Protein AF-E4WSC2-F1 (afdb_monomer)

Sequence (388 aa):
MDIGCKRKSPRALTQISGAISDAKAEYKCKRKDLAAALKAEIKSDQQEQLISENPRLSKTLRRQWATQKNNQSRLAEMYDSAEELAPKVAKLIEMIREAQHPIVYTGAGISTSANIPDYRGTGGVYSAMAAGQDIKQCNLVTATPTLGHMALSGLIKNKIFKFLLSQNCDGLHLRSGIPPEQLSEIHGNMFMENCDEGHFFYRAFDVTEKTNVKRHKTGRACSIEDCEEDLYDAIVHFGEMNRFDIPYRWETAETHSSKTDLIICIGTSLKVLKAYKVLWPKKCKLVIINLQWTPKDKHADLLIRGQSDQILCEVAKAFDVAIPSYSECEDPLIALATALNESDPKPSTPFLNMVENNPKFTVENSNFKTNFKEHYTPGWYGKGMKKN

Secondary structure (DSSP, 8-state):
------PPPHHHHHHHHHHHHHHHHHHHHHHHHHHHHTTS---HHHHHHHHHH-GGGHHHHHHHHHHHHHHHHTTS-----HHHHHHHHHHHHHHHHH-SSEEEEE-GGGGGGGT---SSSTT-HHHHHHTTPPPPP--TTT----HHHHHHHHHHHTTSS-EEEE---S-HHHHTT--GGGEEETT--TTEEE-TTS-EEE-SS-TTTT-BTTB-EEEEE--STT--PEEEE----TTPPPSSSS-TTHHHHHHHHHH-SEEEEES---TTGGG-GGGS-SS-EEEEE-SS--TTGGG-SEEE-S-HHHHHHHHHHHTT---PPP-GGG-HHHHHPPPPPTTSPPPSSPPPTTGGG-TTS-HHHH---S---S----TTTT------

Solvent-accessible surface area (backbone atoms only — not comparable to full-atom values): 21754 Å² total; per-residue (Å²): 136,86,81,80,80,82,76,77,55,72,70,60,54,52,52,52,51,49,53,52,51,51,52,50,49,52,51,52,49,54,50,50,54,48,55,50,54,72,70,48,96,68,55,72,69,58,51,51,50,54,32,70,78,34,66,93,45,31,71,59,52,55,51,49,53,52,50,49,53,53,52,54,59,39,47,42,74,44,70,50,51,76,84,54,40,53,60,49,51,52,48,49,48,50,53,56,71,72,34,89,34,24,31,38,38,42,21,44,49,53,40,37,86,43,57,35,67,25,56,62,47,86,73,2,41,53,42,17,56,73,70,73,42,79,65,79,76,34,51,63,80,78,47,60,56,28,70,33,36,21,25,49,22,31,35,38,76,69,58,66,30,66,36,38,42,29,58,43,36,72,45,38,58,45,43,36,54,37,55,67,94,39,48,22,31,58,28,17,29,42,34,26,34,28,34,88,91,70,53,76,41,40,36,49,35,64,49,27,72,80,24,40,92,89,40,44,59,58,74,37,64,45,88,52,87,100,39,88,41,58,22,22,42,45,64,48,44,56,94,55,74,64,94,48,101,60,46,55,54,40,68,58,46,42,54,53,26,71,64,29,43,26,42,38,37,34,24,47,57,47,79,65,66,70,71,50,61,70,66,57,52,92,75,46,47,30,36,36,37,29,39,43,60,39,86,54,58,93,69,35,79,40,78,41,29,49,61,59,41,63,53,36,48,54,47,26,57,76,67,75,41,69,61,58,79,90,50,75,93,66,23,44,48,68,78,61,30,54,69,81,60,92,86,44,75,76,73,93,57,61,59,47,78,67,48,71,78,35,86,81,40,49,70,90,77,50,77,62,71,89,79,65,63,97,65,47,72,59,34,61,68,89,49,50,76,75,89,126

Structure (mmCIF, N/CA/C/O backbone):
data_AF-E4WSC2-F1
#
_entry.id   AF-E4WSC2-F1
#
loop_
_atom_site.group_PDB
_atom_site.id
_atom_site.type_symbol
_atom_site.label_atom_id
_atom_site.label_alt_id
_atom_site.label_comp_id
_atom_site.label_asym_id
_atom_site.label_entity_id
_atom_site.label_seq_id
_atom_site.pdbx_PDB_ins_code
_atom_site.Cartn_x
_atom_site.Cartn_y
_atom_site.Cartn_z
_atom_site.occupancy
_atom_site.B_iso_or_equiv
_atom_site.auth_seq_id
_atom_site.auth_comp_id
_atom_site.auth_asym_id
_atom_site.auth_atom_id
_atom_site.pdbx_PDB_model_num
ATOM 1 N N . MET A 1 1 ? 7.399 75.067 35.740 1.00 35.91 1 MET A N 1
ATOM 2 C CA . MET A 1 1 ? 7.989 74.467 36.953 1.00 35.91 1 MET A CA 1
ATOM 3 C C . MET A 1 1 ? 8.267 73.011 36.642 1.00 35.91 1 MET A C 1
ATOM 5 O O . MET A 1 1 ? 7.334 72.235 36.483 1.00 35.91 1 MET A O 1
ATOM 9 N N . ASP A 1 2 ? 9.545 72.713 36.429 1.00 35.22 2 ASP A N 1
ATOM 10 C CA . ASP A 1 2 ? 10.087 71.407 36.063 1.00 35.22 2 ASP A CA 1
ATOM 11 C C . ASP A 1 2 ? 9.823 70.341 37.129 1.00 35.22 2 ASP A C 1
ATOM 13 O O . ASP A 1 2 ? 10.202 70.497 38.290 1.00 35.22 2 ASP A O 1
ATOM 17 N N . ILE A 1 3 ? 9.247 69.211 36.717 1.00 37.22 3 ILE A N 1
ATOM 18 C CA . ILE A 1 3 ? 9.241 67.983 37.514 1.00 37.22 3 ILE A CA 1
ATOM 19 C C . ILE A 1 3 ? 10.490 67.195 37.105 1.00 37.22 3 ILE A C 1
ATOM 21 O O . ILE A 1 3 ? 10.535 66.543 36.063 1.00 37.22 3 ILE A O 1
ATOM 25 N N . GLY A 1 4 ? 11.539 67.315 37.919 1.00 34.09 4 GLY A N 1
ATOM 26 C CA . GLY A 1 4 ? 12.848 66.714 37.682 1.00 34.09 4 GLY A CA 1
ATOM 27 C C . GLY A 1 4 ? 12.807 65.188 37.555 1.00 34.09 4 GLY A C 1
ATOM 28 O O . GLY A 1 4 ? 12.572 64.462 38.521 1.00 34.09 4 GLY A O 1
ATOM 29 N N . CYS A 1 5 ? 13.133 64.692 36.363 1.00 39.19 5 CYS A N 1
ATOM 30 C CA . CYS A 1 5 ? 13.412 63.285 36.107 1.00 39.19 5 CYS A CA 1
ATOM 31 C C . CYS A 1 5 ? 14.779 62.912 36.716 1.00 39.19 5 CYS A C 1
ATOM 33 O O . CYS A 1 5 ? 15.825 63.121 36.098 1.00 39.19 5 CYS A O 1
ATOM 35 N N . LYS A 1 6 ? 14.796 62.348 37.933 1.00 45.09 6 LYS A N 1
ATOM 36 C CA . LYS A 1 6 ? 16.015 61.775 38.536 1.00 45.09 6 LYS A CA 1
ATOM 37 C C . LYS A 1 6 ? 16.513 60.600 37.679 1.00 45.09 6 LYS A C 1
ATOM 39 O O . LYS A 1 6 ? 15.986 59.492 37.763 1.00 45.09 6 LYS A O 1
ATOM 44 N N . ARG A 1 7 ? 17.538 60.827 36.847 1.00 48.19 7 ARG A N 1
ATOM 45 C CA . ARG A 1 7 ? 18.262 59.760 36.132 1.00 48.19 7 ARG A CA 1
ATOM 46 C C . ARG A 1 7 ? 18.933 58.842 37.165 1.00 48.19 7 ARG A C 1
ATOM 48 O O . ARG A 1 7 ? 19.711 59.310 37.993 1.00 48.19 7 ARG A O 1
ATOM 55 N N . LYS A 1 8 ? 18.608 57.543 37.137 1.00 48.31 8 LYS A N 1
ATOM 56 C CA . LYS A 1 8 ? 19.251 56.517 37.982 1.00 48.31 8 LYS A CA 1
ATOM 57 C C . LYS A 1 8 ? 20.766 56.522 37.727 1.00 48.31 8 LYS A C 1
ATOM 59 O O . LYS A 1 8 ? 21.187 56.675 36.582 1.00 48.31 8 LYS A O 1
ATOM 64 N N . SER A 1 9 ? 21.577 56.372 38.778 1.00 46.91 9 SER A N 1
ATOM 65 C CA . SER A 1 9 ? 23.040 56.426 38.657 1.00 46.91 9 SER A CA 1
ATOM 66 C C . SER A 1 9 ? 23.571 55.316 37.727 1.00 46.91 9 SER A C 1
ATOM 68 O O . SER A 1 9 ? 23.009 54.215 37.716 1.00 46.91 9 SER A O 1
ATOM 70 N N . PRO A 1 10 ? 24.664 55.550 36.971 1.00 53.19 10 PRO A N 1
ATOM 71 C CA . PRO A 1 10 ? 25.229 54.562 36.045 1.00 53.19 10 PRO A CA 1
ATOM 72 C C . PRO A 1 10 ? 25.527 53.212 36.713 1.00 53.19 10 PRO A C 1
ATOM 74 O O . PRO A 1 10 ? 25.276 52.164 36.133 1.00 53.19 10 PRO A O 1
ATOM 77 N N . ARG A 1 11 ? 25.956 53.231 37.981 1.00 51.97 11 ARG A N 1
ATOM 78 C CA . ARG A 1 11 ? 26.263 52.035 38.782 1.00 51.97 11 ARG A CA 1
ATOM 79 C C . ARG A 1 11 ? 25.027 51.160 39.049 1.00 51.97 11 ARG A C 1
ATOM 81 O O . ARG A 1 11 ? 25.133 49.937 39.023 1.00 51.97 11 ARG A O 1
ATOM 88 N N . ALA A 1 12 ? 23.858 51.776 39.248 1.00 46.06 12 ALA A N 1
ATOM 89 C CA . ALA A 1 12 ? 22.593 51.066 39.444 1.00 46.06 12 ALA A CA 1
ATOM 90 C C . ALA A 1 12 ? 22.071 50.440 38.137 1.00 46.06 12 ALA A C 1
ATOM 92 O O . ALA A 1 12 ? 21.487 49.360 38.158 1.00 46.06 12 ALA A O 1
ATOM 93 N N . LEU A 1 13 ? 22.315 51.082 36.988 1.00 43.88 13 LEU A N 1
ATOM 94 C CA . LEU A 1 13 ? 21.972 50.532 35.671 1.00 43.88 13 LEU A CA 1
ATOM 95 C C . LEU A 1 13 ? 22.845 49.317 35.313 1.00 43.88 13 LEU A C 1
ATOM 97 O O . LEU A 1 13 ? 22.323 48.328 34.800 1.00 43.88 13 LEU A O 1
ATOM 101 N N . THR A 1 14 ? 24.139 49.340 35.651 1.00 54.09 14 THR A N 1
ATOM 102 C CA . THR A 1 14 ? 25.049 48.201 35.437 1.00 54.09 14 THR A CA 1
ATOM 103 C C . THR A 1 14 ? 24.694 46.997 36.315 1.00 54.09 14 THR A C 1
ATOM 105 O O . THR A 1 14 ? 24.713 45.868 35.832 1.00 54.09 14 THR A O 1
ATOM 108 N N . GLN A 1 15 ? 24.294 47.217 37.574 1.00 53.09 15 GLN A N 1
ATOM 109 C CA . GLN A 1 15 ? 23.844 46.140 38.469 1.00 53.09 15 GLN A CA 1
ATOM 110 C C . GLN A 1 15 ? 22.531 45.488 38.004 1.00 53.09 15 GLN A C 1
ATOM 112 O O . GLN A 1 15 ? 22.406 44.267 38.044 1.00 53.09 15 GLN A O 1
ATOM 117 N N . ILE A 1 16 ? 21.572 46.278 37.505 1.00 47.72 16 ILE A N 1
ATOM 118 C CA . ILE A 1 16 ? 20.314 45.755 36.944 1.00 47.72 16 ILE A CA 1
ATOM 119 C C . ILE A 1 16 ? 20.578 44.969 35.648 1.00 47.72 16 ILE A C 1
ATOM 121 O O . ILE A 1 16 ? 19.989 43.911 35.441 1.00 47.72 16 ILE A O 1
ATOM 125 N N . SER A 1 17 ? 21.485 45.454 34.793 1.00 48.09 17 SER A N 1
ATOM 126 C CA . SER A 1 17 ? 21.912 44.756 33.572 1.00 48.09 17 SER A CA 1
ATOM 127 C C . SER A 1 17 ? 22.550 43.393 33.874 1.00 48.09 17 SER A C 1
ATOM 129 O O . SER A 1 17 ? 22.163 42.389 33.271 1.00 48.09 17 SER A O 1
ATOM 131 N N . GLY A 1 18 ? 23.457 43.339 34.860 1.00 55.31 18 GLY A N 1
ATOM 132 C CA . GLY A 1 18 ? 24.076 42.096 35.332 1.00 55.31 18 GLY A CA 1
ATOM 133 C C . GLY A 1 18 ? 23.042 41.096 35.851 1.00 55.31 18 GLY A C 1
ATOM 134 O O . GLY A 1 18 ? 22.963 39.982 35.344 1.00 55.31 18 GLY A O 1
ATOM 135 N N . ALA A 1 19 ? 22.144 41.535 36.738 1.00 50.88 19 ALA A N 1
ATOM 136 C CA . ALA A 1 19 ? 21.082 40.684 37.280 1.00 50.88 19 ALA A CA 1
ATOM 137 C C . ALA A 1 19 ? 20.128 40.131 36.199 1.00 50.88 19 ALA A C 1
ATOM 139 O O . ALA A 1 19 ? 19.674 38.991 36.291 1.00 50.88 19 ALA A O 1
ATOM 140 N N . ILE A 1 20 ? 19.833 40.904 35.144 1.00 43.97 20 ILE A N 1
ATOM 141 C CA . ILE A 1 20 ? 19.027 40.435 34.003 1.00 43.97 20 ILE A CA 1
ATOM 142 C C . ILE A 1 20 ? 19.798 39.409 33.162 1.00 43.97 20 ILE A C 1
ATOM 144 O O . ILE A 1 20 ? 19.199 38.451 32.668 1.00 43.97 20 ILE A O 1
ATOM 148 N N . SER A 1 21 ? 21.102 39.608 32.968 1.00 53.59 21 SER A N 1
ATOM 149 C CA . SER A 1 21 ? 21.962 38.664 32.246 1.00 53.59 21 SER A CA 1
ATOM 150 C C . SER A 1 21 ? 22.066 37.329 32.985 1.00 53.59 21 SER A C 1
ATOM 152 O O . SER A 1 21 ? 21.855 36.277 32.379 1.00 53.59 21 SER A O 1
ATOM 154 N N . ASP A 1 22 ? 22.282 37.373 34.298 1.00 55.16 22 ASP A N 1
ATOM 155 C CA . ASP A 1 22 ? 22.386 36.186 35.149 1.00 55.16 22 ASP A CA 1
ATOM 156 C C . ASP A 1 22 ? 21.051 35.433 35.210 1.00 55.16 22 ASP A C 1
ATOM 158 O O . ASP A 1 22 ? 21.011 34.225 34.981 1.00 55.16 22 ASP A O 1
ATOM 162 N N . ALA A 1 23 ? 19.929 36.148 35.351 1.00 49.62 23 ALA A N 1
ATOM 163 C CA . ALA A 1 23 ? 18.594 35.551 35.284 1.00 49.62 23 ALA A CA 1
ATOM 164 C C . ALA A 1 23 ? 18.296 34.911 33.911 1.00 49.62 23 ALA A C 1
ATOM 166 O O . ALA A 1 23 ? 17.636 33.872 33.833 1.00 49.62 23 ALA A O 1
ATOM 167 N N . LYS A 1 24 ? 18.788 35.494 32.806 1.00 49.19 24 LYS A N 1
ATOM 168 C CA . LYS A 1 24 ? 18.673 34.903 31.459 1.00 49.19 24 LYS A CA 1
ATOM 169 C C . LYS A 1 24 ? 19.533 33.648 31.308 1.00 49.19 24 LYS A C 1
ATOM 171 O O . LYS A 1 24 ? 19.090 32.694 30.664 1.00 49.19 24 LYS A O 1
ATOM 176 N N . ALA A 1 25 ? 20.739 33.636 31.871 1.00 59.66 25 ALA A N 1
ATOM 177 C CA . ALA A 1 25 ? 21.630 32.481 31.853 1.00 59.66 25 ALA A CA 1
ATOM 178 C C . ALA A 1 25 ? 21.066 31.327 32.697 1.00 59.66 25 ALA A C 1
ATOM 180 O O . ALA A 1 25 ? 20.980 30.199 32.208 1.00 59.66 25 ALA A O 1
ATOM 181 N N . GLU A 1 26 ? 20.576 31.624 33.901 1.00 57.72 26 GLU A N 1
ATOM 182 C CA . GLU A 1 26 ? 19.901 30.672 34.785 1.00 57.72 26 GLU A CA 1
ATOM 183 C C . GLU A 1 26 ? 18.641 30.096 34.121 1.00 57.72 26 GLU A C 1
ATOM 185 O O . GLU A 1 26 ? 18.442 28.881 34.094 1.00 57.72 26 GLU A O 1
ATOM 190 N N . TYR A 1 27 ? 17.830 30.946 33.479 1.00 54.00 27 TYR A N 1
ATOM 191 C CA . TYR A 1 27 ? 16.672 30.508 32.700 1.00 54.00 27 TYR A CA 1
ATOM 192 C C . TYR A 1 27 ? 17.068 29.587 31.537 1.00 54.00 27 TYR A C 1
ATOM 194 O O . TYR A 1 27 ? 16.407 28.579 31.294 1.00 54.00 27 TYR A O 1
ATOM 202 N N . LYS A 1 28 ? 18.158 29.894 30.821 1.00 58.34 28 LYS A N 1
ATOM 203 C CA . LYS A 1 28 ? 18.663 29.083 29.701 1.00 58.34 28 LYS A CA 1
ATOM 204 C C . LYS A 1 28 ? 19.211 27.728 30.166 1.00 58.34 28 LYS A C 1
ATOM 206 O O . LYS A 1 28 ? 19.001 26.740 29.462 1.00 58.34 28 LYS A O 1
ATOM 211 N N . CYS A 1 29 ? 19.869 27.683 31.326 1.00 57.75 29 CYS A N 1
ATOM 212 C CA . CYS A 1 29 ? 20.358 26.458 31.963 1.00 57.75 29 CYS A CA 1
ATOM 213 C C . CYS A 1 29 ? 19.188 25.564 32.396 1.00 57.75 29 CYS A C 1
ATOM 215 O O . CYS A 1 29 ? 19.044 24.460 31.877 1.00 57.75 29 CYS A O 1
ATOM 217 N N . LYS A 1 30 ? 18.236 26.117 33.165 1.00 59.19 30 LYS A N 1
ATOM 218 C CA . LYS A 1 30 ? 16.995 25.425 33.554 1.00 59.19 30 LYS A CA 1
ATOM 219 C C . LYS A 1 30 ? 16.223 24.895 32.348 1.00 59.19 30 LYS A C 1
ATOM 221 O O . LYS A 1 30 ? 15.662 23.810 32.402 1.00 59.19 30 LYS A O 1
ATOM 226 N N . ARG A 1 31 ? 16.221 25.615 31.219 1.00 59.56 31 ARG A N 1
ATOM 227 C CA . ARG A 1 31 ? 15.596 25.149 29.968 1.00 59.56 31 ARG A CA 1
ATOM 228 C C . ARG A 1 31 ? 16.315 23.960 29.330 1.00 59.56 31 ARG A C 1
ATOM 230 O O . ARG A 1 31 ? 15.650 23.149 28.690 1.00 59.56 31 ARG A O 1
ATOM 237 N N . LYS A 1 32 ? 17.645 23.882 29.438 1.00 58.91 32 LYS A N 1
ATOM 238 C CA . LYS A 1 32 ? 18.430 22.731 28.967 1.00 58.91 32 LYS A CA 1
ATOM 239 C C . LYS A 1 32 ? 18.180 21.513 29.849 1.00 58.91 32 LYS A C 1
ATOM 241 O O . LYS A 1 32 ? 17.908 20.451 29.299 1.00 58.91 32 LYS A O 1
ATOM 246 N N . ASP A 1 33 ? 18.180 21.691 31.165 1.00 56.22 33 ASP A N 1
ATOM 247 C CA . ASP A 1 33 ? 17.915 20.610 32.119 1.00 56.22 33 ASP A CA 1
ATOM 248 C C . ASP A 1 33 ? 16.475 20.105 31.988 1.00 56.22 33 ASP A C 1
ATOM 250 O O . ASP A 1 33 ? 16.236 18.904 31.943 1.00 56.22 33 ASP A O 1
ATOM 254 N N . LEU A 1 34 ? 15.517 21.012 31.772 1.00 58.19 34 LEU A N 1
ATOM 255 C CA . LEU A 1 34 ? 14.134 20.670 31.447 1.00 58.19 34 LEU A CA 1
ATOM 256 C C . LEU A 1 34 ? 14.020 19.895 30.131 1.00 58.19 34 LEU A C 1
ATOM 258 O O . LEU A 1 34 ? 13.280 18.922 30.050 1.00 58.19 34 LEU A O 1
ATOM 262 N N . ALA A 1 35 ? 14.746 20.313 29.092 1.00 58.22 35 ALA A N 1
ATOM 263 C CA . ALA A 1 35 ? 14.767 19.616 27.809 1.00 58.22 35 ALA A CA 1
ATOM 264 C C . ALA A 1 35 ? 15.429 18.231 27.907 1.00 58.22 35 ALA A C 1
ATOM 266 O O . ALA A 1 35 ? 15.041 17.328 27.170 1.00 58.22 35 ALA A O 1
ATOM 267 N N . ALA A 1 36 ? 16.400 18.056 28.807 1.00 57.50 36 ALA A N 1
ATOM 268 C CA . ALA A 1 36 ? 16.996 16.762 29.121 1.00 57.50 36 ALA A CA 1
ATOM 269 C C . ALA A 1 36 ? 16.023 15.879 29.922 1.00 57.50 36 ALA A C 1
ATOM 271 O O . ALA A 1 36 ? 15.818 14.721 29.566 1.00 57.50 36 ALA A O 1
ATOM 272 N N . ALA A 1 37 ? 15.340 16.444 30.921 1.00 55.31 37 ALA A N 1
ATOM 273 C CA . ALA A 1 37 ? 14.328 15.753 31.716 1.00 55.31 37 ALA A CA 1
ATOM 274 C C . ALA A 1 37 ? 13.110 15.318 30.879 1.00 55.31 37 ALA A C 1
ATOM 276 O O . ALA A 1 37 ? 12.567 14.239 31.073 1.00 55.31 37 ALA A O 1
ATOM 277 N N . LEU A 1 38 ? 12.714 16.120 29.889 1.00 55.91 38 LEU A N 1
ATOM 278 C CA . LEU A 1 38 ? 11.667 15.780 28.918 1.00 55.91 38 LEU A CA 1
ATOM 279 C C . LEU A 1 38 ? 12.060 14.652 27.950 1.00 55.91 38 LEU A C 1
ATOM 281 O O . LEU A 1 38 ? 11.183 14.066 27.321 1.00 55.91 38 LEU A O 1
ATOM 285 N N . LYS A 1 39 ? 13.359 14.372 27.787 1.00 55.38 39 LYS A N 1
ATOM 286 C CA . LYS A 1 39 ? 13.863 13.302 26.912 1.00 55.38 39 LYS A CA 1
ATOM 287 C C . LYS A 1 39 ? 14.032 11.965 27.633 1.00 55.38 39 LYS A C 1
ATOM 289 O O . LYS A 1 39 ? 14.011 10.937 26.966 1.00 55.38 39 LYS A O 1
ATOM 294 N N . ALA A 1 40 ? 14.205 11.970 28.951 1.00 54.06 40 ALA A N 1
ATOM 295 C CA . ALA A 1 40 ? 14.325 10.754 29.745 1.00 54.06 40 ALA A CA 1
ATOM 296 C C . ALA A 1 40 ? 12.936 10.193 30.110 1.00 54.06 40 ALA A C 1
ATOM 298 O O . ALA A 1 40 ? 12.006 10.951 30.390 1.00 54.06 40 ALA A O 1
ATOM 299 N N . GLU A 1 41 ? 12.784 8.865 30.135 1.00 55.34 41 GLU A N 1
ATOM 300 C CA . GLU A 1 41 ? 11.613 8.208 30.735 1.00 55.34 41 GLU A CA 1
ATOM 301 C C . GLU A 1 41 ? 11.677 8.356 32.262 1.00 55.34 41 GLU A C 1
ATOM 303 O O . GLU A 1 41 ? 12.197 7.513 32.988 1.00 55.34 41 GLU A O 1
ATOM 308 N N . ILE A 1 42 ? 11.194 9.495 32.751 1.00 64.94 42 ILE A N 1
ATOM 309 C CA . ILE A 1 42 ? 11.143 9.827 34.175 1.00 64.94 42 ILE A CA 1
ATOM 310 C C . ILE A 1 42 ? 9.876 9.220 34.796 1.00 64.94 42 ILE A C 1
ATOM 312 O O . ILE A 1 42 ? 8.788 9.341 34.223 1.00 64.94 42 ILE A O 1
ATOM 316 N N . LYS A 1 43 ? 10.003 8.596 35.978 1.00 64.06 43 LYS A N 1
ATOM 317 C CA . LYS A 1 43 ? 8.875 8.001 36.727 1.00 64.06 43 LYS A CA 1
ATOM 318 C C . LYS A 1 43 ? 7.836 9.064 37.119 1.00 64.06 43 LYS A C 1
ATOM 320 O O . LYS A 1 43 ? 8.186 10.230 37.295 1.00 64.06 43 LYS A O 1
ATOM 325 N N . SER A 1 44 ? 6.571 8.667 37.304 1.00 67.31 44 SER A N 1
ATOM 326 C CA . SER A 1 44 ? 5.456 9.570 37.670 1.00 67.31 44 SER A CA 1
ATOM 327 C C . SER A 1 44 ? 5.781 10.486 38.850 1.00 67.31 44 SER A C 1
ATOM 329 O O . SER A 1 44 ? 5.496 11.678 38.811 1.00 67.31 44 SER A O 1
ATOM 331 N N . ASP A 1 45 ? 6.452 9.947 39.861 1.00 66.56 45 ASP A N 1
ATOM 332 C CA . ASP A 1 45 ? 6.701 10.655 41.118 1.00 66.56 45 ASP A CA 1
ATOM 333 C C . ASP A 1 45 ? 7.758 11.756 40.926 1.00 66.56 45 ASP A C 1
ATOM 335 O O . ASP A 1 45 ? 7.651 12.863 41.451 1.00 66.56 45 ASP A O 1
ATOM 339 N N . GLN A 1 46 ? 8.742 11.496 40.064 1.00 69.25 46 GLN A N 1
ATOM 340 C CA . GLN A 1 46 ? 9.764 12.465 39.667 1.00 69.25 46 GLN A CA 1
ATOM 341 C C . GLN A 1 46 ? 9.195 13.546 38.725 1.00 69.25 46 GLN A C 1
ATOM 343 O O . GLN A 1 46 ? 9.645 14.693 38.748 1.00 69.25 46 GLN A O 1
ATOM 348 N N . GLN A 1 47 ? 8.179 13.214 37.920 1.00 73.19 47 GLN A N 1
ATOM 349 C CA . GLN A 1 47 ? 7.443 14.189 37.108 1.00 73.19 47 GLN A CA 1
ATOM 350 C C . GLN A 1 47 ? 6.672 15.188 37.987 1.00 73.19 47 GLN A C 1
ATOM 352 O O . GLN A 1 47 ? 6.699 16.395 37.727 1.00 73.19 47 GLN A O 1
ATOM 357 N N . GLU A 1 48 ? 6.007 14.715 39.044 1.00 75.94 48 GLU A N 1
ATOM 358 C CA . GLU A 1 48 ? 5.295 15.586 39.987 1.00 75.94 48 GLU A CA 1
ATOM 359 C C . GLU A 1 48 ? 6.247 16.475 40.788 1.00 75.94 48 GLU A C 1
ATOM 361 O O . GLU A 1 48 ? 5.986 17.676 40.925 1.00 75.94 48 GLU A O 1
ATOM 366 N N . GLN A 1 49 ? 7.390 15.932 41.213 1.00 76.56 49 GLN A N 1
ATOM 367 C CA . GLN A 1 49 ? 8.443 16.713 41.855 1.00 76.56 49 GLN A CA 1
ATOM 368 C C . GLN A 1 49 ? 8.928 17.861 40.948 1.00 76.56 49 GLN A C 1
ATOM 370 O O . GLN A 1 49 ? 8.895 19.023 41.359 1.00 76.56 49 GLN A O 1
ATOM 375 N N . LEU A 1 50 ? 9.256 17.583 39.681 1.00 72.31 50 LEU A N 1
ATOM 376 C CA . LEU A 1 50 ? 9.678 18.602 38.707 1.00 72.31 50 LEU A CA 1
ATOM 377 C C . LEU A 1 50 ? 8.611 19.675 38.434 1.00 72.31 50 LEU A C 1
ATOM 379 O O . LEU A 1 50 ? 8.948 20.842 38.202 1.00 72.31 50 LEU A O 1
ATOM 383 N N . ILE A 1 51 ? 7.325 19.305 38.457 1.00 76.69 51 ILE A N 1
ATOM 384 C CA . ILE A 1 51 ? 6.214 20.264 38.350 1.00 76.69 51 ILE A CA 1
ATOM 385 C C . ILE A 1 51 ? 6.173 21.179 39.575 1.00 76.69 51 ILE A C 1
ATOM 387 O O . ILE A 1 51 ? 5.963 22.384 39.413 1.00 76.69 51 ILE A O 1
ATOM 391 N N . SER A 1 52 ? 6.364 20.620 40.773 1.00 77.56 52 SER A N 1
ATOM 392 C CA . SER A 1 52 ? 6.361 21.379 42.027 1.00 77.56 52 SER A CA 1
ATOM 393 C C . SER A 1 52 ? 7.522 22.382 42.091 1.00 77.56 52 SER A C 1
ATOM 395 O O . SER A 1 52 ? 7.315 23.541 42.446 1.00 77.56 52 SER A O 1
ATOM 397 N N . GLU A 1 53 ? 8.705 21.984 41.615 1.00 76.12 53 GLU A N 1
ATOM 398 C CA . GLU A 1 53 ? 9.906 22.822 41.524 1.00 76.12 53 GLU A CA 1
ATOM 399 C C . GLU A 1 53 ? 9.805 23.904 40.430 1.00 76.12 53 GLU A C 1
ATOM 401 O O . GLU A 1 53 ? 10.497 24.922 40.492 1.00 76.12 53 GLU A O 1
ATOM 406 N N . ASN A 1 54 ? 8.916 23.739 39.436 1.00 72.50 54 ASN A N 1
ATOM 407 C CA . ASN A 1 54 ? 8.754 24.674 38.313 1.00 72.50 54 ASN A CA 1
ATOM 408 C C . ASN A 1 54 ? 7.284 25.085 38.051 1.00 72.50 54 ASN A C 1
ATOM 410 O O . ASN A 1 54 ? 6.756 24.843 36.954 1.00 72.50 54 ASN A O 1
ATOM 414 N N . PRO A 1 55 ? 6.612 25.812 38.972 1.00 73.81 55 PRO A N 1
ATOM 415 C CA . PRO A 1 55 ? 5.178 26.115 38.869 1.00 73.81 55 PRO A CA 1
ATOM 416 C C . PRO A 1 55 ? 4.784 26.864 37.589 1.00 73.81 55 PRO A C 1
ATOM 418 O O . PRO A 1 55 ? 3.732 26.601 37.003 1.00 73.81 55 PRO A O 1
ATOM 421 N N . ARG A 1 56 ? 5.659 27.757 37.100 1.00 71.00 56 ARG A N 1
ATOM 422 C CA . ARG A 1 56 ? 5.453 28.539 35.863 1.00 71.00 56 ARG A CA 1
ATOM 423 C C . ARG A 1 56 ? 5.422 27.678 34.594 1.00 71.00 56 ARG A C 1
ATOM 425 O O . ARG A 1 56 ? 4.856 28.103 33.592 1.00 71.00 56 ARG A O 1
ATOM 432 N N . LEU A 1 57 ? 6.029 26.491 34.623 1.00 70.69 57 LEU A N 1
ATOM 433 C CA . LEU A 1 57 ? 6.122 25.572 33.482 1.00 70.69 57 LEU A CA 1
ATOM 434 C C . LEU A 1 57 ? 5.190 24.362 33.618 1.00 70.69 57 LEU A C 1
ATOM 436 O O . LEU A 1 57 ? 5.056 23.598 32.664 1.00 70.69 57 LEU A O 1
ATOM 440 N N . SER A 1 58 ? 4.499 24.226 34.753 1.00 74.00 58 SER A N 1
ATOM 441 C CA . SER A 1 58 ? 3.591 23.119 35.085 1.00 74.00 58 SER A CA 1
ATOM 442 C C . SER A 1 58 ? 2.623 22.753 33.952 1.00 74.00 58 SER A C 1
ATOM 444 O O . SER A 1 58 ? 2.540 21.592 33.553 1.00 74.00 58 SER A O 1
ATOM 446 N N . LYS A 1 59 ? 1.929 23.739 33.369 1.00 74.69 59 LYS A N 1
ATOM 447 C CA . LYS A 1 59 ? 0.982 23.530 32.260 1.00 74.69 59 LYS A CA 1
ATOM 448 C C . LYS A 1 59 ? 1.666 22.989 30.999 1.00 74.69 59 LYS A C 1
ATOM 450 O O . LYS A 1 59 ? 1.113 22.118 30.328 1.00 74.69 59 LYS A O 1
ATOM 455 N N . THR A 1 60 ? 2.862 23.485 30.680 1.00 75.12 60 THR A N 1
ATOM 456 C CA . THR A 1 60 ? 3.648 23.047 29.515 1.00 75.12 60 THR A CA 1
ATOM 457 C C . THR A 1 60 ? 4.187 21.634 29.715 1.00 75.12 60 THR A C 1
ATOM 459 O O . THR A 1 60 ? 4.034 20.807 28.819 1.00 75.12 60 THR A O 1
ATOM 462 N N . LEU A 1 61 ? 4.738 21.342 30.897 1.00 74.00 61 LEU A N 1
ATOM 463 C CA . LEU A 1 61 ? 5.268 20.027 31.265 1.00 74.00 61 LEU A CA 1
ATOM 464 C C . LEU A 1 61 ? 4.183 18.953 31.233 1.00 74.00 61 LEU A C 1
ATOM 466 O O . LEU A 1 61 ? 4.319 17.964 30.518 1.00 74.00 61 LEU A O 1
ATOM 470 N N . ARG A 1 62 ? 3.045 19.200 31.900 1.00 80.12 62 ARG A N 1
ATOM 471 C CA . ARG A 1 62 ? 1.889 18.288 31.874 1.00 80.12 62 ARG A CA 1
ATOM 472 C C . ARG A 1 62 ? 1.417 18.020 30.445 1.00 80.12 62 ARG A C 1
ATOM 474 O O . ARG A 1 62 ? 1.155 16.875 30.090 1.00 80.12 62 ARG A O 1
ATOM 481 N N . ARG A 1 63 ? 1.343 19.056 29.597 1.00 80.06 63 ARG A N 1
ATOM 482 C CA . ARG A 1 63 ? 0.959 18.904 28.183 1.00 80.06 63 ARG A CA 1
ATOM 483 C C . ARG A 1 63 ? 1.972 18.070 27.397 1.00 80.06 63 ARG A C 1
ATOM 485 O O . ARG A 1 63 ? 1.560 17.245 26.583 1.00 80.06 63 ARG A O 1
ATOM 492 N N . GLN A 1 64 ? 3.268 18.288 27.600 1.00 76.31 64 GLN A N 1
ATOM 493 C CA . GLN A 1 64 ? 4.319 17.560 26.890 1.00 76.31 64 GLN A CA 1
ATOM 494 C C . GLN A 1 64 ? 4.381 16.094 27.312 1.00 76.31 64 GLN A C 1
ATOM 496 O O . GLN A 1 64 ? 4.343 15.238 26.434 1.00 76.31 64 GLN A O 1
ATOM 501 N N . TRP A 1 65 ? 4.348 15.787 28.609 1.00 77.62 65 TRP A N 1
ATOM 502 C CA . TRP A 1 65 ? 4.305 14.401 29.081 1.00 77.62 65 TRP A CA 1
ATOM 503 C C . TRP A 1 65 ? 3.014 13.687 28.684 1.00 77.62 65 TRP A C 1
ATOM 505 O O . TRP A 1 65 ? 3.067 12.543 28.245 1.00 77.62 65 TRP A O 1
ATOM 515 N N . ALA A 1 66 ? 1.858 14.360 28.717 1.00 79.12 66 ALA A N 1
ATOM 516 C CA . ALA A 1 66 ? 0.622 13.789 28.176 1.00 79.12 66 ALA A CA 1
ATOM 517 C C . ALA A 1 66 ? 0.738 13.498 26.669 1.00 79.12 66 ALA A C 1
ATOM 519 O O . ALA A 1 66 ? 0.270 12.467 26.191 1.00 79.12 66 ALA A O 1
ATOM 520 N N . THR A 1 67 ? 1.393 14.384 25.912 1.00 77.56 67 THR A N 1
ATOM 521 C CA . THR A 1 67 ? 1.655 14.177 24.478 1.00 77.56 67 THR A CA 1
ATOM 522 C C . THR A 1 67 ? 2.606 13.003 24.250 1.00 77.56 67 THR A C 1
ATOM 524 O O . THR A 1 67 ? 2.349 12.184 23.373 1.00 77.56 67 THR A O 1
ATOM 527 N N . GLN A 1 68 ? 3.668 12.890 25.048 1.00 75.25 68 GLN A N 1
ATOM 528 C CA . GLN A 1 68 ? 4.635 11.796 24.993 1.00 75.25 68 GLN A CA 1
ATOM 529 C C . GLN A 1 68 ? 3.975 10.457 25.329 1.00 75.25 68 GLN A C 1
ATOM 531 O O . GLN A 1 68 ? 4.057 9.536 24.523 1.00 75.25 68 GLN A O 1
ATOM 536 N N . LYS A 1 69 ? 3.224 10.387 26.435 1.00 77.75 69 LYS A N 1
ATOM 537 C CA . LYS A 1 69 ? 2.447 9.207 26.839 1.00 77.75 69 LYS A CA 1
ATOM 538 C C . LYS A 1 69 ? 1.466 8.780 25.748 1.00 77.75 69 LYS A C 1
ATOM 540 O O . LYS A 1 69 ? 1.410 7.608 25.394 1.00 77.75 69 LYS A O 1
ATOM 545 N N . ASN A 1 70 ? 0.738 9.734 25.166 1.00 80.19 70 ASN A N 1
ATOM 546 C CA . ASN A 1 70 ? -0.165 9.461 24.047 1.00 80.19 70 ASN A CA 1
ATOM 547 C C . ASN A 1 70 ? 0.578 8.986 22.794 1.00 80.19 70 ASN A C 1
ATOM 549 O O . ASN A 1 70 ? 0.060 8.170 22.046 1.00 80.19 70 ASN A O 1
ATOM 553 N N . ASN A 1 71 ? 1.767 9.510 22.508 1.00 79.06 71 ASN A N 1
ATOM 554 C CA . ASN A 1 71 ? 2.545 9.059 21.359 1.00 79.06 71 ASN A CA 1
ATOM 555 C C . ASN A 1 71 ? 3.100 7.650 21.574 1.00 79.06 71 ASN A C 1
ATOM 557 O O . ASN A 1 71 ? 3.081 6.865 20.633 1.00 79.06 71 ASN A O 1
ATOM 561 N N . GLN A 1 72 ? 3.526 7.322 22.793 1.00 76.38 72 GLN A N 1
ATOM 562 C CA . GLN A 1 72 ? 3.994 5.988 23.157 1.00 76.38 72 GLN A CA 1
ATOM 563 C C . GLN A 1 72 ? 2.863 4.960 23.067 1.00 76.38 72 GLN A C 1
ATOM 565 O O . GLN A 1 72 ? 3.029 3.931 22.421 1.00 76.38 72 GLN A O 1
ATOM 570 N N . SER A 1 73 ? 1.675 5.269 23.599 1.00 81.19 73 SER A N 1
ATOM 571 C CA . SER A 1 73 ? 0.522 4.365 23.489 1.00 81.19 73 SER A CA 1
ATOM 572 C C . SER A 1 73 ? 0.068 4.141 22.044 1.00 81.19 73 SER A C 1
ATOM 574 O O . SER A 1 73 ? -0.417 3.067 21.715 1.00 81.19 73 SER A O 1
ATOM 576 N N . ARG A 1 74 ? 0.269 5.118 21.150 1.00 86.25 74 ARG A N 1
ATOM 577 C CA . ARG A 1 74 ? -0.027 4.977 19.712 1.00 86.25 74 ARG A CA 1
ATOM 578 C C . ARG A 1 74 ? 0.939 4.063 18.958 1.00 86.25 74 ARG A C 1
ATOM 580 O O . ARG A 1 74 ? 0.618 3.684 17.834 1.00 86.25 74 ARG A O 1
ATOM 587 N N . LEU A 1 75 ? 2.113 3.782 19.521 1.00 80.81 75 LEU A N 1
ATOM 588 C CA . LEU A 1 75 ? 3.090 2.848 18.953 1.00 80.81 75 LEU A CA 1
ATOM 589 C C . LEU A 1 75 ? 2.866 1.415 19.444 1.00 80.81 75 LEU A C 1
ATOM 591 O O . LEU A 1 75 ? 3.382 0.488 18.829 1.00 80.81 75 LEU A O 1
ATOM 595 N N . ALA A 1 76 ? 2.108 1.226 20.524 1.00 87.00 76 ALA A N 1
ATOM 596 C CA . ALA A 1 76 ? 1.782 -0.105 21.004 1.00 87.00 76 ALA A CA 1
ATOM 597 C C . ALA A 1 76 ? 0.933 -0.850 19.967 1.00 87.00 76 ALA A C 1
ATOM 599 O O . ALA A 1 76 ? -0.038 -0.308 19.428 1.00 87.00 76 ALA A O 1
ATOM 600 N N . GLU A 1 77 ? 1.314 -2.093 19.694 1.00 92.06 77 GLU A N 1
ATOM 601 C CA . GLU A 1 77 ? 0.467 -3.017 18.957 1.00 92.06 77 GLU A CA 1
ATOM 602 C C . GLU A 1 77 ? -0.685 -3.474 19.845 1.00 92.06 77 GLU A C 1
ATOM 604 O O . GLU A 1 77 ? -0.527 -3.736 21.038 1.00 92.06 77 GLU A O 1
ATOM 609 N N . MET A 1 78 ? -1.859 -3.539 19.241 1.00 93.50 78 MET A N 1
ATOM 610 C CA . MET A 1 78 ? -3.094 -3.997 19.843 1.00 93.50 78 MET A CA 1
ATOM 611 C C . MET A 1 78 ? -3.568 -5.218 19.065 1.00 93.50 78 MET A C 1
ATOM 613 O O . MET A 1 78 ? -3.413 -5.276 17.842 1.00 93.50 78 MET A O 1
ATOM 617 N N . TYR A 1 79 ? -4.180 -6.153 19.781 1.00 96.12 79 TYR A N 1
ATOM 618 C CA . TYR A 1 79 ? -4.731 -7.384 19.234 1.00 96.12 79 TYR A CA 1
ATOM 619 C C . TYR A 1 79 ? -6.133 -7.565 19.809 1.00 96.12 79 TYR A C 1
ATOM 621 O O . TYR A 1 79 ? -6.299 -7.539 21.028 1.00 96.12 79 TYR A O 1
ATOM 629 N N . ASP A 1 80 ? -7.126 -7.697 18.936 1.00 96.81 80 ASP A N 1
ATOM 630 C CA . ASP A 1 80 ? -8.470 -8.118 19.319 1.00 96.81 80 ASP A CA 1
ATOM 631 C C . ASP A 1 80 ? -8.386 -9.573 19.801 1.00 96.81 80 ASP A C 1
ATOM 633 O O . ASP A 1 80 ? -7.654 -10.384 19.219 1.00 96.81 80 ASP A O 1
ATOM 637 N N . SER A 1 81 ? -9.120 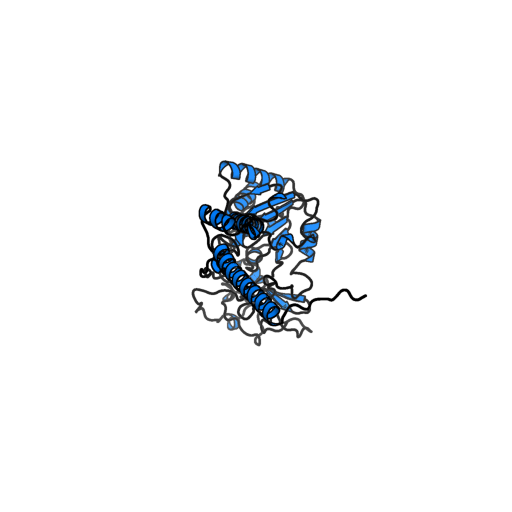-9.917 20.861 1.00 96.62 81 SER A N 1
ATOM 638 C CA . SER A 1 81 ? -9.190 -11.312 21.309 1.00 96.62 81 SER A CA 1
ATOM 639 C C . SER A 1 81 ? -9.831 -12.192 20.227 1.00 96.62 81 SER A C 1
ATOM 641 O O . SER A 1 81 ? -10.509 -11.694 19.329 1.00 96.62 81 SER A O 1
ATOM 643 N N . ALA A 1 82 ? -9.676 -13.517 20.300 1.00 92.50 82 ALA A N 1
ATOM 644 C CA . ALA A 1 82 ? -10.331 -14.416 19.342 1.00 92.50 82 ALA A CA 1
ATOM 645 C C . ALA A 1 82 ? -11.868 -14.240 19.318 1.00 92.50 82 ALA A C 1
ATOM 647 O O . ALA A 1 82 ? -12.488 -14.317 18.256 1.00 92.50 82 ALA A O 1
ATOM 648 N N . GLU A 1 83 ? -12.462 -13.945 20.479 1.00 94.56 83 GLU A N 1
ATOM 649 C CA . GLU A 1 83 ? -13.899 -13.706 20.668 1.00 94.56 83 GLU A CA 1
ATOM 650 C C . GLU A 1 83 ? -14.356 -12.371 20.061 1.00 94.56 83 GLU A C 1
ATOM 652 O O . GLU A 1 83 ? -15.491 -12.261 19.605 1.00 94.56 83 GLU A O 1
ATOM 657 N N . GLU A 1 84 ? -13.476 -11.366 20.017 1.00 96.62 84 GLU A N 1
ATOM 658 C CA . GLU A 1 84 ? -13.732 -10.069 19.381 1.00 96.62 84 GLU A CA 1
ATOM 659 C C . GLU A 1 84 ? -13.432 -10.092 17.877 1.00 96.62 84 GLU A C 1
ATOM 661 O O . GLU A 1 84 ? -14.129 -9.458 17.082 1.00 96.62 84 GLU A O 1
ATOM 666 N N . LEU A 1 85 ? -12.392 -10.821 17.471 1.00 97.19 85 LEU A N 1
ATOM 667 C CA . LEU A 1 85 ? -11.900 -10.850 16.100 1.00 97.19 85 LEU A CA 1
ATOM 668 C C . LEU A 1 85 ? -12.893 -11.544 15.166 1.00 97.19 85 LEU A C 1
ATOM 670 O O . LEU A 1 85 ? -13.216 -10.997 14.113 1.00 97.19 85 LEU A O 1
ATOM 674 N N . ALA A 1 86 ? -13.415 -12.711 15.550 1.00 96.50 86 ALA A N 1
ATOM 675 C CA . ALA A 1 86 ? -14.351 -13.474 14.725 1.00 96.50 86 ALA A CA 1
ATOM 676 C C . ALA A 1 86 ? -15.609 -12.675 14.305 1.00 96.50 86 ALA A C 1
ATOM 678 O O . ALA A 1 86 ? -15.868 -12.584 13.100 1.00 96.50 86 ALA A O 1
ATOM 679 N N . PRO A 1 87 ? -16.371 -12.029 15.217 1.00 98.31 87 PRO A N 1
ATOM 680 C CA . PRO A 1 87 ? -17.534 -11.233 14.824 1.00 98.31 87 PRO A CA 1
ATOM 681 C C . PRO A 1 87 ? -17.151 -9.991 14.010 1.00 98.31 87 PRO A C 1
ATOM 683 O O . PRO A 1 87 ? -17.893 -9.601 13.109 1.00 98.31 87 PRO A O 1
ATOM 686 N N . LYS A 1 88 ? -15.983 -9.383 14.259 1.00 98.69 88 LYS A N 1
ATOM 687 C CA . LYS A 1 88 ? -15.493 -8.269 13.437 1.00 98.69 88 LYS A CA 1
ATOM 688 C C . LYS A 1 88 ? -15.148 -8.706 12.014 1.00 98.69 88 LYS A C 1
ATOM 690 O O . LYS A 1 88 ? -15.494 -8.000 11.071 1.00 98.69 88 LYS A O 1
ATOM 695 N N . VAL A 1 89 ? -14.505 -9.860 11.837 1.00 98.56 89 VAL A N 1
ATOM 696 C CA . VAL A 1 89 ? -14.207 -10.425 10.510 1.00 98.56 89 VAL A CA 1
ATOM 697 C C . VAL A 1 89 ? -15.499 -10.798 9.783 1.00 98.56 89 VAL A C 1
ATOM 699 O O . VAL A 1 89 ? -15.651 -10.461 8.611 1.00 98.56 89 VAL A O 1
ATOM 702 N N . ALA A 1 90 ? -16.475 -11.391 10.477 1.00 98.62 90 ALA A N 1
ATOM 703 C CA . ALA A 1 90 ? -17.803 -11.623 9.909 1.00 98.62 90 ALA A CA 1
ATOM 704 C C . ALA A 1 90 ? -18.449 -10.306 9.449 1.00 98.62 90 ALA A C 1
ATOM 706 O O . ALA A 1 90 ? -18.947 -10.219 8.325 1.00 98.62 90 ALA A O 1
ATOM 707 N N . LYS A 1 91 ? -18.354 -9.244 10.263 1.00 98.81 91 LYS A N 1
ATOM 708 C CA . LYS A 1 91 ? -18.889 -7.932 9.891 1.00 98.81 91 LYS A CA 1
ATOM 709 C C . LYS A 1 91 ? -18.176 -7.315 8.690 1.00 98.81 91 LYS A C 1
ATOM 711 O O . LYS A 1 91 ? -18.829 -6.721 7.836 1.00 98.81 91 LYS A O 1
ATOM 716 N N . LEU A 1 92 ? -16.857 -7.472 8.601 1.00 98.81 92 LEU A N 1
ATOM 717 C CA . LEU A 1 92 ? -16.078 -7.064 7.434 1.00 98.81 92 LEU A CA 1
ATOM 718 C C . LEU A 1 92 ? -16.588 -7.754 6.166 1.00 98.81 92 LEU A C 1
ATOM 720 O O . LEU A 1 92 ? -16.829 -7.086 5.165 1.00 98.81 92 LEU A O 1
ATOM 724 N N . ILE A 1 93 ? -16.785 -9.072 6.215 1.00 98.81 93 ILE A N 1
ATOM 725 C CA . ILE A 1 93 ? -17.290 -9.850 5.079 1.00 98.81 93 ILE A CA 1
ATOM 726 C C . ILE A 1 93 ? -18.671 -9.339 4.644 1.00 98.81 93 ILE A C 1
ATOM 728 O O . ILE A 1 93 ? -18.883 -9.133 3.451 1.00 98.81 93 ILE A O 1
ATOM 732 N N . GLU A 1 94 ? -19.586 -9.073 5.582 1.00 98.75 94 GLU A N 1
ATOM 733 C CA . GLU A 1 94 ? -20.891 -8.466 5.270 1.00 98.75 94 GLU A CA 1
ATOM 734 C C . GLU A 1 94 ? -20.747 -7.103 4.587 1.00 98.75 94 GLU A C 1
ATOM 736 O O . GLU A 1 94 ? -21.359 -6.865 3.549 1.00 98.75 94 GLU A O 1
ATOM 741 N N . MET A 1 95 ? -19.901 -6.221 5.129 1.00 98.81 95 MET A N 1
ATOM 742 C CA . MET A 1 95 ? -19.668 -4.899 4.544 1.00 98.81 95 MET A CA 1
ATOM 743 C C . MET A 1 95 ? -19.138 -5.004 3.111 1.00 98.81 95 MET A C 1
ATOM 745 O O . MET A 1 95 ? -19.576 -4.238 2.256 1.00 98.81 95 MET A O 1
ATOM 749 N N . ILE A 1 96 ? -18.237 -5.955 2.833 1.00 98.75 96 ILE A N 1
ATOM 750 C CA . ILE A 1 96 ? -17.720 -6.198 1.479 1.00 98.75 96 ILE A CA 1
ATOM 751 C C . ILE A 1 96 ? -18.828 -6.728 0.558 1.00 98.75 96 ILE A C 1
ATOM 753 O O . ILE A 1 96 ? -18.897 -6.303 -0.590 1.00 98.75 96 ILE A O 1
ATOM 757 N N . ARG A 1 97 ? -19.712 -7.614 1.042 1.00 98.44 97 ARG A N 1
ATOM 758 C CA . ARG A 1 97 ? -20.843 -8.148 0.254 1.00 98.44 97 ARG A CA 1
ATOM 759 C C . ARG A 1 97 ? -21.862 -7.072 -0.125 1.00 98.44 97 ARG A C 1
ATOM 761 O O . ARG A 1 97 ? -22.442 -7.143 -1.202 1.00 98.44 97 ARG A O 1
ATOM 768 N N . GLU A 1 98 ? -22.097 -6.108 0.761 1.00 98.19 98 GLU A N 1
ATOM 769 C CA . GLU A 1 98 ? -23.026 -4.996 0.526 1.00 98.19 98 GLU A CA 1
ATOM 770 C C . GLU A 1 98 ? -22.447 -3.917 -0.403 1.00 98.19 98 GLU A C 1
ATOM 772 O O . GLU A 1 98 ? -23.200 -3.229 -1.100 1.00 98.19 98 GLU A O 1
ATOM 777 N N . ALA A 1 99 ? -21.123 -3.745 -0.393 1.00 98.31 99 ALA A N 1
ATOM 778 C CA . ALA A 1 99 ? -20.445 -2.683 -1.122 1.00 98.31 99 ALA A CA 1
ATOM 779 C C . ALA A 1 99 ? -20.509 -2.890 -2.641 1.00 98.31 99 ALA A C 1
ATOM 781 O O . ALA A 1 99 ? -20.219 -3.964 -3.167 1.00 98.31 99 ALA A O 1
ATOM 782 N N . GLN A 1 100 ? -20.830 -1.823 -3.366 1.00 97.44 100 GLN A N 1
ATOM 783 C CA . GLN A 1 100 ? -20.857 -1.816 -4.827 1.00 97.44 100 GLN A CA 1
ATOM 784 C C . GLN A 1 100 ? -19.459 -1.627 -5.415 1.00 97.44 100 GLN A C 1
ATOM 786 O O . GLN A 1 100 ? -19.113 -2.228 -6.439 1.00 97.44 100 GLN A O 1
ATOM 791 N N . HIS A 1 101 ? -18.631 -0.803 -4.767 1.00 98.25 101 HIS A N 1
ATOM 792 C CA . HIS A 1 101 ? -17.301 -0.465 -5.262 1.00 98.25 101 HIS A CA 1
ATOM 793 C C . HIS A 1 101 ? -16.265 -0.438 -4.130 1.00 98.25 101 HIS A C 1
ATOM 795 O O . HIS A 1 101 ? -15.670 0.609 -3.856 1.00 98.25 101 HIS A O 1
ATOM 801 N N . PRO A 1 102 ? -16.016 -1.580 -3.463 1.00 98.56 102 PRO A N 1
ATOM 802 C CA . PRO A 1 102 ? -15.026 -1.652 -2.398 1.00 98.56 102 PRO A CA 1
ATOM 803 C C . PRO A 1 102 ? -13.602 -1.510 -2.953 1.00 98.56 102 PRO A C 1
ATOM 805 O O . PRO A 1 102 ? -13.228 -2.162 -3.936 1.00 98.56 102 PRO A O 1
ATOM 808 N N . ILE A 1 103 ? -12.797 -0.667 -2.308 1.00 98.69 103 ILE A N 1
ATOM 809 C CA . ILE A 1 103 ? -11.384 -0.448 -2.648 1.00 98.69 103 ILE A CA 1
ATOM 810 C C . ILE A 1 103 ? -10.486 -0.642 -1.426 1.00 98.69 103 ILE A C 1
ATOM 812 O O . ILE A 1 103 ? -10.917 -0.498 -0.279 1.00 98.69 103 ILE A O 1
ATOM 816 N N . VAL A 1 104 ? -9.217 -0.960 -1.677 1.00 98.75 104 VAL A N 1
ATOM 817 C CA . VAL A 1 104 ? -8.239 -1.274 -0.629 1.00 98.75 104 VAL A CA 1
ATOM 818 C C . VAL A 1 104 ? -7.104 -0.263 -0.636 1.00 98.75 104 VAL A C 1
ATOM 820 O O . VAL A 1 104 ? -6.533 0.025 -1.685 1.00 98.75 104 VAL A O 1
ATOM 823 N N . TYR A 1 105 ? -6.744 0.240 0.544 1.00 98.62 105 TYR A N 1
ATOM 824 C CA . TYR A 1 105 ? -5.564 1.072 0.765 1.00 98.62 105 TYR A CA 1
ATOM 825 C C . TYR A 1 105 ? -4.531 0.310 1.589 1.00 98.62 105 TYR A C 1
ATOM 827 O O . TYR A 1 105 ? -4.820 -0.076 2.721 1.00 98.62 105 TYR A O 1
ATOM 835 N N . THR A 1 106 ? -3.317 0.129 1.075 1.00 98.44 106 THR A N 1
ATOM 836 C CA . THR A 1 106 ? -2.260 -0.622 1.767 1.00 98.44 106 THR A CA 1
ATOM 837 C C . THR A 1 106 ? -1.100 0.264 2.223 1.00 98.44 106 THR A C 1
ATOM 839 O O . THR A 1 106 ? -0.931 1.423 1.817 1.00 98.44 106 THR A O 1
ATOM 842 N N . GLY A 1 107 ? -0.318 -0.269 3.156 1.00 96.69 107 GLY A N 1
ATOM 843 C CA . GLY A 1 107 ? 0.950 0.295 3.600 1.00 96.69 107 GLY A CA 1
ATOM 844 C C . GLY A 1 107 ? 1.895 -0.802 4.079 1.00 96.69 107 GLY A C 1
ATOM 845 O O . GLY A 1 107 ? 1.588 -1.987 3.973 1.00 96.69 107 GLY A O 1
ATOM 846 N N . ALA A 1 108 ? 3.043 -0.396 4.622 1.00 92.94 108 ALA A N 1
ATOM 847 C CA . ALA A 1 108 ? 4.175 -1.297 4.843 1.00 92.94 108 ALA A CA 1
ATOM 848 C C . ALA A 1 108 ? 3.885 -2.485 5.782 1.00 92.94 108 ALA A C 1
ATOM 850 O O . ALA A 1 108 ? 4.577 -3.494 5.717 1.00 92.94 108 ALA A O 1
ATOM 851 N N . GLY A 1 109 ? 2.845 -2.403 6.619 1.00 93.31 109 GLY A N 1
ATOM 852 C CA . GLY A 1 109 ? 2.423 -3.490 7.502 1.00 93.31 109 GLY A CA 1
ATOM 853 C C . GLY A 1 109 ? 2.101 -4.789 6.759 1.00 93.31 109 GLY A C 1
ATOM 854 O O . GLY A 1 109 ? 2.410 -5.860 7.271 1.00 93.31 109 GLY A O 1
ATOM 855 N N . ILE A 1 110 ? 1.556 -4.715 5.537 1.00 95.38 110 ILE A N 1
ATOM 856 C CA . ILE A 1 110 ? 1.227 -5.913 4.744 1.00 95.38 110 ILE A CA 1
ATOM 857 C C . ILE A 1 110 ? 2.468 -6.680 4.251 1.00 95.38 110 ILE A C 1
ATOM 859 O O . ILE A 1 110 ? 2.370 -7.862 3.935 1.00 95.38 110 ILE A O 1
ATOM 863 N N . SER A 1 111 ? 3.633 -6.027 4.219 1.00 94.38 111 SER A N 1
ATOM 864 C CA . SER A 1 111 ? 4.911 -6.600 3.770 1.00 94.38 111 SER A CA 1
ATOM 865 C C . SER A 1 111 ? 5.759 -7.142 4.931 1.00 94.38 111 SER A C 1
ATOM 867 O O . SER A 1 111 ? 6.802 -7.755 4.708 1.00 94.38 111 SER A O 1
ATOM 869 N N . THR A 1 112 ? 5.315 -6.972 6.182 1.00 89.25 112 THR A N 1
ATOM 870 C CA . THR A 1 112 ? 6.087 -7.372 7.375 1.00 89.25 112 THR A CA 1
ATOM 871 C C . THR A 1 112 ? 6.359 -8.871 7.465 1.00 89.25 112 THR A C 1
ATOM 873 O O . THR A 1 112 ? 7.463 -9.264 7.849 1.00 89.25 112 THR A O 1
ATOM 876 N N . SER A 1 113 ? 5.414 -9.718 7.041 1.00 85.62 113 SER A N 1
ATOM 877 C CA . SER A 1 113 ? 5.599 -11.175 6.983 1.00 85.62 113 SER A CA 1
ATOM 878 C C . SER A 1 113 ? 6.556 -11.627 5.870 1.00 85.62 113 SER A C 1
ATOM 880 O O . SER A 1 113 ? 7.081 -12.734 5.946 1.00 85.62 113 SER A O 1
ATOM 882 N N . ALA A 1 114 ? 6.892 -10.756 4.907 1.00 81.69 114 ALA A N 1
ATOM 883 C CA . ALA A 1 114 ? 7.969 -10.971 3.930 1.00 81.69 114 ALA A CA 1
ATOM 884 C C . ALA A 1 114 ? 9.350 -10.551 4.472 1.00 81.69 114 ALA A C 1
ATOM 886 O O . ALA A 1 114 ? 10.291 -10.354 3.706 1.00 81.69 114 ALA A O 1
ATOM 887 N N . ASN A 1 115 ? 9.490 -10.387 5.794 1.00 80.62 115 ASN A N 1
ATOM 888 C CA . ASN A 1 115 ? 10.693 -9.868 6.450 1.00 80.62 115 ASN A CA 1
ATOM 889 C C . ASN A 1 115 ? 11.097 -8.452 6.013 1.00 80.62 115 ASN A C 1
ATOM 891 O O . ASN A 1 115 ? 12.241 -8.062 6.241 1.00 80.62 115 ASN A O 1
ATOM 895 N N . ILE A 1 116 ? 10.177 -7.669 5.445 1.00 81.06 116 ILE A N 1
ATOM 896 C CA . ILE A 1 116 ? 10.383 -6.247 5.162 1.00 81.06 116 ILE A CA 1
ATOM 897 C C . ILE A 1 116 ? 9.867 -5.464 6.372 1.00 81.06 116 ILE A C 1
ATOM 899 O O . ILE A 1 116 ? 8.654 -5.427 6.585 1.00 81.06 116 ILE A O 1
ATOM 903 N N . PRO A 1 117 ? 10.738 -4.856 7.203 1.00 76.75 117 PRO A N 1
ATOM 904 C CA . PRO A 1 117 ? 10.265 -4.060 8.325 1.00 76.75 117 PRO A CA 1
ATOM 905 C C . PRO A 1 117 ? 9.339 -2.943 7.842 1.00 76.75 117 PRO A C 1
ATOM 907 O O . PRO A 1 117 ? 9.552 -2.331 6.795 1.00 76.75 117 PRO A O 1
ATOM 910 N N . ASP A 1 118 ? 8.309 -2.639 8.623 1.00 76.69 118 ASP A N 1
ATOM 911 C CA . ASP A 1 118 ? 7.532 -1.443 8.349 1.00 76.69 118 ASP A CA 1
ATOM 912 C C . ASP A 1 118 ? 8.325 -0.186 8.759 1.00 76.69 118 ASP A C 1
ATOM 914 O O . ASP A 1 118 ? 9.486 -0.231 9.171 1.00 76.69 118 ASP A O 1
ATOM 918 N N . TYR A 1 119 ? 7.696 0.982 8.680 1.00 74.06 119 TYR A N 1
ATOM 919 C CA . TYR A 1 119 ? 8.357 2.209 9.111 1.00 74.06 119 TYR A CA 1
ATOM 920 C C . TYR A 1 119 ? 8.187 2.526 10.596 1.00 74.06 119 TYR A C 1
ATOM 922 O O . TYR A 1 119 ? 9.030 3.221 11.148 1.00 74.06 119 TYR A O 1
ATOM 930 N N . ARG A 1 120 ? 7.067 2.158 11.225 1.00 74.44 120 ARG A N 1
ATOM 931 C CA . ARG A 1 120 ? 6.609 2.767 12.498 1.00 74.44 120 ARG A CA 1
ATOM 932 C C . ARG A 1 120 ? 6.094 1.756 13.528 1.00 74.44 120 ARG A C 1
ATOM 934 O O . ARG A 1 120 ? 5.794 2.161 14.651 1.00 74.44 120 ARG A O 1
ATOM 941 N N . GLY A 1 121 ? 6.002 0.493 13.142 1.00 71.75 121 GLY A N 1
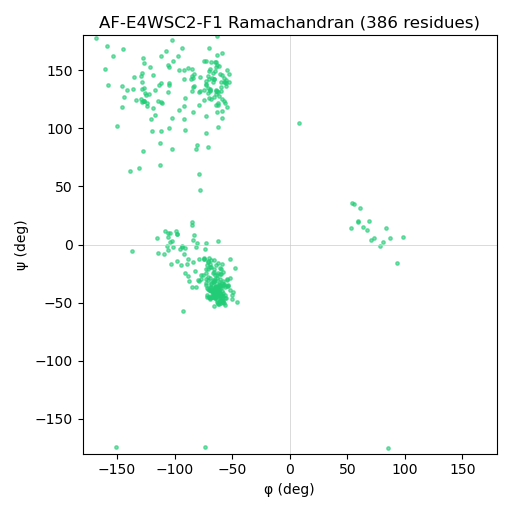ATOM 942 C CA . GLY A 1 121 ? 5.722 -0.679 13.953 1.00 71.75 121 GLY A CA 1
ATOM 943 C C . GLY A 1 121 ? 6.782 -0.941 15.006 1.00 71.75 121 GLY A C 1
ATOM 944 O O . GLY A 1 121 ? 7.793 -0.229 15.108 1.00 71.75 121 GLY A O 1
ATOM 945 N N . THR A 1 122 ? 6.569 -2.000 15.778 1.00 69.12 122 THR A N 1
ATOM 946 C CA . THR A 1 122 ? 7.602 -2.548 16.657 1.00 69.12 122 THR A CA 1
ATOM 947 C C . THR A 1 122 ? 8.747 -3.068 15.787 1.00 69.12 122 THR A C 1
ATOM 949 O O . THR A 1 122 ? 8.540 -3.899 14.910 1.00 69.12 122 THR A O 1
ATOM 952 N N . GLY A 1 123 ? 9.958 -2.532 15.965 1.00 60.84 123 GLY A N 1
ATOM 953 C CA . GLY A 1 123 ? 11.099 -2.858 15.095 1.00 60.84 123 GLY A CA 1
ATOM 954 C C . GLY A 1 123 ? 11.049 -2.236 13.690 1.00 60.84 123 GLY A C 1
ATOM 955 O O . GLY A 1 123 ? 11.926 -2.513 12.874 1.00 60.84 123 GLY A O 1
ATOM 956 N N . GLY A 1 124 ? 10.068 -1.372 13.407 1.00 69.69 124 GLY A N 1
ATOM 957 C CA . GLY A 1 124 ? 10.019 -0.602 12.167 1.00 69.69 124 GLY A CA 1
ATOM 958 C C . GLY A 1 124 ? 11.190 0.374 12.043 1.00 69.69 124 GLY A C 1
ATOM 959 O O . GLY A 1 124 ? 11.764 0.798 13.046 1.00 69.69 124 GLY A O 1
ATOM 960 N N . VAL A 1 125 ? 11.527 0.785 10.820 1.00 71.06 125 VAL A N 1
ATOM 961 C CA . VAL A 1 125 ? 12.727 1.586 10.514 1.00 71.06 125 VAL A CA 1
ATOM 962 C C . VAL A 1 125 ? 12.866 2.818 11.410 1.00 71.06 125 VAL A C 1
ATOM 964 O O . VAL A 1 125 ? 13.933 3.085 11.957 1.00 71.06 125 VAL A O 1
ATOM 967 N N . TYR A 1 126 ? 11.786 3.575 11.595 1.00 68.38 126 TYR A N 1
ATOM 968 C CA . TYR A 1 126 ? 11.805 4.800 12.392 1.00 68.38 126 TYR A CA 1
ATOM 969 C C . TYR A 1 126 ? 11.767 4.533 13.885 1.00 68.38 126 TYR A C 1
ATOM 971 O O . TYR A 1 126 ? 12.356 5.302 14.642 1.00 68.38 126 TYR A O 1
ATOM 979 N N . SER A 1 127 ? 11.110 3.457 14.305 1.00 70.38 127 SER A N 1
ATOM 980 C CA . SER A 1 127 ? 11.116 3.019 15.699 1.00 70.38 127 SER A CA 1
ATOM 981 C C . SER A 1 127 ? 12.526 2.587 16.113 1.00 70.38 127 SER A C 1
ATOM 983 O O . SER A 1 127 ? 13.023 3.055 17.133 1.00 70.38 127 SER A O 1
ATOM 985 N N . ALA A 1 128 ? 13.208 1.800 15.272 1.00 69.06 128 ALA A N 1
ATOM 986 C CA . ALA A 1 128 ? 14.590 1.374 15.476 1.00 69.06 128 ALA A CA 1
ATOM 987 C C . ALA A 1 128 ? 15.553 2.572 15.490 1.00 69.06 128 ALA A C 1
ATOM 989 O O . ALA A 1 128 ? 16.288 2.762 16.457 1.00 69.06 128 ALA A O 1
ATOM 990 N N . MET A 1 129 ? 15.472 3.461 14.490 1.00 69.88 129 MET A N 1
ATOM 991 C CA . MET A 1 129 ? 16.287 4.683 14.447 1.00 69.88 129 MET A CA 1
ATOM 992 C C . MET A 1 129 ? 16.084 5.578 15.678 1.00 69.88 129 MET A C 1
ATOM 994 O O . MET A 1 129 ? 17.050 6.141 16.193 1.00 69.88 129 MET A O 1
ATOM 998 N N . ALA A 1 130 ? 14.840 5.736 16.143 1.00 61.69 130 ALA A N 1
ATOM 999 C CA . ALA A 1 130 ? 14.530 6.523 17.335 1.00 61.69 130 ALA A CA 1
ATOM 1000 C C . ALA A 1 130 ? 15.057 5.864 18.620 1.00 61.69 130 ALA A C 1
ATOM 1002 O O . ALA A 1 130 ? 15.473 6.574 19.533 1.00 61.69 130 ALA A O 1
ATOM 1003 N N . ALA A 1 131 ? 15.080 4.530 18.670 1.00 64.25 131 ALA A N 1
ATOM 1004 C CA . ALA A 1 131 ? 15.639 3.741 19.765 1.00 64.25 131 ALA A CA 1
ATOM 1005 C C . ALA A 1 131 ? 17.173 3.585 19.698 1.00 64.25 131 ALA A C 1
ATOM 1007 O O . ALA A 1 131 ? 17.758 2.966 20.583 1.00 64.25 131 ALA A O 1
ATOM 1008 N N . GLY A 1 132 ? 17.834 4.125 18.665 1.00 69.44 132 GLY A N 1
ATOM 1009 C CA . GLY A 1 132 ? 19.273 3.942 18.445 1.00 69.44 132 GLY A CA 1
ATOM 1010 C C . GLY A 1 132 ? 19.664 2.513 18.052 1.00 69.44 132 GLY A C 1
ATOM 1011 O O . GLY A 1 132 ? 20.817 2.136 18.225 1.00 69.44 132 GLY A O 1
ATOM 1012 N N . GLN A 1 133 ? 18.709 1.725 17.556 1.00 69.75 133 GLN A N 1
ATOM 1013 C CA . GLN A 1 133 ? 18.908 0.359 17.083 1.00 69.75 133 GLN A CA 1
ATOM 1014 C C . GLN A 1 133 ? 19.216 0.339 15.584 1.00 69.75 133 GLN A C 1
ATOM 1016 O O . GLN A 1 133 ? 18.724 1.178 14.820 1.00 69.75 133 GLN A O 1
ATOM 1021 N N . ASP A 1 134 ? 19.989 -0.660 15.162 1.00 65.56 134 ASP A N 1
ATOM 1022 C CA . ASP A 1 134 ? 20.230 -0.914 13.748 1.00 65.56 134 ASP A CA 1
ATOM 1023 C C . ASP A 1 134 ? 18.950 -1.381 13.048 1.00 65.56 134 ASP A C 1
ATOM 1025 O O . ASP A 1 134 ? 18.126 -2.118 13.594 1.00 65.56 134 ASP A O 1
ATOM 1029 N N . ILE A 1 135 ? 18.779 -0.937 11.805 1.00 66.56 135 ILE A N 1
ATOM 1030 C CA . ILE A 1 135 ? 17.643 -1.335 10.974 1.00 66.56 135 ILE A CA 1
ATOM 1031 C C . ILE A 1 135 ? 17.892 -2.763 10.508 1.00 66.56 135 ILE A C 1
ATOM 1033 O O . ILE A 1 135 ? 18.911 -3.029 9.866 1.00 66.56 135 ILE A O 1
ATOM 1037 N N . LYS A 1 136 ? 16.943 -3.665 10.783 1.00 65.62 136 LYS A N 1
ATOM 1038 C CA . LYS A 1 136 ? 16.985 -5.038 10.272 1.00 65.62 136 LYS A CA 1
ATOM 1039 C C . LYS A 1 136 ? 17.134 -5.000 8.747 1.00 65.62 136 LYS A C 1
ATOM 1041 O O . LYS A 1 136 ? 16.286 -4.445 8.047 1.00 65.62 136 LYS A O 1
ATOM 1046 N N . GLN A 1 137 ? 18.236 -5.555 8.250 1.00 61.75 137 GLN A N 1
ATOM 1047 C CA . GLN A 1 137 ? 18.509 -5.631 6.820 1.00 61.75 137 GLN A CA 1
ATOM 1048 C C . GLN A 1 137 ? 17.561 -6.656 6.188 1.00 61.75 137 GLN A C 1
ATOM 1050 O O . GLN A 1 137 ? 17.347 -7.736 6.738 1.00 61.75 137 GLN A O 1
ATOM 1055 N N . CYS A 1 138 ? 16.962 -6.296 5.056 1.00 66.69 138 CYS A N 1
ATOM 1056 C CA . CYS A 1 138 ? 16.048 -7.151 4.309 1.00 66.69 138 CYS A CA 1
ATOM 1057 C C . CYS A 1 138 ? 16.387 -7.055 2.826 1.00 66.69 138 CYS A C 1
ATOM 1059 O O . CYS A 1 138 ? 16.591 -5.960 2.304 1.00 66.69 138 CYS A O 1
ATOM 1061 N N . ASN A 1 139 ? 16.462 -8.199 2.149 1.00 71.75 139 ASN A N 1
ATOM 1062 C CA . ASN A 1 139 ? 16.693 -8.217 0.715 1.00 71.75 139 ASN A CA 1
ATOM 1063 C C . ASN A 1 139 ? 15.372 -7.951 -0.018 1.00 71.75 139 ASN A C 1
ATOM 1065 O O . ASN A 1 139 ? 14.653 -8.872 -0.388 1.00 71.75 139 ASN A O 1
ATOM 1069 N N . LEU A 1 140 ? 15.056 -6.670 -0.198 1.00 77.06 140 LEU A N 1
ATOM 1070 C CA . LEU A 1 140 ? 13.828 -6.214 -0.854 1.00 77.06 140 LEU A CA 1
ATOM 1071 C C . LEU A 1 140 ? 13.704 -6.689 -2.310 1.00 77.06 140 LEU A C 1
ATOM 1073 O O . LEU A 1 140 ? 12.593 -6.924 -2.772 1.00 77.06 140 LEU A O 1
ATOM 1077 N N . VAL A 1 141 ? 14.827 -6.891 -3.009 1.00 75.50 141 VAL A N 1
ATOM 1078 C CA . VAL A 1 141 ? 14.824 -7.359 -4.405 1.00 75.50 141 VAL A CA 1
ATOM 1079 C C . VAL A 1 141 ? 14.323 -8.799 -4.500 1.00 75.50 141 VAL A C 1
ATOM 1081 O O . VAL A 1 141 ? 13.501 -9.104 -5.355 1.00 75.50 141 VAL A O 1
ATOM 1084 N N . THR A 1 142 ? 14.766 -9.680 -3.599 1.00 77.12 142 THR A N 1
ATOM 1085 C CA . THR A 1 142 ? 14.375 -11.105 -3.607 1.00 77.12 142 THR A CA 1
ATOM 1086 C C . THR A 1 142 ? 13.176 -11.417 -2.716 1.00 77.12 142 THR A C 1
ATOM 1088 O O . THR A 1 142 ? 12.729 -12.561 -2.671 1.00 77.12 142 THR A O 1
ATOM 1091 N N . ALA A 1 143 ? 12.629 -10.420 -2.014 1.00 85.94 143 ALA A N 1
ATOM 1092 C CA . ALA A 1 143 ? 11.416 -10.595 -1.230 1.00 85.94 143 ALA A CA 1
ATOM 1093 C C . ALA A 1 143 ? 10.284 -11.110 -2.125 1.00 85.94 143 ALA A C 1
ATOM 1095 O O . ALA A 1 143 ? 10.138 -10.670 -3.267 1.00 85.94 143 ALA A O 1
ATOM 1096 N N . THR A 1 144 ? 9.481 -12.036 -1.614 1.00 89.81 144 THR A N 1
ATOM 1097 C CA . THR A 1 144 ? 8.317 -12.569 -2.320 1.00 89.81 144 THR A CA 1
ATOM 1098 C C . THR A 1 144 ? 7.030 -11.993 -1.727 1.00 89.81 144 THR A C 1
ATOM 1100 O O . THR A 1 144 ? 7.007 -11.610 -0.551 1.00 89.81 144 THR A O 1
ATOM 1103 N N . PRO A 1 145 ? 5.950 -11.885 -2.521 1.00 95.44 145 PRO A N 1
ATOM 1104 C CA . PRO A 1 145 ? 4.666 -11.423 -2.015 1.00 95.44 145 PRO A CA 1
ATOM 1105 C C . PRO A 1 145 ? 4.180 -12.252 -0.820 1.00 95.44 145 PRO A C 1
ATOM 1107 O O . PRO A 1 145 ? 4.243 -13.481 -0.827 1.00 95.44 145 PRO A O 1
ATOM 1110 N N . THR A 1 146 ? 3.665 -11.575 0.208 1.00 96.56 146 THR A N 1
ATOM 1111 C CA . THR A 1 146 ? 3.096 -12.246 1.389 1.00 96.56 146 THR A CA 1
ATOM 1112 C C . THR A 1 146 ? 1.782 -12.944 1.061 1.00 96.56 146 THR A C 1
ATOM 1114 O O . THR A 1 146 ? 1.152 -12.683 0.031 1.00 96.56 146 THR A O 1
ATOM 1117 N N . LEU A 1 147 ? 1.296 -13.770 1.988 1.00 96.75 147 LEU A N 1
ATOM 1118 C CA . LEU A 1 147 ? -0.027 -14.372 1.870 1.00 96.75 147 LEU A CA 1
ATOM 1119 C C . LEU A 1 147 ? -1.128 -13.307 1.719 1.00 96.75 147 LEU A C 1
ATOM 1121 O O . LEU A 1 147 ? -2.040 -13.483 0.914 1.00 96.75 147 LEU A O 1
ATOM 1125 N N . GLY A 1 148 ? -1.008 -12.165 2.404 1.00 97.44 148 GLY A N 1
ATOM 1126 C CA . GLY A 1 148 ? -1.903 -11.023 2.224 1.00 97.44 148 GLY A CA 1
ATOM 1127 C C . GLY A 1 148 ? -1.854 -10.425 0.814 1.00 97.44 148 GLY A C 1
ATOM 1128 O O . GLY A 1 148 ? -2.903 -10.125 0.242 1.00 97.44 148 GLY A O 1
ATOM 1129 N N . HIS A 1 149 ? -0.669 -10.304 0.205 1.00 98.50 149 HIS A N 1
ATOM 1130 C CA . HIS A 1 149 ? -0.548 -9.853 -1.189 1.00 98.50 149 HIS A CA 1
ATOM 1131 C C . HIS A 1 149 ? -1.212 -10.828 -2.165 1.00 98.50 149 HIS A C 1
ATOM 1133 O O . HIS A 1 149 ? -1.904 -10.393 -3.090 1.00 98.50 149 HIS A O 1
ATOM 1139 N N . MET A 1 150 ? -1.022 -12.133 -1.954 1.00 98.38 150 MET A N 1
ATOM 1140 C CA . MET A 1 150 ? -1.617 -13.169 -2.799 1.00 98.38 150 MET A CA 1
ATOM 1141 C C . MET A 1 150 ? -3.139 -13.231 -2.632 1.00 98.38 150 MET A C 1
ATOM 1143 O O . MET A 1 150 ? -3.863 -13.328 -3.623 1.00 98.38 150 MET A O 1
ATOM 1147 N N . ALA A 1 151 ? -3.647 -13.080 -1.407 1.00 98.56 151 ALA A N 1
ATOM 1148 C CA . ALA A 1 151 ? -5.080 -12.995 -1.144 1.00 98.56 151 ALA A CA 1
ATOM 1149 C C . ALA A 1 151 ? -5.707 -11.769 -1.829 1.00 98.56 151 ALA A C 1
ATOM 1151 O O . ALA A 1 151 ? -6.738 -11.894 -2.487 1.00 98.56 151 ALA A O 1
ATOM 1152 N N . LEU A 1 152 ? -5.062 -10.597 -1.753 1.00 98.69 152 LEU A N 1
ATOM 1153 C CA . LEU A 1 152 ? -5.514 -9.399 -2.471 1.00 98.69 152 LEU A CA 1
ATOM 1154 C C . LEU A 1 152 ? -5.484 -9.587 -3.991 1.00 98.69 152 LEU A C 1
ATOM 1156 O O . LEU A 1 152 ? -6.426 -9.169 -4.658 1.00 98.69 152 LEU A O 1
ATOM 1160 N N . SER A 1 153 ? -4.457 -10.251 -4.531 1.00 98.38 153 SER A N 1
ATOM 1161 C CA . SER A 1 153 ? -4.384 -10.604 -5.955 1.00 98.38 153 SER A CA 1
ATOM 1162 C C . SER A 1 153 ? -5.592 -11.439 -6.384 1.00 98.38 153 SER A C 1
ATOM 1164 O O . SER A 1 153 ? -6.296 -11.067 -7.325 1.00 98.38 153 SER A O 1
ATOM 1166 N N . GLY A 1 154 ? -5.909 -12.505 -5.640 1.00 98.25 154 GLY A N 1
ATOM 1167 C CA . GLY A 1 154 ? -7.099 -13.322 -5.884 1.00 98.25 154 GLY A CA 1
ATOM 1168 C C . GLY A 1 154 ? -8.400 -12.515 -5.792 1.00 98.25 154 GLY A C 1
ATOM 1169 O O . GLY A 1 154 ? -9.232 -12.570 -6.698 1.00 98.25 154 GLY A O 1
ATOM 1170 N N . LEU A 1 155 ? -8.569 -11.723 -4.731 1.00 98.75 155 LEU A N 1
ATOM 1171 C CA . LEU A 1 155 ? -9.782 -10.934 -4.482 1.00 98.75 155 LEU A CA 1
ATOM 1172 C C . LEU A 1 155 ? -10.013 -9.842 -5.541 1.00 98.75 155 LEU A C 1
ATOM 1174 O O . LEU A 1 155 ? -11.154 -9.604 -5.940 1.00 98.75 155 LEU A O 1
ATOM 1178 N N . ILE A 1 156 ? -8.952 -9.196 -6.032 1.00 98.44 156 ILE A N 1
ATOM 1179 C CA . ILE A 1 156 ? -9.035 -8.172 -7.085 1.00 98.44 156 ILE A CA 1
ATOM 1180 C C . ILE A 1 156 ? -9.360 -8.807 -8.441 1.00 98.44 156 ILE A C 1
ATOM 1182 O O . ILE A 1 156 ? -10.271 -8.341 -9.128 1.00 98.44 156 ILE A O 1
ATOM 1186 N N . LYS A 1 157 ? -8.688 -9.910 -8.802 1.00 97.44 157 LYS A N 1
ATOM 1187 C CA . LYS A 1 157 ? -8.952 -10.645 -10.054 1.00 97.44 157 LYS A CA 1
ATOM 1188 C C . LYS A 1 157 ? -10.387 -11.173 -10.124 1.00 97.44 157 LYS A C 1
ATOM 1190 O O . LYS A 1 157 ? -11.008 -11.136 -11.183 1.00 97.44 157 LYS A O 1
ATOM 1195 N N . ASN A 1 158 ? -10.948 -11.577 -8.982 1.00 98.12 158 ASN A N 1
ATOM 1196 C CA . ASN A 1 158 ? -12.349 -11.990 -8.854 1.00 98.12 158 ASN A CA 1
ATOM 1197 C C . ASN A 1 158 ? -13.327 -10.814 -8.673 1.00 98.12 158 ASN A C 1
ATOM 1199 O O . ASN A 1 158 ? -14.512 -11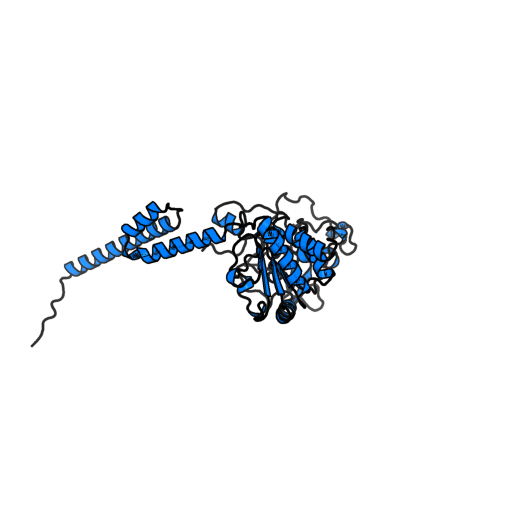.020 -8.421 1.00 98.12 158 ASN A O 1
ATOM 1203 N N . LYS A 1 159 ? -12.860 -9.567 -8.824 1.00 97.56 159 LYS A N 1
ATOM 1204 C CA . LYS A 1 159 ? -13.661 -8.334 -8.741 1.00 97.56 159 LYS A CA 1
ATOM 1205 C C . LYS A 1 159 ? -14.369 -8.138 -7.394 1.00 97.56 159 LYS A C 1
ATOM 1207 O O . LYS A 1 159 ? -15.306 -7.333 -7.337 1.00 97.56 159 LYS A O 1
ATOM 1212 N N . ILE A 1 160 ? -13.919 -8.820 -6.336 1.00 98.56 160 ILE A N 1
ATOM 1213 C CA . ILE A 1 160 ? -14.382 -8.595 -4.961 1.00 98.56 160 ILE A CA 1
ATOM 1214 C C . ILE A 1 160 ? -13.909 -7.224 -4.498 1.00 98.56 160 ILE A C 1
ATOM 1216 O O . ILE A 1 160 ? -14.710 -6.450 -3.995 1.00 98.56 160 ILE A O 1
ATOM 1220 N N . PHE A 1 161 ? -12.644 -6.885 -4.761 1.00 98.56 161 PHE A N 1
ATOM 1221 C CA . PHE A 1 161 ? -12.141 -5.516 -4.666 1.00 98.56 161 PHE A CA 1
ATOM 1222 C C . PHE A 1 161 ? -11.968 -4.922 -6.059 1.00 98.56 161 PHE A C 1
ATOM 1224 O O . PHE A 1 161 ? -11.523 -5.596 -6.986 1.00 98.56 161 PHE A O 1
ATOM 1231 N N . LYS A 1 162 ? -12.337 -3.650 -6.224 1.00 98.25 162 LYS A N 1
ATOM 1232 C CA . LYS A 1 162 ? -12.298 -2.982 -7.533 1.00 98.25 162 LYS A CA 1
ATOM 1233 C C . LYS A 1 162 ? -10.952 -2.340 -7.833 1.00 98.25 162 LYS A C 1
ATOM 1235 O O . LYS A 1 162 ? -10.624 -2.168 -9.004 1.00 98.25 162 LYS A O 1
ATOM 1240 N N . PHE A 1 163 ? -10.220 -1.950 -6.791 1.00 98.44 163 PHE A N 1
ATOM 1241 C CA . PHE A 1 163 ? -8.982 -1.190 -6.913 1.00 98.44 163 PHE A CA 1
ATOM 1242 C C . PHE A 1 163 ? -8.120 -1.294 -5.660 1.00 98.44 163 PHE A C 1
ATOM 1244 O O . PHE A 1 163 ? -8.654 -1.409 -4.550 1.00 98.44 163 PHE A O 1
ATOM 1251 N N . LEU A 1 164 ? -6.807 -1.179 -5.846 1.00 98.50 164 LEU A N 1
ATOM 1252 C CA . LEU A 1 164 ? -5.829 -1.081 -4.776 1.00 98.50 164 LEU A CA 1
ATOM 1253 C C . LEU A 1 164 ? -4.969 0.174 -4.931 1.00 98.50 164 LEU A C 1
ATOM 1255 O O . LEU A 1 164 ? -4.354 0.409 -5.968 1.00 98.50 164 LEU A O 1
ATOM 1259 N N . LEU A 1 165 ? -4.877 0.947 -3.855 1.00 97.94 165 LEU A N 1
ATOM 1260 C CA . LEU A 1 165 ? -3.937 2.054 -3.722 1.00 97.94 165 LEU A CA 1
ATOM 1261 C C . LEU A 1 165 ? -2.896 1.697 -2.661 1.00 97.94 165 LEU A C 1
ATOM 1263 O O . LEU A 1 165 ? -3.231 1.444 -1.505 1.00 97.94 165 LEU A O 1
ATOM 1267 N N . SER A 1 166 ? -1.628 1.708 -3.048 1.00 97.12 166 SER A N 1
ATOM 1268 C CA . SER A 1 166 ? -0.496 1.349 -2.203 1.00 97.12 166 SER A CA 1
ATOM 1269 C C . SER A 1 166 ? 0.382 2.557 -1.888 1.00 97.12 166 SER A C 1
ATOM 1271 O O . SER A 1 166 ? 0.685 3.376 -2.753 1.00 97.12 166 SER A O 1
ATOM 1273 N N . GLN A 1 167 ? 0.827 2.639 -0.632 1.00 94.62 167 GLN A N 1
ATOM 1274 C CA . GLN A 1 167 ? 1.915 3.525 -0.190 1.00 94.62 167 GLN A CA 1
ATOM 1275 C C . GLN A 1 167 ? 3.295 2.848 -0.247 1.00 94.62 167 GLN A C 1
ATOM 1277 O O . GLN A 1 167 ? 4.287 3.472 0.136 1.00 94.62 167 GLN A O 1
ATOM 1282 N N . ASN A 1 168 ? 3.355 1.569 -0.617 1.00 94.38 168 ASN A N 1
ATOM 1283 C CA . ASN A 1 168 ? 4.582 0.781 -0.600 1.00 94.38 168 ASN A CA 1
ATOM 1284 C C . ASN A 1 168 ? 5.360 0.967 -1.895 1.00 94.38 168 ASN A C 1
ATOM 1286 O O . ASN A 1 168 ? 4.765 1.003 -2.967 1.00 94.38 168 ASN A O 1
ATOM 1290 N N . CYS A 1 169 ? 6.684 1.004 -1.766 1.00 93.38 169 CYS A N 1
ATOM 1291 C CA . CYS A 1 169 ? 7.620 1.072 -2.885 1.00 93.38 169 CYS A CA 1
ATOM 1292 C C . CYS A 1 169 ? 8.281 -0.280 -3.194 1.00 93.38 169 CYS A C 1
ATOM 1294 O O . CYS A 1 169 ? 9.166 -0.344 -4.040 1.00 93.38 169 CYS A O 1
ATOM 1296 N N . ASP A 1 170 ? 7.897 -1.345 -2.484 1.00 93.31 170 ASP A N 1
ATOM 1297 C CA . ASP A 1 170 ? 8.509 -2.681 -2.566 1.00 93.31 170 ASP A CA 1
ATOM 1298 C C . ASP A 1 170 ? 8.144 -3.460 -3.846 1.00 93.31 170 ASP A C 1
ATOM 1300 O O . ASP A 1 170 ? 8.766 -4.476 -4.146 1.00 93.31 170 ASP A O 1
ATOM 1304 N N . GLY A 1 171 ? 7.144 -2.996 -4.601 1.00 94.25 171 GLY A N 1
ATOM 1305 C CA . GLY A 1 171 ? 6.671 -3.617 -5.838 1.00 94.25 171 GLY A CA 1
ATOM 1306 C C . GLY A 1 171 ? 5.929 -4.946 -5.657 1.00 94.25 171 GLY A C 1
ATOM 1307 O O . GLY A 1 171 ? 5.522 -5.551 -6.650 1.00 94.25 171 GLY A O 1
ATOM 1308 N N . LEU A 1 172 ? 5.698 -5.412 -4.423 1.00 96.12 172 LEU A N 1
ATOM 1309 C CA . LEU A 1 172 ? 5.115 -6.733 -4.163 1.00 96.12 172 LEU A CA 1
ATOM 1310 C C . LEU A 1 172 ? 3.658 -6.856 -4.621 1.00 96.12 172 LEU A C 1
ATOM 1312 O O . LEU A 1 172 ? 3.204 -7.959 -4.915 1.00 96.12 172 LEU A O 1
ATOM 1316 N N . HIS A 1 173 ? 2.922 -5.746 -4.721 1.00 97.50 173 HIS A N 1
ATOM 1317 C CA . HIS A 1 173 ? 1.562 -5.752 -5.267 1.00 97.50 173 HIS A CA 1
ATOM 1318 C C . HIS A 1 173 ? 1.529 -6.080 -6.761 1.00 97.50 173 HIS A C 1
ATOM 1320 O O . HIS A 1 173 ? 0.729 -6.914 -7.176 1.00 97.50 173 HIS A O 1
ATOM 1326 N N . LEU A 1 174 ? 2.406 -5.470 -7.565 1.00 95.88 174 LEU A N 1
ATOM 1327 C CA . LEU A 1 174 ? 2.521 -5.812 -8.983 1.00 95.88 174 LEU A CA 1
ATOM 1328 C C . LEU A 1 174 ? 2.976 -7.267 -9.142 1.00 95.88 174 LEU A C 1
ATOM 1330 O O . LEU A 1 174 ? 2.361 -8.042 -9.873 1.00 95.88 174 LEU A O 1
ATOM 1334 N N . ARG A 1 175 ? 4.014 -7.646 -8.391 1.00 95.31 175 ARG A N 1
ATOM 1335 C CA . ARG A 1 175 ? 4.624 -8.980 -8.443 1.00 95.31 175 ARG A CA 1
ATOM 1336 C C . ARG A 1 175 ? 3.685 -10.099 -7.987 1.00 95.31 175 ARG A C 1
ATOM 1338 O O . ARG A 1 175 ? 3.803 -11.226 -8.449 1.00 95.31 175 ARG A O 1
ATOM 1345 N N . SER A 1 176 ? 2.698 -9.807 -7.134 1.00 96.69 176 SER A N 1
ATOM 1346 C CA . SER A 1 176 ? 1.671 -10.785 -6.738 1.00 96.69 176 SER A CA 1
ATOM 1347 C C . SER A 1 176 ? 0.640 -11.082 -7.830 1.00 96.69 176 SER A C 1
ATOM 1349 O O . SER A 1 176 ? -0.242 -11.927 -7.641 1.00 96.69 176 SER A O 1
ATOM 1351 N N . GLY A 1 177 ? 0.705 -10.393 -8.973 1.00 96.31 177 GLY A N 1
ATOM 1352 C CA . GLY A 1 177 ? -0.225 -10.592 -10.076 1.00 96.31 177 GLY A CA 1
ATOM 1353 C C . GLY A 1 177 ? -1.366 -9.583 -10.139 1.00 96.31 177 GLY A C 1
ATOM 1354 O O . GLY A 1 177 ? -2.268 -9.796 -10.947 1.00 96.31 177 GLY A O 1
ATOM 1355 N N . ILE A 1 178 ? -1.388 -8.538 -9.303 1.00 97.19 178 ILE A N 1
ATOM 1356 C CA . ILE A 1 178 ? -2.439 -7.514 -9.390 1.00 97.19 178 ILE A CA 1
ATOM 1357 C C . ILE A 1 178 ? -2.292 -6.779 -10.730 1.00 97.19 178 ILE A C 1
ATOM 1359 O O . ILE A 1 178 ? -1.202 -6.279 -11.019 1.00 97.19 178 ILE A O 1
ATOM 1363 N N . PRO A 1 179 ? -3.361 -6.687 -11.546 1.00 94.44 179 PRO A N 1
ATOM 1364 C CA . PRO A 1 179 ? -3.285 -5.998 -12.826 1.00 94.44 179 PRO A CA 1
ATOM 1365 C C . PRO A 1 179 ? -2.884 -4.530 -12.631 1.00 94.44 179 PRO A C 1
ATOM 1367 O O . PRO A 1 179 ? -3.484 -3.861 -11.778 1.00 94.44 179 PRO A O 1
ATOM 1370 N N . PRO A 1 180 ? -1.911 -3.998 -13.397 1.00 92.81 180 PRO A N 1
ATOM 1371 C CA . PRO A 1 180 ? -1.465 -2.619 -13.240 1.00 92.81 180 PRO A CA 1
ATOM 1372 C C . PRO A 1 180 ? -2.624 -1.615 -13.269 1.00 92.81 180 PRO A C 1
ATOM 1374 O O . PRO A 1 180 ? -2.626 -0.633 -12.531 1.00 92.81 180 PRO A O 1
ATOM 1377 N N . GLU A 1 181 ? -3.627 -1.819 -14.125 1.00 93.06 181 GLU A N 1
ATOM 1378 C CA . GLU A 1 181 ? -4.813 -0.961 -14.271 1.00 93.06 181 GLU A CA 1
ATOM 1379 C C . GLU A 1 181 ? -5.703 -0.904 -13.022 1.00 93.06 181 GLU A C 1
ATOM 1381 O O . GLU A 1 181 ? -6.471 0.043 -12.866 1.00 93.06 181 GLU A O 1
ATOM 1386 N N . GLN A 1 182 ? -5.561 -1.861 -12.103 1.00 96.50 182 GLN A N 1
ATOM 1387 C CA . GLN A 1 182 ? -6.259 -1.898 -10.816 1.00 96.50 182 GLN A CA 1
ATOM 1388 C C . GLN A 1 182 ? -5.359 -1.506 -9.632 1.00 96.50 182 GLN A C 1
ATOM 1390 O O . GLN A 1 182 ? -5.765 -1.674 -8.479 1.00 96.50 182 GLN A O 1
ATOM 1395 N N . LEU A 1 183 ? -4.157 -0.988 -9.907 1.00 96.69 183 LEU A N 1
ATOM 1396 C CA . LEU A 1 183 ? -3.138 -0.634 -8.925 1.00 96.69 183 LEU A CA 1
ATOM 1397 C C . LEU A 1 183 ? -2.676 0.822 -9.104 1.00 96.69 183 LEU A C 1
ATOM 1399 O O . LEU A 1 183 ? -2.365 1.264 -10.208 1.00 96.69 183 LEU A O 1
ATOM 1403 N N . SER A 1 184 ? -2.566 1.563 -8.002 1.00 95.62 184 SER A N 1
ATOM 1404 C CA . SER A 1 184 ? -1.815 2.825 -7.942 1.00 95.62 184 SER A CA 1
ATOM 1405 C C . SER A 1 184 ? -0.784 2.773 -6.818 1.00 95.62 184 SER A C 1
ATOM 1407 O O . SER A 1 184 ? -1.109 2.419 -5.685 1.00 95.62 184 SER A O 1
ATOM 1409 N N . GLU A 1 185 ? 0.458 3.135 -7.132 1.00 93.81 185 GLU A N 1
ATOM 1410 C CA . GLU A 1 185 ? 1.602 3.130 -6.215 1.00 93.81 185 GLU A CA 1
ATOM 1411 C C . GLU A 1 185 ? 2.037 4.579 -5.966 1.00 93.81 185 GLU A C 1
ATOM 1413 O O . GLU A 1 185 ? 2.874 5.140 -6.670 1.00 93.81 185 GLU A O 1
ATOM 1418 N N . ILE A 1 186 ? 1.419 5.230 -4.978 1.00 91.69 186 ILE A N 1
ATOM 1419 C CA . ILE A 1 186 ? 1.480 6.696 -4.845 1.00 91.69 186 ILE A CA 1
ATOM 1420 C C . ILE A 1 186 ? 2.825 7.233 -4.335 1.00 91.69 186 ILE A C 1
ATOM 1422 O O . ILE A 1 186 ? 3.050 8.441 -4.360 1.00 91.69 186 ILE A O 1
ATOM 1426 N N . HIS A 1 187 ? 3.698 6.359 -3.837 1.00 90.81 187 HIS A N 1
ATOM 1427 C CA . HIS A 1 187 ? 5.064 6.707 -3.434 1.00 90.81 187 HIS A CA 1
ATOM 1428 C C . HIS A 1 187 ? 6.116 6.141 -4.400 1.00 90.81 187 HIS A C 1
ATOM 1430 O O . HIS A 1 187 ? 7.303 6.152 -4.079 1.00 90.81 187 HIS A O 1
ATOM 1436 N N . GLY A 1 188 ? 5.685 5.636 -5.560 1.00 91.81 188 GLY A N 1
ATOM 1437 C CA . GLY A 1 188 ? 6.553 4.990 -6.534 1.00 91.81 188 GLY A CA 1
ATOM 1438 C C . GLY A 1 188 ? 6.788 3.514 -6.260 1.00 91.81 188 GLY A C 1
ATOM 1439 O O . GLY A 1 188 ? 6.220 2.930 -5.339 1.00 91.81 188 GLY A O 1
ATOM 1440 N N . ASN A 1 189 ? 7.663 2.929 -7.071 1.00 93.62 189 ASN A N 1
ATOM 1441 C CA . ASN A 1 189 ? 8.031 1.521 -7.044 1.00 93.62 189 ASN A CA 1
ATOM 1442 C C . ASN A 1 189 ? 9.537 1.403 -7.323 1.00 93.62 189 ASN A C 1
ATOM 1444 O O . ASN A 1 189 ? 10.043 2.026 -8.253 1.00 93.62 189 ASN A O 1
ATOM 1448 N N . MET A 1 190 ? 10.266 0.621 -6.523 1.00 92.62 190 MET A N 1
ATOM 1449 C CA . MET A 1 190 ? 11.725 0.475 -6.639 1.00 92.62 190 MET A CA 1
ATOM 1450 C C . MET A 1 190 ? 12.196 -0.192 -7.938 1.00 92.62 190 MET A C 1
ATOM 1452 O O . MET A 1 190 ? 13.379 -0.153 -8.262 1.00 92.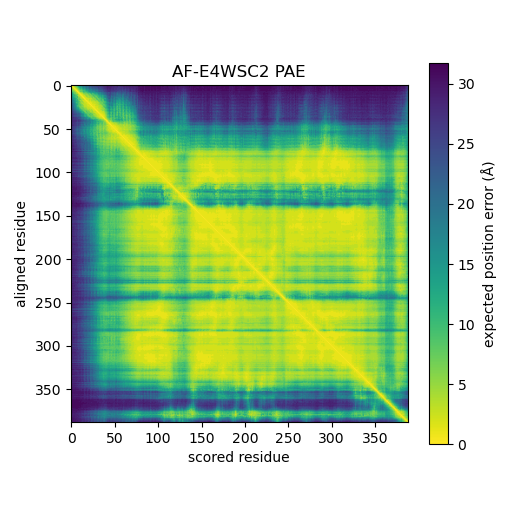62 190 MET A O 1
ATOM 1456 N N . PHE A 1 191 ? 11.268 -0.799 -8.671 1.00 93.31 191 PHE A N 1
ATOM 1457 C CA . PHE A 1 191 ? 11.482 -1.394 -9.984 1.00 93.31 191 PHE A CA 1
ATOM 1458 C C . PHE A 1 191 ? 11.057 -0.459 -11.122 1.00 93.31 191 PHE A C 1
ATOM 1460 O O . PHE A 1 191 ? 10.966 -0.896 -12.264 1.00 93.31 191 PHE A O 1
ATOM 1467 N N . MET A 1 192 ? 10.735 0.803 -10.833 1.00 93.69 192 MET A N 1
ATOM 1468 C CA . MET A 1 192 ? 10.201 1.748 -11.807 1.00 93.69 192 MET A CA 1
ATOM 1469 C C . MET A 1 192 ? 11.075 2.991 -11.911 1.00 93.69 192 MET A C 1
ATOM 1471 O O . MET A 1 192 ? 11.381 3.648 -10.915 1.00 93.69 192 MET A O 1
ATOM 1475 N N . GLU A 1 193 ? 11.416 3.335 -13.145 1.00 93.75 193 GLU A N 1
ATOM 1476 C CA . GLU A 1 193 ? 12.032 4.606 -13.502 1.00 93.75 193 GLU A CA 1
ATOM 1477 C C . GLU A 1 193 ? 11.246 5.284 -14.619 1.00 93.75 193 GLU A C 1
ATOM 1479 O O . GLU A 1 193 ? 10.459 4.646 -15.319 1.00 93.75 193 GLU A O 1
ATOM 1484 N N . ASN A 1 194 ? 11.435 6.585 -14.778 1.00 93.50 194 ASN A N 1
ATOM 1485 C CA . ASN A 1 194 ? 10.662 7.381 -15.712 1.00 93.50 194 ASN A CA 1
ATOM 1486 C C . ASN A 1 194 ? 11.439 8.622 -16.180 1.00 93.50 194 ASN A C 1
ATOM 1488 O O . ASN A 1 194 ? 12.397 9.042 -15.529 1.00 93.50 194 ASN A O 1
ATOM 1492 N N . CYS A 1 195 ? 11.010 9.220 -17.291 1.00 92.94 195 CYS A N 1
ATOM 1493 C CA . CYS A 1 195 ? 11.549 10.488 -17.800 1.00 92.94 195 CYS A CA 1
ATOM 1494 C C . CYS A 1 195 ? 10.614 11.671 -17.491 1.00 92.94 195 CYS A C 1
ATOM 1496 O O . CYS A 1 195 ? 9.509 11.475 -16.975 1.00 92.94 195 CYS A O 1
ATOM 1498 N N . ASP A 1 196 ? 11.040 12.891 -17.829 1.00 89.50 196 ASP A N 1
ATOM 1499 C CA . ASP A 1 196 ? 10.241 14.115 -17.642 1.00 89.50 196 ASP A CA 1
ATOM 1500 C C . ASP A 1 196 ? 9.066 14.249 -18.619 1.00 89.50 196 ASP A C 1
ATOM 1502 O O . ASP A 1 196 ? 8.039 14.810 -18.253 1.00 89.50 196 ASP A O 1
ATOM 1506 N N . GLU A 1 197 ? 9.146 13.606 -19.787 1.00 89.19 197 GLU A N 1
ATOM 1507 C CA . GLU A 1 197 ? 8.027 13.484 -20.740 1.00 89.19 197 GLU A CA 1
ATOM 1508 C C . GLU A 1 197 ? 6.913 12.511 -20.285 1.00 89.19 197 GLU A C 1
ATOM 1510 O O . GLU A 1 197 ? 5.939 12.283 -20.998 1.00 89.19 197 GLU A O 1
ATOM 1515 N N . GLY A 1 198 ? 7.031 11.905 -19.097 1.00 86.44 198 GLY A N 1
ATOM 1516 C CA . GLY A 1 198 ? 5.981 11.050 -18.528 1.00 86.44 198 GLY A CA 1
ATOM 1517 C C . GLY A 1 198 ? 5.986 9.593 -19.005 1.00 86.44 198 GLY A C 1
ATOM 1518 O O . GLY A 1 198 ? 5.024 8.864 -18.754 1.00 86.44 198 GLY A O 1
ATOM 1519 N N . HIS A 1 199 ? 7.062 9.129 -19.648 1.00 90.06 199 HIS A N 1
ATOM 1520 C CA . HIS A 1 199 ? 7.251 7.709 -19.957 1.00 90.06 199 HIS A CA 1
ATOM 1521 C C . HIS A 1 199 ? 7.733 6.945 -18.722 1.00 90.06 199 HIS A C 1
ATOM 1523 O O . HIS A 1 199 ? 8.701 7.351 -18.081 1.00 90.06 199 HIS A O 1
ATOM 1529 N N . PHE A 1 200 ? 7.086 5.817 -18.416 1.00 91.19 200 PHE A N 1
ATOM 1530 C CA . PHE A 1 200 ? 7.424 4.945 -17.288 1.00 91.19 200 PHE A CA 1
ATOM 1531 C C . PHE A 1 200 ? 7.938 3.594 -17.776 1.00 91.19 200 PHE A C 1
ATOM 1533 O O . PHE A 1 200 ? 7.338 2.972 -18.653 1.00 91.19 200 PHE A O 1
ATOM 1540 N N . PHE A 1 201 ? 8.995 3.104 -17.136 1.00 92.06 201 PHE A N 1
ATOM 1541 C CA . PHE A 1 201 ? 9.641 1.837 -17.443 1.00 92.06 201 PHE A CA 1
ATOM 1542 C C . PHE A 1 201 ? 9.727 0.988 -16.185 1.00 92.06 201 PHE A C 1
ATOM 1544 O O . PHE A 1 201 ? 10.315 1.389 -15.180 1.00 92.06 201 PHE A O 1
ATOM 1551 N N . TYR A 1 202 ? 9.177 -0.220 -16.261 1.00 93.06 202 T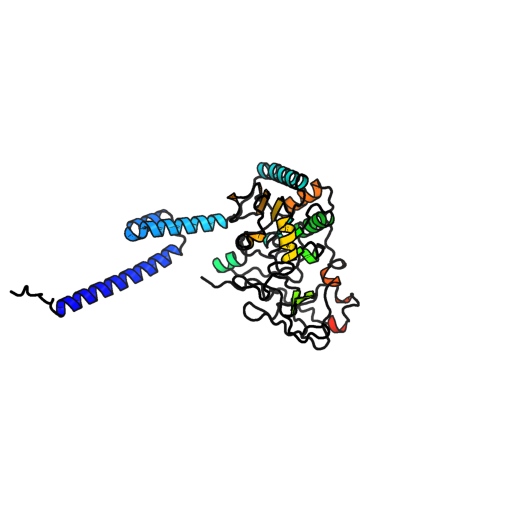YR A N 1
ATOM 1552 C CA . TYR A 1 202 ? 9.486 -1.256 -15.286 1.00 93.06 202 TYR A CA 1
ATOM 1553 C C . TYR A 1 202 ? 10.846 -1.879 -15.603 1.00 93.06 202 TYR A C 1
ATOM 1555 O O . TYR A 1 202 ? 11.199 -2.070 -16.767 1.00 93.06 202 TYR A O 1
ATOM 1563 N N . ARG A 1 203 ? 11.599 -2.240 -14.568 1.00 91.38 203 ARG A N 1
ATOM 1564 C CA . ARG A 1 203 ? 12.895 -2.914 -14.634 1.00 91.38 203 ARG A CA 1
ATOM 1565 C C . ARG A 1 203 ? 12.869 -4.142 -13.739 1.00 91.38 203 ARG A C 1
ATOM 1567 O O . ARG A 1 203 ? 12.248 -4.143 -12.687 1.00 91.38 203 ARG A O 1
ATOM 1574 N N . ALA A 1 204 ? 13.588 -5.186 -14.128 1.00 88.19 204 ALA A N 1
ATOM 1575 C CA . ALA A 1 204 ? 13.685 -6.410 -13.334 1.00 88.19 204 ALA A CA 1
ATOM 1576 C C . ALA A 1 204 ? 14.779 -6.338 -12.243 1.00 88.19 204 ALA A C 1
ATOM 1578 O O . ALA A 1 204 ? 15.226 -7.371 -11.760 1.00 88.19 204 ALA A O 1
ATOM 1579 N N . PHE A 1 205 ? 15.224 -5.135 -11.868 1.00 87.06 205 PHE A N 1
ATOM 1580 C CA . PHE A 1 205 ? 16.263 -4.869 -10.867 1.00 87.06 205 PHE A CA 1
ATOM 1581 C C . PHE A 1 205 ? 15.935 -3.586 -10.084 1.00 87.06 205 PHE A C 1
ATOM 1583 O O . PHE A 1 205 ? 15.066 -2.813 -10.488 1.00 87.06 205 PHE A O 1
ATOM 1590 N N . ASP A 1 206 ? 16.648 -3.342 -8.981 1.00 89.31 206 ASP A N 1
ATOM 1591 C CA . ASP A 1 206 ? 16.471 -2.128 -8.178 1.00 89.31 206 ASP A CA 1
ATOM 1592 C C . ASP A 1 206 ? 17.045 -0.897 -8.896 1.00 89.31 206 ASP A C 1
ATOM 1594 O O . ASP A 1 206 ? 18.266 -0.736 -9.004 1.00 89.31 206 ASP A O 1
ATOM 1598 N N . VAL A 1 207 ? 16.177 0.010 -9.351 1.00 91.38 207 VAL A N 1
ATOM 1599 C CA . VAL A 1 207 ? 16.616 1.239 -10.030 1.00 91.38 207 VAL A CA 1
ATOM 1600 C C . VAL A 1 207 ? 17.196 2.279 -9.067 1.00 91.38 207 VAL A C 1
ATOM 1602 O O . VAL A 1 207 ? 17.838 3.234 -9.503 1.00 91.38 207 VAL A O 1
ATOM 1605 N N . THR A 1 208 ? 17.013 2.081 -7.761 1.00 90.31 208 THR A N 1
ATOM 1606 C CA . THR A 1 208 ? 17.329 3.044 -6.700 1.00 90.31 208 THR A CA 1
ATOM 1607 C C . THR A 1 208 ? 18.719 2.856 -6.095 1.00 90.31 208 THR A C 1
ATOM 1609 O O . THR A 1 208 ? 19.141 3.636 -5.245 1.00 90.31 208 THR A O 1
ATOM 1612 N N . GLU A 1 209 ? 19.484 1.851 -6.535 1.00 85.12 209 GLU A N 1
ATOM 1613 C CA . GLU A 1 209 ? 20.803 1.499 -5.979 1.00 85.12 209 GLU A CA 1
ATOM 1614 C C . GLU A 1 209 ? 21.796 2.672 -5.887 1.00 85.12 209 GLU A C 1
ATOM 1616 O O . GLU A 1 209 ? 22.673 2.704 -5.021 1.00 85.12 209 GLU A O 1
ATOM 1621 N N . LYS A 1 210 ? 21.658 3.645 -6.791 1.00 84.69 210 LYS A N 1
ATOM 1622 C CA . LYS A 1 210 ? 22.512 4.831 -6.903 1.00 84.69 210 LYS A CA 1
ATOM 1623 C C . LYS A 1 210 ? 21.742 6.119 -6.609 1.00 84.69 210 LYS A C 1
ATOM 1625 O O . LYS A 1 210 ? 22.323 7.202 -6.719 1.00 84.69 210 LYS A O 1
ATOM 1630 N N . THR A 1 211 ? 20.485 6.042 -6.190 1.00 88.19 211 THR A N 1
ATOM 1631 C CA . THR A 1 211 ? 19.630 7.209 -5.970 1.00 88.19 211 THR A CA 1
ATOM 1632 C C . THR A 1 211 ? 19.397 7.483 -4.483 1.00 88.19 211 THR A C 1
ATOM 1634 O O . THR A 1 211 ? 19.819 6.722 -3.609 1.00 88.19 211 THR A O 1
ATOM 1637 N N . ASN A 1 212 ? 18.879 8.671 -4.171 1.00 86.88 212 ASN A N 1
ATOM 1638 C CA . ASN A 1 212 ? 18.484 9.112 -2.833 1.00 86.88 212 ASN A CA 1
ATOM 1639 C C . ASN A 1 212 ? 17.661 10.408 -2.924 1.00 86.88 212 ASN A C 1
ATOM 1641 O O . ASN A 1 212 ? 17.606 11.032 -3.974 1.00 86.88 212 ASN A O 1
ATOM 1645 N N . VAL A 1 213 ? 17.199 10.903 -1.772 1.00 83.06 213 VAL A N 1
ATOM 1646 C CA . VAL A 1 213 ? 16.391 12.132 -1.609 1.00 83.06 213 VAL A CA 1
ATOM 1647 C C . VAL A 1 213 ? 16.942 13.421 -2.248 1.00 83.06 213 VAL A C 1
ATOM 1649 O O . VAL A 1 213 ? 16.260 14.436 -2.271 1.00 83.06 213 VAL A O 1
ATOM 1652 N N . LYS A 1 214 ? 18.206 13.460 -2.686 1.00 84.94 214 LYS A N 1
ATOM 1653 C CA . LYS A 1 214 ? 18.794 14.608 -3.407 1.00 84.94 214 LYS A CA 1
ATOM 1654 C C . LYS A 1 214 ? 19.178 14.288 -4.851 1.00 84.94 214 LYS A C 1
ATOM 1656 O O . LYS A 1 214 ? 19.644 15.178 -5.558 1.00 84.94 214 LYS A O 1
ATOM 1661 N N . ARG A 1 215 ? 19.089 13.027 -5.267 1.00 88.50 215 ARG A N 1
ATOM 1662 C CA . ARG A 1 215 ? 19.567 12.536 -6.559 1.00 88.50 215 ARG A CA 1
ATOM 1663 C C . ARG A 1 215 ? 18.709 11.359 -7.002 1.00 88.50 215 ARG A C 1
ATOM 1665 O O . ARG A 1 215 ? 18.967 10.247 -6.558 1.00 88.50 215 ARG A O 1
ATOM 1672 N N . HIS A 1 216 ? 17.793 11.615 -7.930 1.00 91.44 216 HIS A N 1
ATOM 1673 C CA . HIS A 1 216 ? 16.917 10.594 -8.516 1.00 91.44 216 HIS A CA 1
ATOM 1674 C C . HIS A 1 216 ? 17.399 10.052 -9.866 1.00 91.44 216 HIS A C 1
ATOM 1676 O O . HIS A 1 216 ? 16.915 9.018 -10.305 1.00 91.44 216 HIS A O 1
ATOM 1682 N N . LYS A 1 217 ? 18.367 10.712 -10.527 1.00 93.50 217 LYS A N 1
ATOM 1683 C CA . LYS A 1 217 ? 18.916 10.239 -11.810 1.00 93.50 217 LYS A CA 1
ATOM 1684 C C . LYS A 1 217 ? 19.464 8.824 -11.665 1.00 93.50 217 LYS A C 1
ATOM 1686 O O . LYS A 1 217 ? 20.365 8.597 -10.851 1.00 93.50 217 LYS A O 1
ATOM 1691 N N . THR A 1 218 ? 18.969 7.910 -12.490 1.00 92.44 218 THR A N 1
ATOM 1692 C CA . THR A 1 218 ? 19.417 6.515 -12.493 1.00 92.44 218 THR A CA 1
ATOM 1693 C C . THR A 1 218 ? 20.674 6.307 -13.340 1.00 92.44 218 THR A C 1
ATOM 1695 O O . THR A 1 218 ? 21.376 5.305 -13.182 1.00 92.44 218 THR A O 1
ATOM 1698 N N . GLY A 1 219 ? 20.997 7.293 -14.187 1.00 91.62 219 GLY A N 1
ATOM 1699 C CA . GLY A 1 219 ? 22.133 7.282 -15.111 1.00 91.62 219 GLY A CA 1
ATOM 1700 C C . GLY A 1 219 ? 21.823 6.639 -16.464 1.00 91.62 219 GLY A C 1
ATOM 1701 O O . GLY A 1 219 ? 22.743 6.457 -17.253 1.00 91.62 219 GLY A O 1
ATOM 1702 N N . ARG A 1 220 ? 20.560 6.278 -16.710 1.00 92.75 220 ARG A N 1
ATOM 1703 C CA . ARG A 1 220 ? 20.058 5.763 -17.990 1.00 92.75 220 ARG A CA 1
ATOM 1704 C C . ARG A 1 220 ? 19.319 6.863 -18.749 1.00 92.75 220 ARG A C 1
ATOM 1706 O O . ARG A 1 220 ? 18.850 7.811 -18.123 1.00 92.75 220 ARG A O 1
ATOM 1713 N N . ALA A 1 221 ? 19.200 6.708 -20.063 1.00 92.75 221 ALA A N 1
ATOM 1714 C CA . ALA A 1 221 ? 18.435 7.603 -20.929 1.00 92.75 221 ALA A CA 1
ATOM 1715 C C . ALA A 1 221 ? 17.121 6.945 -21.368 1.00 92.75 221 ALA A C 1
ATOM 1717 O O . ALA A 1 221 ? 17.001 5.716 -21.381 1.00 92.75 221 ALA A O 1
ATOM 1718 N N . CYS A 1 222 ? 16.125 7.765 -21.698 1.00 93.56 222 CYS A N 1
ATOM 1719 C CA . CYS A 1 222 ? 14.857 7.290 -22.229 1.00 93.56 222 CYS A CA 1
ATOM 1720 C C . CYS A 1 222 ? 15.082 6.509 -23.531 1.00 93.56 222 CYS A C 1
ATOM 1722 O O . CYS A 1 222 ? 15.851 6.919 -24.393 1.00 93.56 222 CYS A O 1
ATOM 1724 N N . SER A 1 223 ? 14.416 5.361 -23.670 1.00 90.31 223 SER A N 1
ATOM 1725 C CA . SER A 1 223 ? 14.524 4.513 -24.865 1.00 90.31 223 SER A CA 1
ATOM 1726 C C . SER A 1 223 ? 13.378 4.725 -25.862 1.00 90.31 223 SER A C 1
ATOM 1728 O O . SER A 1 223 ? 13.207 3.908 -26.763 1.00 90.31 223 SER A O 1
ATOM 1730 N N . ILE A 1 224 ? 12.537 5.743 -25.656 1.00 91.81 224 ILE A N 1
ATOM 1731 C CA . ILE A 1 224 ? 11.447 6.105 -26.573 1.00 91.81 224 ILE A CA 1
ATOM 1732 C C . ILE A 1 224 ? 12.022 6.975 -27.691 1.00 91.81 224 ILE A C 1
ATOM 1734 O O . ILE A 1 224 ? 12.825 7.868 -27.430 1.00 91.81 224 ILE A O 1
ATOM 1738 N N . GLU A 1 225 ? 11.612 6.699 -28.929 1.00 89.56 225 GLU A N 1
ATOM 1739 C CA . GLU A 1 225 ? 11.978 7.504 -30.098 1.00 89.56 225 GLU A CA 1
ATOM 1740 C C . GLU A 1 225 ? 11.589 8.975 -29.873 1.00 89.56 225 GLU A C 1
ATOM 1742 O O . GLU A 1 225 ? 10.543 9.260 -29.291 1.00 89.56 225 GLU A O 1
ATOM 1747 N N . ASP A 1 226 ? 12.460 9.900 -30.276 1.00 90.19 226 ASP A N 1
ATOM 1748 C CA . ASP A 1 226 ? 12.323 11.348 -30.054 1.00 90.19 226 ASP A CA 1
ATOM 1749 C C . ASP A 1 226 ? 12.331 11.812 -28.578 1.00 90.19 226 ASP A C 1
ATOM 1751 O O . ASP A 1 226 ? 11.995 12.960 -28.287 1.00 90.19 226 ASP A O 1
ATOM 1755 N N . CYS A 1 227 ? 12.761 10.966 -27.631 1.00 92.25 227 CYS A N 1
ATOM 1756 C CA . CYS A 1 227 ? 12.949 11.349 -26.230 1.00 92.25 227 CYS A CA 1
ATOM 1757 C C . CYS A 1 227 ? 14.402 11.133 -25.780 1.00 92.25 227 CYS A C 1
ATOM 1759 O O . CYS A 1 227 ? 14.832 10.006 -25.555 1.00 92.25 227 CYS A O 1
ATOM 1761 N N . GLU A 1 228 ? 15.149 12.223 -25.588 1.00 88.75 228 GLU A N 1
ATOM 1762 C CA . GLU A 1 228 ? 16.557 12.198 -25.142 1.00 88.75 228 GLU A CA 1
ATOM 1763 C C . GLU A 1 228 ? 16.721 12.467 -23.633 1.00 88.75 228 GLU A C 1
ATOM 1765 O O . GLU A 1 228 ? 17.824 12.706 -23.142 1.00 88.75 228 GLU A O 1
ATOM 1770 N N . GLU A 1 229 ? 15.618 12.442 -22.883 1.00 94.00 229 GLU A N 1
ATOM 1771 C CA . GLU A 1 229 ? 15.613 12.766 -21.459 1.00 94.00 229 GLU A CA 1
ATOM 1772 C C . GLU A 1 229 ? 16.306 11.702 -20.598 1.00 94.00 229 GLU A C 1
ATOM 1774 O O . GLU A 1 229 ? 16.261 10.497 -20.867 1.00 94.00 229 GLU A O 1
ATOM 1779 N N . ASP A 1 230 ? 16.892 12.160 -19.491 1.00 94.38 230 ASP A N 1
ATOM 1780 C CA . ASP A 1 230 ? 17.412 11.278 -18.448 1.00 94.38 230 ASP A CA 1
ATOM 1781 C C . ASP A 1 230 ? 16.272 10.491 -17.773 1.00 94.38 230 ASP A C 1
ATOM 1783 O O . ASP A 1 230 ? 15.152 10.981 -17.602 1.00 94.38 230 ASP A O 1
ATOM 1787 N N . LEU A 1 231 ? 16.583 9.279 -17.309 1.00 94.25 231 LEU A N 1
ATOM 1788 C CA . LEU A 1 231 ? 15.702 8.493 -16.449 1.00 94.25 231 LEU A CA 1
ATOM 1789 C C . LEU A 1 231 ? 15.978 8.754 -14.967 1.00 94.25 231 LEU A C 1
ATOM 1791 O O . LEU A 1 231 ? 17.119 8.896 -14.506 1.00 94.25 231 LEU A O 1
ATOM 1795 N N . TYR A 1 232 ? 14.892 8.769 -14.206 1.00 93.81 232 TYR A N 1
ATOM 1796 C CA . TYR A 1 232 ? 14.849 9.028 -12.777 1.00 93.81 232 TYR A CA 1
ATOM 1797 C C . TYR A 1 232 ? 14.054 7.925 -12.089 1.00 93.81 232 TYR A C 1
ATOM 1799 O O . TYR A 1 232 ? 13.099 7.411 -12.664 1.00 93.81 232 TYR A O 1
ATOM 1807 N N . ASP A 1 233 ? 14.428 7.541 -10.871 1.00 93.31 233 ASP A N 1
ATOM 1808 C CA . ASP A 1 233 ? 13.591 6.618 -10.106 1.00 93.31 233 ASP A CA 1
ATOM 1809 C C . ASP A 1 233 ? 12.230 7.252 -9.772 1.00 93.31 233 ASP A C 1
ATOM 1811 O O . ASP A 1 233 ? 12.108 8.473 -9.647 1.00 93.31 233 ASP A O 1
ATOM 1815 N N . ALA A 1 234 ? 11.212 6.407 -9.609 1.00 91.56 234 ALA A N 1
ATOM 1816 C CA . ALA A 1 234 ? 9.852 6.853 -9.324 1.00 91.56 234 ALA A CA 1
ATOM 1817 C C . ALA A 1 234 ? 9.582 7.121 -7.827 1.00 91.56 234 ALA A C 1
ATOM 1819 O O . ALA A 1 234 ? 8.433 7.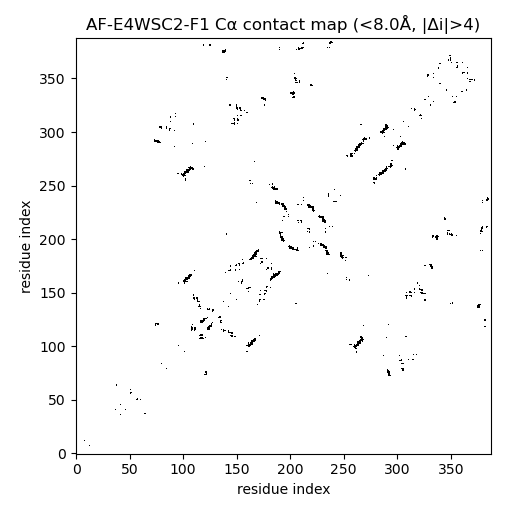367 -7.453 1.00 91.56 234 ALA A O 1
ATOM 1820 N N . ILE A 1 235 ? 10.583 7.011 -6.943 1.00 91.44 235 ILE A N 1
ATOM 1821 C CA . ILE A 1 235 ? 10.370 7.035 -5.492 1.00 91.44 235 ILE A CA 1
ATOM 1822 C C . ILE A 1 235 ? 10.071 8.447 -5.003 1.00 91.44 235 ILE A C 1
ATOM 1824 O O . ILE A 1 235 ? 10.816 9.386 -5.257 1.00 91.44 235 ILE A O 1
ATOM 1828 N N . VAL A 1 236 ? 9.037 8.566 -4.169 1.00 88.38 236 VAL A N 1
ATOM 1829 C CA . VAL A 1 236 ? 8.766 9.784 -3.397 1.00 88.38 236 VAL A CA 1
ATOM 1830 C C . VAL A 1 236 ? 9.225 9.575 -1.957 1.00 88.38 236 VAL A C 1
ATOM 1832 O O . VAL A 1 236 ? 8.605 8.830 -1.189 1.00 88.38 236 VAL A O 1
ATOM 1835 N N . HIS A 1 237 ? 10.313 10.233 -1.548 1.00 83.94 237 HIS A N 1
ATOM 1836 C CA . HIS A 1 237 ? 10.799 10.111 -0.177 1.00 83.94 237 HIS A CA 1
ATOM 1837 C C . HIS A 1 237 ? 9.907 10.848 0.832 1.00 83.94 237 HIS A C 1
ATOM 1839 O O . HIS A 1 237 ? 9.197 11.812 0.540 1.00 83.94 237 HIS A O 1
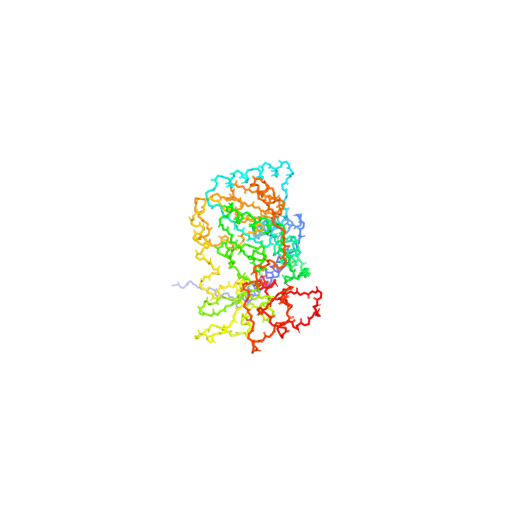ATOM 1845 N N . PHE A 1 238 ? 9.989 10.441 2.103 1.00 75.31 238 PHE A N 1
ATOM 1846 C CA . PHE A 1 238 ? 9.299 11.156 3.176 1.00 75.31 238 PHE A CA 1
ATOM 1847 C C . PHE A 1 238 ? 9.750 12.616 3.267 1.00 75.31 238 PHE A C 1
ATOM 1849 O O . PHE A 1 238 ? 10.926 12.901 3.480 1.00 75.31 238 PHE A O 1
ATOM 1856 N N . GLY A 1 239 ? 8.779 13.530 3.207 1.00 73.8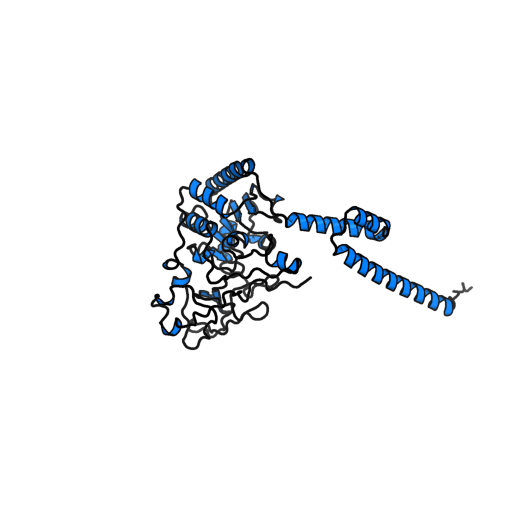1 239 GLY A N 1
ATOM 1857 C CA . GLY A 1 239 ? 9.023 14.972 3.275 1.00 73.81 239 GLY A CA 1
ATOM 1858 C C . GLY A 1 239 ? 9.474 15.588 1.952 1.00 73.81 239 GLY A C 1
ATOM 1859 O O . GLY A 1 239 ? 9.729 16.791 1.917 1.00 73.81 239 GLY A O 1
ATOM 1860 N N . GLU A 1 240 ? 9.559 14.786 0.896 1.00 78.94 240 GLU A N 1
ATOM 1861 C CA . GLU A 1 240 ? 9.787 15.239 -0.464 1.00 78.94 240 GLU A CA 1
ATOM 1862 C C . GLU A 1 240 ? 8.465 15.646 -1.125 1.00 78.94 240 GLU A C 1
ATOM 1864 O O . GLU A 1 240 ? 7.395 15.135 -0.779 1.00 78.94 240 GLU A O 1
ATOM 1869 N N . MET A 1 241 ? 8.538 16.592 -2.058 1.00 72.88 241 MET A N 1
ATOM 1870 C CA . MET A 1 241 ? 7.462 16.798 -3.022 1.00 72.88 241 MET A CA 1
ATOM 1871 C C . MET A 1 241 ? 7.675 15.832 -4.177 1.00 72.88 241 MET A C 1
ATOM 1873 O O . MET A 1 241 ? 8.811 15.545 -4.535 1.00 72.88 241 MET A O 1
ATOM 1877 N N . ASN A 1 242 ? 6.586 15.327 -4.745 1.00 71.12 242 ASN A N 1
ATOM 1878 C CA . ASN A 1 242 ? 6.699 14.492 -5.926 1.00 71.12 242 ASN A CA 1
ATOM 1879 C C . ASN A 1 242 ? 7.370 15.292 -7.055 1.00 71.12 242 ASN A C 1
ATOM 1881 O O . ASN A 1 242 ? 7.101 16.483 -7.218 1.00 71.12 242 ASN A O 1
ATOM 1885 N N . ARG A 1 243 ? 8.260 14.630 -7.797 1.00 69.81 243 ARG A N 1
ATOM 1886 C CA . ARG A 1 243 ? 8.932 15.202 -8.965 1.00 69.81 243 ARG A CA 1
ATOM 1887 C C . ARG A 1 243 ? 7.936 15.515 -10.081 1.00 69.81 243 ARG A C 1
ATOM 1889 O O . ARG A 1 243 ? 8.124 16.487 -10.802 1.00 69.81 243 ARG A O 1
ATOM 1896 N N . PHE A 1 244 ? 6.870 14.721 -10.162 1.00 66.69 244 PHE A N 1
ATOM 1897 C CA . PHE A 1 244 ? 5.721 14.952 -11.031 1.00 66.69 244 PHE A CA 1
ATOM 1898 C C . PHE A 1 244 ? 4.606 15.654 -10.271 1.00 66.69 244 PHE A C 1
ATOM 1900 O O . PHE A 1 244 ? 4.412 15.414 -9.075 1.00 66.69 244 PHE A O 1
ATOM 1907 N N . ASP A 1 245 ? 3.814 16.448 -10.992 1.00 63.00 245 ASP A N 1
ATOM 1908 C CA . ASP A 1 245 ? 2.636 17.122 -10.438 1.00 63.00 245 ASP A CA 1
ATOM 1909 C C . ASP A 1 245 ? 1.668 16.136 -9.768 1.00 63.00 245 ASP A C 1
ATOM 1911 O O . ASP A 1 245 ? 1.007 16.474 -8.781 1.00 63.00 245 ASP A O 1
ATOM 1915 N N . ILE A 1 246 ? 1.621 14.892 -10.260 1.00 65.50 246 ILE A N 1
ATOM 1916 C CA . ILE A 1 246 ? 0.763 13.832 -9.738 1.00 65.50 246 ILE A CA 1
ATOM 1917 C C . ILE A 1 246 ? 1.508 12.491 -9.583 1.00 65.50 246 ILE A C 1
ATOM 1919 O O . ILE A 1 246 ? 2.388 12.169 -10.382 1.00 65.50 246 ILE A O 1
ATOM 1923 N N . PRO A 1 247 ? 1.200 11.696 -8.538 1.00 77.25 247 PRO A N 1
ATOM 1924 C CA . PRO A 1 247 ? 1.747 10.347 -8.361 1.00 77.25 247 PRO A CA 1
ATOM 1925 C C . PRO A 1 247 ? 1.448 9.382 -9.515 1.00 77.25 247 PRO A C 1
ATOM 1927 O O . PRO A 1 247 ? 0.524 9.589 -10.305 1.00 77.25 247 PRO A O 1
ATOM 1930 N N . TYR A 1 248 ? 2.177 8.263 -9.562 1.00 80.12 248 TYR A N 1
ATOM 1931 C CA . TYR A 1 248 ? 1.934 7.213 -10.550 1.00 80.12 248 TYR A CA 1
ATOM 1932 C C . TYR A 1 248 ? 0.480 6.709 -10.498 1.00 80.12 248 TYR A C 1
ATOM 1934 O O . TYR A 1 248 ? -0.009 6.238 -9.462 1.00 80.12 248 TYR A O 1
ATOM 1942 N N . ARG A 1 249 ? -0.218 6.817 -11.638 1.00 84.56 249 ARG A N 1
ATOM 1943 C CA . ARG A 1 249 ? -1.640 6.448 -11.812 1.00 84.56 249 ARG A CA 1
ATOM 1944 C C . ARG A 1 249 ? -2.591 7.147 -10.831 1.00 84.56 249 ARG A C 1
ATOM 1946 O O . ARG A 1 249 ? -3.596 6.574 -10.403 1.00 84.56 249 ARG A O 1
ATOM 1953 N N . TRP A 1 250 ? -2.284 8.392 -10.478 1.00 89.56 250 TRP A N 1
ATOM 1954 C CA . TRP A 1 250 ? -3.092 9.197 -9.564 1.00 89.56 250 TRP A CA 1
ATOM 1955 C C . TRP A 1 250 ? -4.536 9.403 -10.035 1.00 89.56 250 TRP A C 1
ATOM 1957 O O . TRP A 1 250 ? -5.465 9.231 -9.252 1.00 89.56 250 TRP A O 1
ATOM 1967 N N . GLU A 1 251 ? -4.749 9.697 -11.317 1.00 90.56 251 GLU A N 1
ATOM 1968 C CA . GLU A 1 251 ? -6.094 9.909 -11.875 1.00 90.56 251 GLU A CA 1
ATOM 1969 C C . GLU A 1 251 ? -6.990 8.672 -11.719 1.00 90.56 251 GLU A C 1
ATOM 1971 O O . GLU A 1 251 ? -8.179 8.773 -11.398 1.00 90.56 251 GLU A O 1
ATOM 1976 N N . THR A 1 252 ? -6.412 7.478 -11.874 1.00 91.88 252 THR A N 1
ATOM 1977 C CA . THR A 1 252 ? -7.106 6.210 -11.635 1.00 91.88 252 THR A CA 1
ATOM 1978 C C . THR A 1 252 ? -7.483 6.077 -10.161 1.00 91.88 252 THR A C 1
ATOM 1980 O O . THR A 1 252 ? -8.627 5.745 -9.840 1.00 91.88 252 THR A O 1
ATOM 1983 N N . ALA A 1 253 ? -6.559 6.402 -9.251 1.00 94.12 253 ALA A N 1
ATOM 1984 C CA . ALA A 1 253 ? -6.832 6.413 -7.818 1.00 94.12 253 ALA A CA 1
ATOM 1985 C C . ALA A 1 253 ? -7.966 7.383 -7.453 1.00 94.12 253 ALA A C 1
ATOM 1987 O O . ALA A 1 253 ? -8.886 6.988 -6.733 1.00 94.12 253 ALA A O 1
ATOM 1988 N N . GLU A 1 254 ? -7.961 8.610 -7.976 1.00 94.69 254 GLU A N 1
ATOM 1989 C CA . GLU A 1 254 ? -9.048 9.575 -7.772 1.00 94.69 254 GLU A CA 1
ATOM 1990 C C . GLU A 1 254 ? -10.377 9.057 -8.331 1.00 94.69 254 GLU A C 1
ATOM 1992 O O . GLU A 1 254 ? -11.403 9.098 -7.648 1.00 94.69 254 GLU A O 1
ATOM 1997 N N . THR A 1 255 ? -10.359 8.490 -9.539 1.00 95.62 255 THR A N 1
ATOM 1998 C CA . THR A 1 255 ? -11.548 7.934 -10.191 1.00 95.62 255 THR A CA 1
ATOM 1999 C C . THR A 1 255 ? -12.183 6.839 -9.340 1.00 95.62 255 THR A C 1
ATOM 2001 O O . THR A 1 255 ? -13.389 6.878 -9.084 1.00 95.62 255 THR A O 1
ATOM 2004 N N . HIS A 1 256 ? -11.398 5.875 -8.855 1.00 97.00 256 HIS A N 1
ATOM 2005 C CA . HIS A 1 256 ? -11.914 4.810 -7.997 1.00 97.00 256 HIS A CA 1
ATOM 2006 C C . HIS A 1 256 ? -12.327 5.326 -6.612 1.00 97.00 256 HIS A C 1
ATOM 2008 O O . HIS A 1 256 ? -13.367 4.905 -6.103 1.00 97.00 256 HIS A O 1
ATOM 2014 N N . SER A 1 257 ? -11.589 6.286 -6.048 1.00 95.75 257 SER A N 1
ATOM 2015 C CA . SER A 1 257 ? -11.933 6.936 -4.774 1.00 95.75 257 SER A CA 1
ATOM 2016 C C . SER A 1 257 ? -13.226 7.749 -4.854 1.00 95.75 257 SER A C 1
ATOM 2018 O O . SER A 1 257 ? -13.935 7.873 -3.864 1.00 95.75 257 SER A O 1
ATOM 2020 N N . SER A 1 258 ? -13.577 8.295 -6.019 1.00 95.69 258 SER A N 1
ATOM 2021 C CA . SER A 1 258 ? -14.831 9.038 -6.196 1.00 95.69 258 SER A CA 1
ATOM 2022 C C . SER A 1 258 ? -16.067 8.131 -6.267 1.00 95.69 258 SER A C 1
ATOM 2024 O O . SER A 1 258 ? -17.167 8.562 -5.925 1.00 95.69 258 SER A O 1
ATOM 2026 N N . LYS A 1 259 ? -15.884 6.874 -6.699 1.00 96.50 259 LYS A N 1
ATOM 2027 C CA . LYS A 1 259 ? -16.951 5.881 -6.903 1.00 96.50 259 LYS A CA 1
ATOM 2028 C C . LYS A 1 259 ? -17.173 4.971 -5.697 1.00 96.50 259 LYS A C 1
ATOM 2030 O O . LYS A 1 259 ? -18.196 4.298 -5.637 1.00 96.50 259 LYS A O 1
ATOM 2035 N N . THR A 1 260 ? -16.206 4.898 -4.784 1.00 97.94 260 THR A N 1
ATOM 2036 C CA . THR A 1 260 ? -16.237 3.931 -3.685 1.00 97.94 260 THR A CA 1
ATOM 2037 C C . THR A 1 260 ? -17.270 4.274 -2.617 1.00 97.94 260 THR A C 1
ATOM 2039 O O . THR A 1 260 ? -17.448 5.430 -2.229 1.00 97.94 260 THR A O 1
ATOM 2042 N N . ASP A 1 261 ? -17.918 3.230 -2.116 1.00 98.06 261 ASP A N 1
ATOM 2043 C CA . ASP A 1 261 ? -18.793 3.231 -0.950 1.00 98.06 261 ASP A CA 1
ATOM 2044 C C . ASP A 1 261 ? -18.171 2.504 0.258 1.00 98.06 261 ASP A C 1
ATOM 2046 O O . ASP A 1 261 ? -18.697 2.606 1.372 1.00 98.06 261 ASP A O 1
ATOM 2050 N N . LEU A 1 262 ? -17.031 1.826 0.066 1.00 98.69 262 LEU A N 1
ATOM 2051 C CA . LEU A 1 262 ? -16.278 1.128 1.106 1.00 98.69 262 LEU A CA 1
ATOM 2052 C C . LEU A 1 262 ? -14.761 1.195 0.861 1.00 98.69 262 LEU A C 1
ATOM 2054 O O . LEU A 1 262 ? -14.243 0.621 -0.096 1.00 98.69 262 LEU A O 1
ATOM 2058 N N . ILE A 1 263 ? -14.036 1.803 1.800 1.00 98.75 263 ILE A N 1
ATOM 2059 C CA . ILE A 1 263 ? -12.569 1.807 1.840 1.00 98.75 263 ILE A CA 1
ATOM 2060 C C . ILE A 1 263 ? -12.087 0.877 2.947 1.00 98.75 263 ILE A C 1
ATOM 2062 O O . ILE A 1 263 ? -12.505 1.006 4.099 1.00 98.75 263 ILE A O 1
ATOM 2066 N N . ILE A 1 264 ? -11.141 -0.004 2.622 1.00 98.81 264 ILE A N 1
ATOM 2067 C CA . ILE A 1 264 ? -10.495 -0.902 3.584 1.00 98.81 264 ILE A CA 1
ATOM 2068 C C . ILE A 1 264 ? -9.005 -0.573 3.650 1.00 98.81 264 ILE A C 1
ATOM 2070 O O . ILE A 1 264 ? -8.260 -0.794 2.701 1.00 98.81 264 ILE A O 1
ATOM 2074 N N . CYS A 1 265 ? -8.559 -0.028 4.780 1.00 98.69 265 CYS A N 1
ATOM 2075 C CA . CYS A 1 265 ? -7.154 0.287 5.027 1.00 98.69 265 CYS A CA 1
ATOM 2076 C C . CYS A 1 265 ? -6.454 -0.896 5.700 1.00 98.69 265 CYS A C 1
ATOM 2078 O O . CYS A 1 265 ? -6.894 -1.327 6.762 1.00 98.69 265 CYS A O 1
ATOM 2080 N N . ILE A 1 266 ? -5.349 -1.380 5.136 1.00 98.56 266 ILE A N 1
ATOM 2081 C CA . ILE A 1 266 ? -4.646 -2.582 5.600 1.00 98.56 266 ILE A CA 1
ATOM 2082 C C . ILE A 1 266 ? -3.173 -2.267 5.847 1.00 98.56 266 ILE A C 1
ATOM 2084 O O . ILE A 1 266 ? -2.470 -1.793 4.953 1.00 98.56 266 ILE A O 1
ATOM 2088 N N . GLY A 1 267 ? -2.694 -2.525 7.066 1.00 96.50 267 GLY A N 1
ATOM 2089 C CA . GLY A 1 267 ? -1.267 -2.432 7.391 1.00 96.50 267 GLY A CA 1
ATOM 2090 C C . GLY A 1 267 ? -0.679 -1.031 7.186 1.00 96.50 267 GLY A C 1
ATOM 2091 O O . GLY A 1 267 ? 0.479 -0.879 6.804 1.00 96.50 267 GLY A O 1
ATOM 2092 N N . THR A 1 268 ? -1.474 0.021 7.387 1.00 95.62 268 THR A N 1
ATOM 2093 C CA . THR A 1 268 ? -1.034 1.403 7.193 1.00 95.62 268 THR A CA 1
ATOM 2094 C C . THR A 1 268 ? -1.326 2.272 8.407 1.00 95.62 268 THR A C 1
ATOM 2096 O O . THR A 1 268 ? -2.433 2.312 8.935 1.00 95.62 268 THR A O 1
ATOM 2099 N N . SER A 1 269 ? -0.327 3.062 8.814 1.00 91.19 269 SER A N 1
ATOM 2100 C CA . SER A 1 269 ? -0.491 4.055 9.885 1.00 91.19 269 SER A CA 1
ATOM 2101 C C . SER A 1 269 ? -1.367 5.248 9.483 1.00 91.19 269 SER A C 1
ATOM 2103 O O . SER A 1 269 ? -1.670 6.083 10.333 1.00 91.19 269 SER A O 1
ATOM 2105 N N . LEU A 1 270 ? -1.693 5.400 8.190 1.00 93.81 270 LEU A N 1
ATOM 2106 C CA . LEU A 1 270 ? -2.458 6.516 7.611 1.00 93.81 270 LEU A CA 1
ATOM 2107 C C . LEU A 1 270 ? -1.915 7.922 7.933 1.00 93.81 270 LEU A C 1
ATOM 2109 O O . LEU A 1 270 ? -2.598 8.922 7.713 1.00 93.81 270 LEU A O 1
ATOM 2113 N N . LYS A 1 271 ? -0.682 8.045 8.446 1.00 89.06 271 LYS A N 1
ATOM 2114 C CA . LYS A 1 271 ? -0.090 9.344 8.809 1.00 89.06 271 LYS A CA 1
ATOM 2115 C C . LYS A 1 271 ? 0.153 10.237 7.592 1.00 89.06 271 LYS A C 1
ATOM 2117 O O . LYS A 1 271 ? 0.036 11.450 7.740 1.00 89.06 271 LYS A O 1
ATOM 2122 N N . VAL A 1 272 ? 0.449 9.634 6.440 1.00 87.88 272 VAL A N 1
ATOM 2123 C CA . VAL A 1 272 ? 0.634 10.320 5.153 1.00 87.88 272 VAL A CA 1
ATOM 2124 C C . VAL A 1 272 ? -0.686 10.353 4.385 1.00 87.88 272 VAL A C 1
ATOM 2126 O O . VAL A 1 272 ? -1.225 11.434 4.161 1.00 87.88 272 VAL A O 1
ATOM 2129 N N . LEU A 1 273 ? -1.283 9.183 4.116 1.00 90.38 273 LEU A N 1
ATOM 2130 C CA . LEU A 1 273 ? -2.477 9.063 3.268 1.00 90.38 273 LEU A CA 1
ATOM 2131 C C . LEU A 1 273 ? -3.672 9.937 3.699 1.00 90.38 273 LEU A C 1
ATOM 2133 O O . LEU A 1 273 ? -4.448 10.395 2.864 1.00 90.38 273 LEU A O 1
ATOM 2137 N N . LYS A 1 274 ? -3.815 10.235 4.999 1.00 90.88 274 LYS A N 1
ATOM 2138 C CA . LYS A 1 274 ? -4.882 11.117 5.510 1.00 90.88 274 LYS A CA 1
ATOM 2139 C C . LYS A 1 274 ? -4.859 12.541 4.937 1.00 90.88 274 LYS A C 1
ATOM 2141 O O . LYS A 1 274 ? -5.861 13.239 5.070 1.00 90.88 274 LYS A O 1
ATOM 2146 N N . ALA A 1 275 ? -3.721 13.000 4.410 1.00 88.88 275 ALA A N 1
ATOM 2147 C CA . ALA A 1 275 ? -3.559 14.359 3.898 1.00 88.88 275 ALA A CA 1
ATOM 2148 C C . ALA A 1 275 ? -4.202 14.546 2.512 1.00 88.88 275 ALA A C 1
ATOM 2150 O O . ALA A 1 275 ? -4.641 15.649 2.188 1.00 88.88 275 ALA A O 1
ATOM 2151 N N . TYR A 1 276 ? -4.323 13.471 1.729 1.00 90.19 276 TYR A N 1
ATOM 2152 C CA . TYR A 1 276 ? -4.873 13.495 0.376 1.00 90.19 276 TYR A CA 1
ATOM 2153 C C . TYR A 1 276 ? -6.400 13.485 0.393 1.00 90.19 276 TYR A C 1
ATOM 2155 O O . TYR A 1 276 ? -7.029 12.440 0.256 1.00 90.19 276 TYR A O 1
ATOM 2163 N N . LYS A 1 277 ? -7.016 14.654 0.589 1.00 91.88 277 LYS A N 1
ATOM 2164 C CA . LYS A 1 277 ? -8.475 14.787 0.770 1.00 91.88 277 LYS A CA 1
ATOM 2165 C C . LYS A 1 277 ? -9.305 14.141 -0.346 1.00 91.88 277 LYS A C 1
ATOM 2167 O O . LYS A 1 277 ? -10.368 13.611 -0.048 1.00 91.88 277 LYS A O 1
ATOM 2172 N N . VAL A 1 278 ? -8.821 14.173 -1.588 1.00 91.69 278 VAL A N 1
ATOM 2173 C CA . VAL A 1 278 ? -9.512 13.601 -2.757 1.00 91.69 278 VAL A CA 1
ATOM 2174 C C . VAL A 1 278 ? -9.693 12.080 -2.669 1.00 91.69 278 VAL A C 1
ATOM 2176 O O . VAL A 1 278 ? -10.678 11.553 -3.172 1.00 91.69 278 VAL A O 1
ATOM 2179 N N . LEU A 1 279 ? -8.824 11.383 -1.929 1.00 94.88 279 LEU A N 1
ATOM 2180 C CA . LEU A 1 279 ? -8.905 9.934 -1.713 1.00 94.88 279 LEU A CA 1
ATOM 2181 C C . LEU A 1 279 ? -9.917 9.530 -0.624 1.00 94.88 279 LEU A C 1
ATOM 2183 O O . LEU A 1 279 ? -10.031 8.353 -0.285 1.00 94.88 279 LEU A O 1
ATOM 2187 N N . TRP A 1 280 ? -10.618 10.495 -0.019 1.00 95.56 280 TRP A N 1
ATOM 2188 C CA . TRP A 1 280 ? -11.532 10.267 1.104 1.00 95.56 280 TRP A CA 1
ATOM 2189 C C . TRP A 1 280 ? -12.912 10.872 0.812 1.00 95.56 280 TRP A C 1
ATOM 2191 O O . TRP A 1 280 ? -13.219 11.971 1.295 1.00 95.56 280 TRP A O 1
ATOM 2201 N N . PRO A 1 281 ? -13.763 10.181 0.033 1.00 93.88 281 PRO A N 1
ATOM 2202 C CA . PRO A 1 281 ? -15.131 10.622 -0.222 1.00 93.88 281 PRO A CA 1
ATOM 2203 C C . PRO A 1 281 ? -15.933 10.755 1.082 1.00 93.88 281 PRO A C 1
ATOM 2205 O O . PRO A 1 281 ? -15.762 9.996 2.034 1.00 93.88 281 PRO A O 1
ATOM 2208 N N . LYS A 1 282 ? -16.850 11.730 1.129 1.00 88.44 282 LYS A N 1
ATOM 2209 C CA . LYS A 1 282 ? -17.652 12.026 2.335 1.00 88.44 282 LYS A CA 1
ATOM 2210 C C . LYS A 1 282 ? -18.672 10.936 2.689 1.00 88.44 282 LYS A C 1
ATOM 2212 O O . LYS A 1 282 ? -19.047 10.831 3.850 1.00 88.44 282 LYS A O 1
ATOM 2217 N N . LYS A 1 283 ? -19.171 10.196 1.695 1.00 87.81 283 LYS A N 1
ATOM 2218 C CA . LYS A 1 283 ? -20.212 9.166 1.843 1.00 87.81 283 LYS A CA 1
ATOM 2219 C C . LYS A 1 283 ? -19.618 7.786 1.554 1.00 87.81 283 LYS A C 1
ATOM 2221 O O . LYS A 1 283 ? -19.916 7.197 0.526 1.00 87.81 283 LYS A O 1
ATOM 2226 N N . CYS A 1 284 ? -18.743 7.316 2.431 1.00 95.00 284 CYS A N 1
ATOM 2227 C CA . CYS A 1 284 ? -18.067 6.034 2.282 1.00 95.00 284 CYS A CA 1
ATOM 2228 C C . CYS A 1 284 ? -17.852 5.414 3.656 1.00 95.00 284 CYS A C 1
ATOM 2230 O O . CYS A 1 284 ? -17.434 6.115 4.581 1.00 95.00 284 CYS A O 1
ATOM 2232 N N . LYS A 1 285 ? -18.120 4.112 3.771 1.00 98.38 285 LYS A N 1
ATOM 2233 C CA . LYS A 1 285 ? -17.770 3.334 4.958 1.00 98.38 285 LYS A CA 1
ATOM 2234 C C . LYS A 1 285 ? -16.250 3.144 5.005 1.00 98.38 285 LYS A C 1
ATOM 2236 O O . LYS A 1 285 ? -15.603 3.000 3.966 1.00 98.38 285 LYS A O 1
ATOM 2241 N N . LEU A 1 286 ? -15.669 3.130 6.197 1.00 98.56 286 LEU A N 1
ATOM 2242 C CA . LEU A 1 286 ? -14.238 2.977 6.424 1.00 98.56 286 LEU A CA 1
ATOM 2243 C C . LEU A 1 286 ? -13.957 1.795 7.351 1.00 98.56 286 LEU A C 1
ATOM 2245 O O . LEU A 1 286 ? -14.333 1.800 8.521 1.00 98.56 286 LEU A O 1
ATOM 2249 N N . VAL A 1 287 ? -13.211 0.820 6.844 1.00 98.81 287 VAL A N 1
ATOM 2250 C CA . VAL A 1 287 ? -12.635 -0.275 7.626 1.00 98.81 287 VAL A CA 1
ATOM 2251 C C . VAL A 1 287 ? -11.142 -0.022 7.806 1.00 98.81 287 VAL A C 1
ATOM 2253 O O . VAL A 1 287 ? -10.448 0.348 6.858 1.00 98.81 287 VAL A O 1
ATOM 2256 N N . ILE A 1 288 ? -10.622 -0.259 9.008 1.00 98.81 288 ILE A N 1
ATOM 2257 C CA . ILE A 1 288 ? -9.183 -0.222 9.286 1.00 98.81 288 ILE A CA 1
ATOM 2258 C C . ILE A 1 288 ? -8.749 -1.554 9.897 1.00 98.81 288 ILE A C 1
ATOM 2260 O O . ILE A 1 288 ? -9.237 -1.941 10.955 1.00 98.81 288 ILE A O 1
ATOM 2264 N N . ILE A 1 289 ? -7.796 -2.216 9.244 1.00 98.56 289 ILE A N 1
ATOM 2265 C CA . ILE A 1 289 ? -7.110 -3.425 9.700 1.00 98.56 289 ILE A CA 1
ATOM 2266 C C . ILE A 1 289 ? -5.657 -3.041 9.978 1.00 98.56 289 ILE A C 1
ATOM 2268 O O . ILE A 1 289 ? -4.842 -2.908 9.060 1.00 98.56 289 ILE A O 1
ATOM 2272 N N . ASN A 1 290 ? -5.337 -2.785 11.245 1.00 97.50 290 ASN A N 1
ATOM 2273 C CA . ASN A 1 290 ? -3.991 -2.374 11.637 1.00 97.50 290 ASN A CA 1
ATOM 2274 C C . ASN A 1 290 ? -3.728 -2.676 13.115 1.00 97.50 290 ASN A C 1
ATOM 2276 O O . ASN A 1 290 ? -4.568 -2.368 13.962 1.00 97.50 290 ASN A O 1
ATOM 2280 N N . LEU A 1 291 ? -2.538 -3.191 13.434 1.00 95.25 291 LEU A N 1
ATOM 2281 C CA . LEU A 1 291 ? -2.147 -3.504 14.814 1.00 95.25 291 LEU A CA 1
ATOM 2282 C C . LEU A 1 291 ? -1.960 -2.241 15.666 1.00 95.25 291 LEU A C 1
ATOM 2284 O O . LEU A 1 291 ? -2.338 -2.210 16.829 1.00 95.25 291 LEU A O 1
ATOM 2288 N N . GLN A 1 292 ? -1.426 -1.165 15.088 1.00 93.69 292 GLN A N 1
ATOM 2289 C CA . GLN A 1 292 ? -1.186 0.094 15.799 1.00 93.69 292 GLN A CA 1
ATOM 2290 C C . GLN A 1 292 ? -2.303 1.120 15.587 1.00 93.69 292 GLN A C 1
ATOM 2292 O O . GLN A 1 292 ? -3.050 1.082 14.602 1.00 93.69 292 GLN A O 1
ATOM 2297 N N . TRP A 1 293 ? -2.364 2.120 16.464 1.00 95.06 293 TRP A N 1
ATOM 2298 C CA . TRP A 1 293 ? -3.259 3.265 16.308 1.00 95.06 293 TRP A CA 1
ATOM 2299 C C . TRP A 1 293 ? -3.077 3.991 14.965 1.00 95.06 293 TRP A C 1
ATOM 2301 O O . TRP A 1 293 ? -1.951 4.243 14.522 1.00 95.06 293 TRP A O 1
ATOM 2311 N N . THR A 1 294 ? -4.186 4.436 14.365 1.00 95.38 294 THR A N 1
ATOM 2312 C CA . THR A 1 294 ? -4.172 5.314 13.189 1.00 95.38 294 THR A CA 1
ATOM 2313 C C . THR A 1 294 ? -4.915 6.634 13.451 1.00 95.38 294 THR A C 1
ATOM 2315 O O . THR A 1 294 ? -5.876 6.692 14.223 1.00 95.38 294 THR A O 1
ATOM 2318 N N . PRO A 1 295 ? -4.554 7.734 12.760 1.00 94.75 295 PRO A N 1
ATOM 2319 C CA . PRO A 1 295 ? -5.276 9.003 12.851 1.00 94.75 295 PRO A CA 1
ATOM 2320 C C . PRO A 1 295 ? -6.755 8.944 12.454 1.00 94.75 295 PRO A C 1
ATOM 2322 O O . PRO A 1 295 ? -7.484 9.888 12.762 1.00 94.75 295 PRO A O 1
ATOM 2325 N N . LYS A 1 296 ? -7.190 7.890 11.752 1.00 95.50 296 LYS A N 1
ATOM 2326 C CA . LYS A 1 296 ? -8.570 7.724 11.290 1.00 95.50 296 LYS A CA 1
ATOM 2327 C C . LYS A 1 296 ? -9.383 6.723 12.111 1.00 95.50 296 LYS A C 1
ATOM 2329 O O . LYS A 1 296 ? -10.565 6.607 11.830 1.00 95.50 296 LYS A O 1
ATOM 2334 N N . ASP A 1 297 ? -8.832 6.127 13.173 1.00 96.75 297 ASP A N 1
ATOM 2335 C CA . ASP A 1 297 ? -9.536 5.133 14.007 1.00 96.75 297 ASP A CA 1
ATOM 2336 C C . ASP A 1 297 ? -10.923 5.604 14.470 1.00 96.75 297 ASP A C 1
ATOM 2338 O O . ASP A 1 297 ? -11.891 4.865 14.378 1.00 96.75 297 ASP A O 1
ATOM 2342 N N . LYS A 1 298 ? -11.048 6.867 14.905 1.00 95.62 298 LYS A N 1
ATOM 2343 C CA . LYS A 1 298 ? -12.332 7.440 15.362 1.00 95.62 298 LYS A CA 1
ATOM 2344 C C . LYS A 1 298 ? -13.376 7.641 14.257 1.00 95.62 298 LYS A C 1
ATOM 2346 O O . LYS A 1 298 ? -14.515 7.957 14.568 1.00 95.62 298 LYS A O 1
ATOM 2351 N N . HIS A 1 299 ? -12.964 7.556 12.997 1.00 95.25 299 HIS A N 1
ATOM 2352 C CA . HIS A 1 299 ? -13.825 7.711 11.827 1.00 95.25 299 HIS A CA 1
ATOM 2353 C C . HIS A 1 299 ? -14.089 6.368 11.138 1.00 95.25 299 HIS A C 1
ATOM 2355 O O . HIS A 1 299 ? -14.755 6.358 10.111 1.00 95.25 299 HIS A O 1
ATOM 2361 N N . ALA A 1 300 ? -13.509 5.270 11.633 1.00 97.75 300 ALA A N 1
ATOM 2362 C CA . ALA A 1 300 ? -13.727 3.951 11.069 1.00 97.75 300 ALA A CA 1
ATOM 2363 C C . ALA A 1 300 ? -15.085 3.409 11.526 1.00 97.75 300 ALA A C 1
ATOM 2365 O O . ALA A 1 300 ? -15.389 3.424 12.718 1.00 97.75 300 ALA A O 1
ATOM 2366 N N . ASP A 1 301 ? -15.865 2.897 10.581 1.00 98.56 301 ASP A N 1
ATOM 2367 C CA . ASP A 1 301 ? -17.082 2.128 10.844 1.00 98.56 301 ASP A CA 1
ATOM 2368 C C . ASP A 1 301 ? -16.749 0.748 11.428 1.00 98.56 301 ASP A C 1
ATOM 2370 O O . ASP A 1 301 ? -17.534 0.181 12.184 1.00 98.56 301 ASP A O 1
ATOM 2374 N N . LEU A 1 302 ? -15.567 0.213 11.101 1.00 98.69 302 LEU A N 1
ATOM 2375 C CA . LEU A 1 302 ? -15.051 -1.030 11.661 1.00 98.69 302 LEU A CA 1
ATOM 2376 C C . LEU A 1 302 ? -13.533 -0.954 11.843 1.00 98.69 302 LEU A C 1
ATOM 2378 O O . LEU A 1 302 ? -12.782 -0.669 10.909 1.00 98.69 302 LEU A O 1
ATOM 2382 N N . LEU A 1 303 ? -13.077 -1.244 13.058 1.00 98.56 303 LEU A N 1
ATOM 2383 C CA . LEU A 1 303 ? -11.665 -1.270 13.422 1.00 98.56 303 LEU A CA 1
ATOM 2384 C C . LEU A 1 303 ? -11.286 -2.671 13.894 1.00 98.56 303 LEU A C 1
ATOM 2386 O O . LEU A 1 303 ? -11.800 -3.144 14.912 1.00 98.56 303 LEU A O 1
ATOM 2390 N N . ILE A 1 304 ? -10.366 -3.299 13.167 1.00 98.56 304 ILE A N 1
ATOM 2391 C CA . ILE A 1 304 ? -9.858 -4.640 13.441 1.00 98.56 304 ILE A CA 1
ATOM 2392 C C . ILE A 1 304 ? -8.383 -4.550 13.821 1.00 98.56 304 ILE A C 1
ATOM 2394 O O . ILE A 1 304 ? -7.548 -4.026 13.075 1.00 98.56 304 ILE A O 1
ATOM 2398 N N . ARG A 1 305 ? -8.065 -5.080 14.998 1.00 97.88 305 ARG A N 1
ATOM 2399 C CA . ARG A 1 305 ? -6.711 -5.189 15.532 1.00 97.88 305 ARG A CA 1
ATOM 2400 C C . ARG A 1 305 ? -6.232 -6.624 15.350 1.00 97.88 305 ARG A C 1
ATOM 2402 O O . ARG A 1 305 ? -6.336 -7.443 16.252 1.00 97.88 305 ARG A O 1
ATOM 2409 N N . GLY A 1 306 ? -5.752 -6.950 14.156 1.00 95.94 306 GLY A N 1
ATOM 2410 C CA . GLY A 1 306 ? -5.301 -8.303 13.838 1.00 95.94 306 GLY A CA 1
ATOM 2411 C C . GLY A 1 306 ? -4.346 -8.340 12.653 1.00 95.94 306 GLY A C 1
ATOM 2412 O O . GLY A 1 306 ? -4.139 -7.333 11.970 1.00 95.94 306 GLY A O 1
ATOM 2413 N N . GLN A 1 307 ? -3.747 -9.508 12.432 1.00 95.31 307 GLN A N 1
ATOM 2414 C CA . GLN A 1 307 ? -2.799 -9.727 11.343 1.00 95.31 307 GLN A CA 1
ATOM 2415 C C . GLN A 1 307 ? -3.519 -9.725 9.991 1.00 95.31 307 GLN A C 1
ATOM 2417 O O . GLN A 1 307 ? -4.515 -10.426 9.802 1.00 95.31 307 GLN A O 1
ATOM 2422 N N . SER A 1 308 ? -2.999 -8.948 9.038 1.00 96.31 308 SER A N 1
ATOM 2423 C CA . SER A 1 308 ? -3.615 -8.785 7.718 1.00 96.31 308 SER A CA 1
ATOM 2424 C C . SER A 1 308 ? -3.711 -10.097 6.948 1.00 96.31 308 SER A C 1
ATOM 2426 O O . SER A 1 308 ? -4.742 -10.344 6.332 1.00 96.31 308 SER A O 1
ATOM 2428 N N . ASP A 1 309 ? -2.677 -10.939 7.012 1.00 96.06 309 ASP A N 1
ATOM 2429 C CA . ASP A 1 309 ? -2.621 -12.205 6.272 1.00 96.06 309 ASP A CA 1
ATOM 2430 C C . ASP A 1 309 ? -3.767 -13.136 6.688 1.00 96.06 309 ASP A C 1
ATOM 2432 O O . ASP A 1 309 ? -4.516 -13.608 5.834 1.00 96.06 309 ASP A O 1
ATOM 2436 N N . GLN A 1 310 ? -3.972 -13.323 7.997 1.00 96.69 310 GLN A N 1
ATOM 2437 C CA . GLN A 1 310 ? -5.063 -14.142 8.530 1.00 96.69 310 GLN A CA 1
ATOM 2438 C C . GLN A 1 310 ? -6.435 -13.599 8.109 1.00 96.69 310 GLN A C 1
ATOM 2440 O O . GLN A 1 310 ? -7.275 -14.346 7.613 1.00 96.69 310 GLN A O 1
ATOM 2445 N N . ILE A 1 311 ? -6.663 -12.294 8.280 1.00 98.38 311 ILE A N 1
ATOM 2446 C CA . ILE A 1 311 ? -7.963 -11.678 7.988 1.00 98.38 311 ILE A CA 1
ATOM 2447 C C . ILE A 1 311 ? -8.281 -11.761 6.492 1.00 98.38 311 ILE A C 1
ATOM 2449 O O . ILE A 1 311 ? -9.405 -12.089 6.119 1.00 98.38 311 ILE A O 1
ATOM 2453 N N . LEU A 1 312 ? -7.299 -11.500 5.626 1.00 98.50 312 LEU A N 1
ATOM 2454 C CA . LEU A 1 312 ? -7.475 -11.591 4.178 1.00 98.50 312 LEU A CA 1
ATOM 2455 C C . LEU A 1 312 ? -7.730 -13.027 3.711 1.00 98.50 312 LEU A C 1
ATOM 2457 O O . LEU A 1 312 ? -8.497 -13.213 2.768 1.00 98.50 312 LEU A O 1
ATOM 2461 N N . CYS A 1 313 ? -7.160 -14.033 4.381 1.00 98.12 313 CYS A N 1
ATOM 2462 C CA . CYS A 1 313 ? -7.476 -15.434 4.104 1.00 98.12 313 CYS A CA 1
ATOM 2463 C C . CYS A 1 313 ? -8.929 -15.777 4.434 1.00 98.12 313 CYS A C 1
ATOM 2465 O O . CYS A 1 313 ? -9.604 -16.409 3.624 1.00 98.12 313 CYS A O 1
ATOM 2467 N N . GLU A 1 314 ? -9.430 -15.330 5.588 1.00 98.31 314 GLU A N 1
ATOM 2468 C CA . GLU A 1 314 ? -10.835 -15.532 5.961 1.00 98.31 314 GLU A CA 1
ATOM 2469 C C . GLU A 1 314 ? -11.785 -14.817 4.992 1.00 98.31 314 GLU A C 1
ATOM 2471 O O . GLU A 1 314 ? -12.807 -15.378 4.598 1.00 98.31 314 GLU A O 1
ATOM 2476 N N . VAL A 1 315 ? -11.424 -13.612 4.531 1.00 98.69 315 VAL A N 1
ATOM 2477 C CA . VAL A 1 315 ? -12.178 -12.911 3.481 1.00 98.69 315 VAL A CA 1
ATOM 2478 C C . VAL A 1 315 ? -12.161 -13.715 2.178 1.00 98.69 315 VAL A C 1
ATOM 2480 O O . VAL A 1 315 ? -13.227 -13.993 1.641 1.00 98.69 315 VAL A O 1
ATOM 2483 N N . ALA A 1 316 ? -10.995 -14.141 1.682 1.00 98.56 316 ALA A N 1
ATOM 2484 C CA . ALA A 1 316 ? -10.897 -14.942 0.458 1.00 98.56 316 ALA A CA 1
ATOM 2485 C C . ALA A 1 316 ? -11.755 -16.214 0.535 1.00 98.56 316 ALA A C 1
ATOM 2487 O O . ALA A 1 316 ? -12.566 -16.472 -0.354 1.00 98.56 316 ALA A O 1
ATOM 2488 N N . LYS A 1 317 ? -11.675 -16.936 1.657 1.00 98.44 317 LYS A N 1
ATOM 2489 C CA . LYS A 1 317 ? -12.492 -18.120 1.934 1.00 98.44 317 LYS A CA 1
ATOM 2490 C C . LYS A 1 317 ? -13.993 -17.818 1.920 1.00 98.44 317 LYS A C 1
ATOM 2492 O O . LYS A 1 317 ? -14.763 -18.575 1.341 1.00 98.44 317 LYS A O 1
ATOM 2497 N N . ALA A 1 318 ? -14.428 -16.712 2.523 1.00 98.56 318 ALA A N 1
ATOM 2498 C CA . ALA A 1 318 ? -15.844 -16.344 2.589 1.00 98.56 318 ALA A CA 1
ATOM 2499 C C . ALA A 1 318 ? -16.460 -15.930 1.239 1.00 98.56 318 ALA A C 1
ATOM 2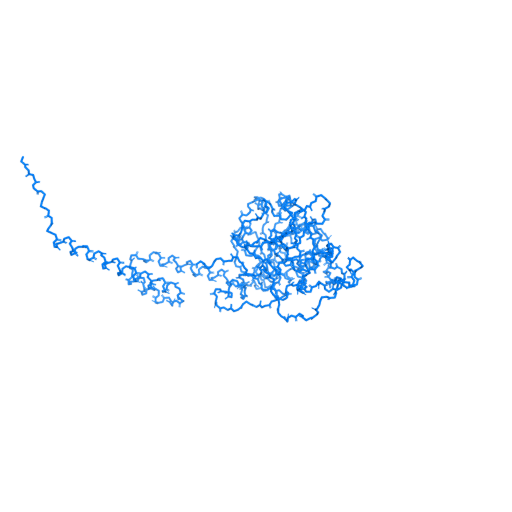501 O O . ALA A 1 318 ? -17.690 -15.883 1.120 1.00 98.56 318 ALA A O 1
ATOM 2502 N N . PHE A 1 319 ? -15.622 -15.614 0.250 1.00 98.50 319 PHE A N 1
ATOM 2503 C CA . PHE A 1 319 ? -16.011 -15.314 -1.129 1.00 98.50 319 PHE A CA 1
ATOM 2504 C C . PHE A 1 319 ? -15.686 -16.455 -2.106 1.00 98.50 319 PHE A C 1
ATOM 2506 O O . PHE A 1 319 ? -15.811 -16.253 -3.310 1.00 98.50 319 PHE A O 1
ATOM 2513 N N . ASP A 1 320 ? -15.290 -17.632 -1.603 1.00 98.31 320 ASP A N 1
ATOM 2514 C CA . ASP A 1 320 ? -14.884 -18.793 -2.411 1.00 98.31 320 ASP A CA 1
ATOM 2515 C C . ASP A 1 320 ? -13.768 -18.465 -3.424 1.00 98.31 320 ASP A C 1
ATOM 2517 O O . ASP A 1 320 ? -13.720 -18.952 -4.551 1.00 98.31 320 ASP A O 1
ATOM 2521 N N . VAL A 1 321 ? -12.855 -17.576 -3.021 1.00 98.31 321 VAL A N 1
ATOM 2522 C CA . VAL A 1 321 ? -11.706 -17.163 -3.824 1.00 98.31 321 VAL A CA 1
ATOM 2523 C C . VAL A 1 321 ? -10.490 -17.979 -3.409 1.00 98.31 321 VAL A C 1
ATOM 2525 O O . VAL A 1 321 ? -9.985 -17.850 -2.292 1.00 98.31 321 VAL A O 1
ATOM 2528 N N . ALA A 1 322 ? -9.977 -18.787 -4.336 1.00 97.06 322 ALA A N 1
ATOM 2529 C CA . ALA A 1 322 ? -8.699 -19.461 -4.159 1.00 97.06 322 ALA A CA 1
ATOM 2530 C C . ALA A 1 322 ? -7.560 -18.434 -4.066 1.00 97.06 322 ALA A C 1
ATOM 2532 O O . ALA A 1 322 ? -7.457 -17.524 -4.893 1.00 97.06 322 ALA A O 1
ATOM 2533 N N . ILE A 1 323 ? -6.691 -18.593 -3.067 1.00 97.38 323 ILE A N 1
ATOM 2534 C CA . ILE A 1 323 ? -5.487 -17.774 -2.925 1.00 97.38 323 ILE A CA 1
ATOM 2535 C C . ILE A 1 323 ? -4.397 -18.392 -3.809 1.00 97.38 323 ILE A C 1
ATOM 2537 O O . ILE A 1 323 ? -3.977 -19.517 -3.529 1.00 97.38 323 ILE A O 1
ATOM 2541 N N . PRO A 1 324 ? -3.943 -17.707 -4.873 1.00 94.25 324 PRO A N 1
ATOM 2542 C CA . PRO A 1 324 ? -2.914 -18.251 -5.746 1.00 94.25 324 PRO A CA 1
ATOM 2543 C C . PRO A 1 324 ? -1.582 -18.399 -5.002 1.00 94.25 324 PRO A C 1
ATOM 2545 O O . PRO A 1 324 ? -1.207 -17.543 -4.199 1.00 94.25 324 PRO A O 1
ATOM 2548 N N . SER A 1 325 ? -0.843 -19.468 -5.294 1.00 93.94 325 SER A N 1
ATOM 2549 C CA . SER A 1 325 ? 0.559 -19.584 -4.891 1.00 93.94 325 SER A CA 1
ATOM 2550 C C . SER A 1 325 ? 1.414 -18.646 -5.735 1.00 93.94 325 SER A C 1
ATOM 2552 O O . SER A 1 325 ? 1.226 -18.572 -6.948 1.00 93.94 325 SER A O 1
ATOM 2554 N N . TYR A 1 326 ? 2.363 -17.946 -5.117 1.00 93.19 326 TYR A N 1
ATOM 2555 C CA . TYR A 1 326 ? 3.313 -17.134 -5.870 1.00 93.19 326 TYR A CA 1
ATOM 2556 C C . TYR A 1 326 ? 4.267 -18.039 -6.653 1.00 93.19 326 TYR A C 1
ATOM 2558 O O . TYR A 1 326 ? 4.829 -18.981 -6.091 1.00 93.19 326 TYR A O 1
ATOM 2566 N N . SER A 1 327 ? 4.458 -17.726 -7.932 1.00 87.75 327 SER A N 1
ATOM 2567 C CA . SER A 1 327 ? 5.427 -18.377 -8.804 1.00 87.75 327 SER A CA 1
ATOM 2568 C C . SER A 1 327 ? 6.266 -17.310 -9.496 1.00 87.75 327 SER A C 1
ATOM 2570 O O . SER A 1 327 ? 5.718 -16.426 -10.149 1.00 87.75 327 SER A O 1
ATOM 2572 N N . GLU A 1 328 ? 7.592 -17.393 -9.377 1.00 81.75 328 GLU A N 1
ATOM 2573 C CA . GLU A 1 328 ? 8.503 -16.416 -9.991 1.00 81.75 328 GLU A CA 1
ATOM 2574 C C . GLU A 1 328 ? 8.377 -16.383 -11.520 1.00 81.75 328 GLU A C 1
ATOM 2576 O O . GLU A 1 328 ? 8.499 -15.319 -12.114 1.00 81.75 328 GLU A O 1
ATOM 2581 N N . CYS A 1 329 ? 8.069 -17.511 -12.172 1.00 80.69 329 CYS A N 1
ATOM 2582 C CA . CYS A 1 329 ? 7.883 -17.542 -13.627 1.00 80.69 329 CYS A CA 1
ATOM 2583 C C . CYS A 1 329 ? 6.598 -16.840 -14.104 1.00 80.69 329 CYS A C 1
ATOM 2585 O O . CYS A 1 329 ? 6.476 -16.542 -15.290 1.00 80.69 329 CYS A O 1
ATOM 2587 N N . GLU A 1 330 ? 5.663 -16.565 -13.192 1.00 85.50 330 GLU A N 1
ATOM 2588 C CA . GLU A 1 330 ? 4.414 -15.845 -13.456 1.00 85.50 330 GLU A CA 1
ATOM 2589 C C . GLU A 1 330 ? 4.445 -14.406 -12.913 1.00 85.50 330 GLU A C 1
ATOM 2591 O O . GLU A 1 330 ? 3.423 -13.718 -12.957 1.00 85.50 330 GLU A O 1
ATOM 2596 N N . ASP A 1 331 ? 5.595 -13.934 -12.407 1.00 90.00 331 ASP A N 1
ATOM 2597 C CA . ASP A 1 331 ? 5.750 -12.569 -11.900 1.00 90.00 331 ASP A CA 1
ATOM 2598 C C . ASP A 1 331 ? 5.534 -11.558 -13.051 1.00 90.00 331 ASP A C 1
ATOM 2600 O O . ASP A 1 331 ? 6.345 -11.494 -13.987 1.00 90.00 331 ASP A O 1
ATOM 2604 N N . PRO A 1 332 ? 4.465 -10.729 -13.014 1.00 91.75 332 PRO A N 1
ATOM 2605 C CA . PRO A 1 332 ? 4.172 -9.785 -14.091 1.00 91.75 332 PRO A CA 1
ATOM 2606 C C . PRO A 1 332 ? 5.287 -8.774 -14.333 1.00 91.75 332 PRO A C 1
ATOM 2608 O O . PRO A 1 332 ? 5.412 -8.264 -15.447 1.00 91.75 332 PRO A O 1
ATOM 2611 N N . LEU A 1 333 ? 6.105 -8.481 -13.317 1.00 90.50 333 LEU A N 1
ATOM 2612 C CA . LEU A 1 333 ? 7.222 -7.563 -13.462 1.00 90.50 333 LEU A CA 1
ATOM 2613 C C . LEU A 1 333 ? 8.219 -8.069 -14.510 1.00 90.50 333 LEU A C 1
ATOM 2615 O O . LEU A 1 333 ? 8.724 -7.266 -15.286 1.00 90.50 333 LEU A O 1
ATOM 2619 N N . ILE A 1 334 ? 8.446 -9.383 -14.610 1.00 85.56 334 ILE A N 1
ATOM 2620 C CA . ILE A 1 334 ? 9.344 -9.969 -15.619 1.00 85.56 334 ILE A CA 1
ATOM 2621 C C . ILE A 1 334 ? 8.801 -9.734 -17.034 1.00 85.56 334 ILE A C 1
ATOM 2623 O O . ILE A 1 334 ? 9.558 -9.424 -17.955 1.00 85.56 334 ILE A O 1
ATOM 2627 N N . ALA A 1 335 ? 7.486 -9.865 -17.223 1.00 85.56 335 ALA A N 1
ATOM 2628 C CA . ALA A 1 335 ? 6.852 -9.667 -18.523 1.00 85.56 335 ALA A CA 1
ATOM 2629 C C . ALA A 1 335 ? 6.827 -8.187 -18.948 1.00 85.56 335 ALA A C 1
ATOM 2631 O O . ALA A 1 335 ? 7.006 -7.893 -20.138 1.00 85.56 335 ALA A O 1
ATOM 2632 N N . LEU A 1 336 ? 6.606 -7.287 -17.981 1.00 90.00 336 LEU A N 1
ATOM 2633 C CA . LEU A 1 336 ? 6.509 -5.834 -18.155 1.00 90.00 336 LEU A CA 1
ATOM 2634 C C . LEU A 1 336 ? 7.870 -5.130 -18.207 1.00 90.00 336 LEU A C 1
ATOM 2636 O O . LEU A 1 336 ? 7.958 -4.016 -18.724 1.00 90.00 336 LEU A O 1
ATOM 2640 N N . ALA A 1 337 ? 8.916 -5.743 -17.655 1.00 90.00 337 ALA A N 1
ATOM 2641 C CA . ALA A 1 337 ? 10.225 -5.125 -17.560 1.00 90.00 337 ALA A CA 1
ATOM 2642 C C . ALA A 1 337 ? 10.819 -4.836 -18.946 1.00 90.00 337 ALA A C 1
ATOM 2644 O O . ALA A 1 337 ? 10.852 -5.683 -19.839 1.00 90.00 337 ALA A O 1
ATOM 2645 N N . THR A 1 338 ? 11.318 -3.613 -19.099 1.00 89.19 338 THR A N 1
ATOM 2646 C CA . THR A 1 338 ? 12.029 -3.144 -20.286 1.00 89.19 338 THR A CA 1
ATOM 2647 C C . THR A 1 338 ? 13.504 -3.527 -20.166 1.00 89.19 338 THR A C 1
ATOM 2649 O O . THR A 1 338 ? 14.124 -3.299 -19.120 1.00 89.19 338 THR A O 1
ATOM 2652 N N . ALA A 1 339 ? 14.075 -4.099 -21.228 1.00 85.44 339 ALA A N 1
ATOM 2653 C CA . ALA A 1 339 ? 15.495 -4.440 -21.289 1.00 85.44 339 ALA A CA 1
ATOM 2654 C C . ALA A 1 339 ? 16.382 -3.182 -21.322 1.00 85.44 339 ALA A C 1
ATOM 2656 O O . ALA A 1 339 ? 15.926 -2.092 -21.673 1.00 85.44 339 ALA A O 1
ATOM 2657 N N . LEU A 1 340 ? 17.641 -3.333 -20.913 1.00 85.25 340 LEU A N 1
ATOM 2658 C CA . LEU A 1 340 ? 18.643 -2.272 -21.013 1.00 85.25 340 LEU A CA 1
ATOM 2659 C C . LEU A 1 340 ? 19.253 -2.236 -22.414 1.00 85.25 340 LEU A C 1
ATOM 2661 O O . LEU A 1 340 ? 19.447 -3.287 -23.030 1.00 85.25 340 LEU A O 1
ATOM 2665 N N . ASN A 1 341 ? 19.602 -1.035 -22.870 1.00 82.31 341 ASN A N 1
ATOM 2666 C CA . ASN A 1 341 ? 20.444 -0.839 -24.044 1.00 82.31 341 ASN A CA 1
ATOM 2667 C C . ASN A 1 341 ? 21.905 -1.180 -23.708 1.00 82.31 341 ASN A C 1
ATOM 2669 O O . ASN A 1 341 ? 22.321 -1.117 -22.551 1.00 82.31 341 ASN A O 1
ATOM 2673 N N . GLU A 1 342 ? 22.723 -1.488 -24.716 1.00 78.56 342 GLU A N 1
ATOM 2674 C CA . GLU A 1 342 ? 24.141 -1.840 -24.510 1.00 78.56 342 GLU A CA 1
ATOM 2675 C C . GLU A 1 342 ? 24.948 -0.731 -23.816 1.00 78.56 342 GLU A C 1
ATOM 2677 O O . GLU A 1 342 ? 25.862 -1.013 -23.036 1.00 78.56 342 GLU A O 1
ATOM 2682 N N . SER A 1 343 ? 24.598 0.529 -24.083 1.00 82.19 343 SER A N 1
ATOM 2683 C CA . SER A 1 343 ? 25.237 1.713 -23.506 1.00 82.19 343 SER A CA 1
ATOM 2684 C C . SER A 1 343 ? 24.787 2.029 -22.079 1.00 82.19 343 SER A C 1
ATOM 2686 O O . SER A 1 343 ? 25.408 2.870 -21.427 1.00 82.19 343 SER A O 1
ATOM 2688 N N . ASP A 1 344 ? 23.712 1.404 -21.589 1.00 84.56 344 ASP A N 1
ATOM 2689 C CA . ASP A 1 344 ? 23.157 1.731 -20.279 1.00 84.56 344 ASP A CA 1
ATOM 2690 C C . ASP A 1 344 ? 24.081 1.267 -19.143 1.00 84.56 344 ASP A C 1
ATOM 2692 O O . ASP A 1 344 ? 24.650 0.166 -19.184 1.00 84.56 344 ASP A O 1
ATOM 2696 N N . PRO A 1 345 ? 24.206 2.052 -18.054 1.00 83.56 345 PRO A N 1
ATOM 2697 C CA . PRO A 1 345 ? 24.904 1.588 -16.869 1.00 83.56 345 PRO A CA 1
ATOM 2698 C C . PRO A 1 345 ? 24.196 0.368 -16.275 1.00 83.56 345 PRO A C 1
ATOM 2700 O O . PRO A 1 345 ? 23.049 0.427 -15.823 1.00 83.56 345 PRO A O 1
ATOM 2703 N N . LYS A 1 346 ? 24.947 -0.729 -16.210 1.00 80.25 346 LYS A N 1
ATOM 2704 C CA . LYS A 1 346 ? 24.513 -2.007 -15.643 1.00 80.25 346 LYS A CA 1
ATOM 2705 C C . LYS A 1 346 ? 24.255 -1.893 -14.127 1.00 80.25 346 LYS A C 1
ATOM 2707 O O . LYS A 1 346 ? 24.994 -1.170 -13.435 1.00 80.25 346 LYS A O 1
ATOM 2712 N N . PRO A 1 347 ? 23.224 -2.579 -13.596 1.00 78.44 347 PRO A N 1
ATOM 2713 C CA . PRO A 1 347 ? 22.940 -2.579 -12.169 1.00 78.44 347 PRO A CA 1
ATOM 2714 C C . PRO A 1 347 ? 24.017 -3.346 -11.396 1.00 78.44 347 PRO A C 1
ATOM 2716 O O . PRO A 1 347 ? 24.661 -4.264 -11.901 1.00 78.44 347 PRO A O 1
ATOM 2719 N N . SER A 1 348 ? 24.220 -2.948 -10.147 1.00 73.62 348 SER A N 1
ATOM 2720 C CA . SER A 1 348 ? 25.003 -3.686 -9.151 1.00 73.62 348 SER A CA 1
ATOM 2721 C C . SER A 1 348 ? 24.167 -4.698 -8.359 1.00 73.62 348 SER A C 1
ATOM 2723 O O . SER A 1 348 ? 24.731 -5.540 -7.660 1.00 73.62 348 SER A O 1
ATOM 2725 N N . THR A 1 349 ? 22.838 -4.614 -8.463 1.00 67.31 349 THR A N 1
ATOM 2726 C CA . THR A 1 349 ? 21.884 -5.578 -7.905 1.00 67.31 349 THR A CA 1
ATOM 2727 C C . THR A 1 349 ? 21.585 -6.716 -8.878 1.00 67.31 349 THR A C 1
ATOM 2729 O O . THR A 1 349 ? 21.673 -6.518 -10.092 1.00 67.31 349 THR A O 1
ATOM 2732 N N . PRO A 1 350 ? 21.235 -7.913 -8.370 1.00 64.69 350 PRO A N 1
ATOM 2733 C CA . PRO A 1 350 ? 20.797 -8.997 -9.223 1.00 64.69 350 PRO A CA 1
ATOM 2734 C C . PRO A 1 350 ? 19.461 -8.621 -9.857 1.00 64.69 350 PRO A C 1
ATOM 2736 O O . PRO A 1 350 ? 18.625 -7.944 -9.249 1.00 64.69 350 PRO A O 1
ATOM 2739 N N . PHE A 1 351 ? 19.264 -9.101 -11.075 1.00 67.94 351 PHE A N 1
ATOM 2740 C CA . PHE A 1 351 ? 17.936 -9.170 -11.651 1.00 67.94 351 PHE A CA 1
ATOM 2741 C C . PHE A 1 351 ? 17.087 -10.162 -10.846 1.00 67.94 351 PHE A C 1
ATOM 2743 O O . PHE A 1 351 ? 17.622 -11.060 -10.191 1.00 67.94 351 PHE A O 1
ATOM 2750 N N . LEU A 1 352 ? 15.763 -10.019 -10.900 1.00 64.69 352 LEU A N 1
ATOM 2751 C CA . LEU A 1 352 ? 14.863 -11.059 -10.413 1.00 64.69 352 LEU A CA 1
ATOM 2752 C C . LEU A 1 352 ? 15.226 -12.405 -11.061 1.00 64.69 352 LEU A C 1
ATOM 2754 O O . LEU A 1 352 ? 15.573 -12.473 -12.244 1.00 64.69 352 LEU A O 1
ATOM 2758 N N . ASN A 1 353 ? 15.166 -13.472 -10.264 1.00 53.94 353 ASN A N 1
ATOM 2759 C CA . ASN A 1 353 ? 15.439 -14.830 -10.723 1.00 53.94 353 ASN A CA 1
ATOM 2760 C C . ASN A 1 353 ? 14.576 -15.153 -11.962 1.00 53.94 353 ASN A C 1
ATOM 2762 O O . ASN A 1 353 ? 13.452 -14.672 -12.078 1.00 53.94 353 ASN A O 1
ATOM 2766 N N . MET A 1 354 ? 15.104 -15.972 -12.882 1.00 53.31 354 MET A N 1
ATOM 2767 C CA . MET A 1 354 ? 14.504 -16.347 -14.183 1.00 53.31 354 MET A CA 1
ATOM 2768 C C . MET A 1 354 ? 14.615 -15.325 -15.327 1.00 53.31 354 MET A C 1
ATOM 2770 O O . MET A 1 354 ? 14.228 -15.656 -16.450 1.00 53.31 354 MET A O 1
ATOM 2774 N N . VAL A 1 355 ? 15.216 -14.145 -15.124 1.00 53.44 355 VAL A N 1
ATOM 2775 C CA . VAL A 1 355 ? 15.564 -13.253 -16.252 1.00 53.44 355 VAL A CA 1
ATOM 2776 C C . VAL A 1 355 ? 16.488 -13.951 -17.262 1.00 53.44 355 VAL A C 1
ATOM 2778 O O . VAL A 1 355 ? 16.343 -13.740 -18.460 1.00 53.44 355 VAL A O 1
ATOM 2781 N N . GLU A 1 356 ? 17.347 -14.865 -16.803 1.00 49.34 356 GLU A N 1
ATOM 2782 C CA . GLU A 1 356 ? 18.293 -15.618 -17.645 1.00 49.34 356 GLU A CA 1
ATOM 2783 C C . GLU A 1 356 ? 17.620 -16.513 -18.706 1.00 49.34 356 GLU A C 1
ATOM 2785 O O . GLU A 1 356 ? 18.226 -16.803 -19.734 1.00 49.34 356 GLU A O 1
ATOM 2790 N N . ASN A 1 357 ? 16.367 -16.932 -18.480 1.00 50.09 357 ASN A N 1
ATOM 2791 C CA . ASN A 1 357 ? 15.616 -17.812 -19.387 1.00 50.09 357 ASN A CA 1
ATOM 2792 C C . ASN A 1 357 ? 14.598 -17.058 -20.254 1.00 50.09 357 ASN A C 1
ATOM 2794 O O . ASN A 1 357 ? 13.899 -17.671 -21.065 1.00 50.09 357 ASN A O 1
ATOM 2798 N N . ASN A 1 358 ? 14.467 -15.743 -20.075 1.00 59.31 358 ASN A N 1
ATOM 2799 C CA . ASN A 1 358 ? 13.520 -14.942 -20.831 1.00 59.31 358 ASN A CA 1
ATOM 2800 C C . ASN A 1 358 ? 14.214 -14.374 -22.082 1.00 59.31 358 ASN A C 1
ATOM 2802 O O . ASN A 1 358 ? 15.144 -13.585 -21.942 1.00 59.31 358 ASN A O 1
ATOM 2806 N N . PRO A 1 359 ? 13.749 -14.694 -23.306 1.00 57.84 359 PRO A N 1
ATOM 2807 C CA . PRO A 1 359 ? 14.405 -14.267 -24.543 1.00 57.84 359 PRO A CA 1
ATOM 2808 C C . PRO A 1 359 ? 14.459 -12.741 -24.725 1.00 57.84 359 PRO A C 1
ATOM 2810 O O . PRO A 1 359 ? 15.252 -12.264 -25.531 1.00 57.84 359 PRO A O 1
ATOM 2813 N N . LYS A 1 360 ? 13.655 -11.966 -23.972 1.00 59.75 360 LYS A N 1
ATOM 2814 C CA . LYS A 1 360 ? 13.761 -10.496 -23.918 1.00 59.75 360 LYS A CA 1
ATOM 2815 C C . LYS A 1 360 ? 15.070 -10.008 -23.283 1.00 59.75 360 LYS A C 1
ATOM 2817 O O . LYS A 1 360 ? 15.451 -8.862 -23.501 1.00 59.75 360 LYS A O 1
ATOM 2822 N N . PHE A 1 361 ? 15.743 -10.844 -22.498 1.00 58.47 361 PHE A N 1
ATOM 2823 C CA . PHE A 1 361 ? 16.972 -10.519 -21.788 1.00 58.47 361 PHE A CA 1
ATOM 2824 C C . PHE A 1 361 ? 18.072 -11.464 -22.285 1.00 58.47 361 PHE A C 1
ATOM 2826 O O . PHE A 1 361 ? 18.157 -12.621 -21.888 1.00 58.47 361 PHE A O 1
ATOM 2833 N N . THR A 1 362 ? 18.889 -11.001 -23.231 1.00 50.66 362 THR A N 1
ATOM 2834 C CA . THR A 1 362 ? 19.983 -11.798 -23.808 1.00 50.66 362 THR A CA 1
ATOM 2835 C C . THR A 1 362 ? 21.033 -12.169 -22.751 1.00 50.66 362 THR A C 1
ATOM 2837 O O . THR A 1 362 ? 21.223 -11.456 -21.768 1.00 50.66 362 THR A O 1
ATOM 2840 N N . VAL A 1 363 ? 21.762 -13.272 -22.966 1.00 43.53 363 VAL A N 1
ATOM 2841 C CA . VAL A 1 363 ? 22.770 -13.822 -22.029 1.00 43.53 363 VAL A CA 1
ATOM 2842 C C . VAL A 1 363 ? 23.897 -12.821 -21.683 1.00 43.53 363 VAL A C 1
ATOM 2844 O O . VAL A 1 363 ? 24.509 -12.880 -20.617 1.00 43.53 363 VAL A O 1
ATOM 2847 N N . GLU A 1 364 ? 24.149 -11.829 -22.541 1.00 46.09 364 GLU A N 1
ATOM 2848 C CA . GLU A 1 364 ? 25.094 -10.732 -22.264 1.00 46.09 364 GLU A CA 1
ATOM 2849 C C . GLU A 1 364 ? 24.571 -9.716 -21.228 1.00 46.09 364 GLU A C 1
ATOM 2851 O O . GLU A 1 364 ? 25.363 -9.038 -20.564 1.00 46.09 364 GLU A O 1
ATOM 2856 N N . ASN A 1 365 ? 23.249 -9.669 -21.031 1.00 45.22 365 ASN A N 1
ATOM 2857 C CA . ASN A 1 365 ? 22.557 -8.903 -19.997 1.00 45.22 365 ASN A CA 1
ATOM 2858 C C . ASN A 1 365 ? 22.310 -9.706 -18.703 1.00 45.22 365 ASN A C 1
ATOM 2860 O O . ASN A 1 365 ? 21.896 -9.115 -17.707 1.00 45.22 365 ASN A O 1
ATOM 2864 N N . SER A 1 366 ? 22.578 -11.019 -18.682 1.00 43.28 366 SER A N 1
ATOM 2865 C CA . SER A 1 366 ? 22.310 -11.896 -17.530 1.00 43.28 366 SER A CA 1
ATOM 2866 C C . SER A 1 366 ? 23.551 -12.273 -16.706 1.00 43.28 366 SER A C 1
ATOM 2868 O O . SER A 1 366 ? 23.424 -12.673 -15.554 1.00 43.28 366 SER A O 1
ATOM 2870 N N . ASN A 1 367 ? 24.768 -12.093 -17.235 1.00 39.25 367 ASN A N 1
ATOM 2871 C CA . ASN A 1 367 ? 26.029 -12.461 -16.566 1.00 39.25 367 ASN A CA 1
ATOM 2872 C C . ASN A 1 367 ? 26.492 -11.466 -15.472 1.00 39.25 367 ASN A C 1
ATOM 2874 O O . ASN A 1 367 ? 27.665 -11.080 -15.408 1.00 39.25 367 ASN A O 1
ATOM 2878 N N . PHE A 1 368 ? 25.598 -11.046 -14.574 1.00 50.16 368 PHE A N 1
ATOM 2879 C CA . PHE A 1 368 ? 25.938 -10.141 -13.471 1.00 50.16 368 PHE A CA 1
ATOM 2880 C C . PHE A 1 368 ? 26.024 -10.881 -12.139 1.00 50.16 368 PHE A C 1
ATOM 2882 O O . PHE A 1 368 ? 25.027 -11.180 -11.497 1.00 50.16 368 PHE A O 1
ATOM 2889 N N . LYS A 1 369 ? 27.278 -11.166 -11.760 1.00 41.03 369 LYS A N 1
ATOM 2890 C CA . LYS A 1 369 ? 27.788 -11.641 -10.461 1.00 41.03 369 LYS A CA 1
ATOM 2891 C C . LYS A 1 369 ? 26.717 -12.029 -9.429 1.00 41.03 369 LYS A C 1
ATOM 2893 O O . LYS A 1 369 ? 26.238 -11.201 -8.662 1.00 41.03 369 LYS A O 1
ATOM 2898 N N . THR A 1 370 ? 26.559 -13.337 -9.269 1.00 40.16 370 THR A N 1
ATOM 2899 C CA . THR A 1 370 ? 25.903 -14.031 -8.147 1.00 40.16 370 THR A CA 1
ATOM 2900 C C . THR A 1 370 ? 26.579 -13.827 -6.780 1.00 40.16 370 THR A C 1
ATOM 2902 O O . THR A 1 370 ? 26.109 -14.365 -5.781 1.00 40.16 370 THR A O 1
ATOM 2905 N N . ASN A 1 371 ? 27.647 -13.019 -6.686 1.00 40.03 371 ASN A N 1
ATOM 2906 C CA . ASN A 1 371 ? 28.247 -12.605 -5.411 1.00 40.03 371 ASN A CA 1
ATOM 2907 C C . ASN A 1 371 ? 27.421 -11.484 -4.769 1.00 40.03 371 ASN A C 1
ATOM 2909 O O . ASN A 1 371 ? 27.881 -10.358 -4.558 1.00 40.03 371 ASN A O 1
ATOM 2913 N N . PHE A 1 372 ? 26.169 -11.812 -4.482 1.00 46.28 372 PHE A N 1
ATOM 2914 C CA . PHE A 1 372 ? 25.296 -10.996 -3.672 1.00 46.28 372 PHE A CA 1
ATOM 2915 C C . PHE A 1 372 ? 25.880 -10.923 -2.256 1.00 46.28 372 PHE A C 1
ATOM 2917 O O . PHE A 1 372 ? 26.217 -11.946 -1.661 1.00 46.28 372 PHE A O 1
ATOM 2924 N N . LYS A 1 373 ? 26.018 -9.717 -1.695 1.00 49.22 373 LYS A N 1
ATOM 2925 C CA . LYS A 1 373 ? 26.201 -9.605 -0.242 1.00 49.22 373 LYS A CA 1
ATOM 2926 C C . LYS A 1 373 ? 24.939 -10.177 0.386 1.00 49.22 373 LYS A C 1
ATOM 2928 O O . LYS A 1 373 ? 23.869 -9.731 0.000 1.00 49.22 373 LYS A O 1
ATOM 2933 N N . GLU A 1 374 ? 25.044 -11.070 1.370 1.00 52.22 374 GLU A N 1
ATOM 2934 C CA . GLU A 1 374 ? 23.884 -11.631 2.099 1.00 52.22 374 GLU A CA 1
ATOM 2935 C C . GLU A 1 374 ? 22.878 -10.558 2.561 1.00 52.22 374 GLU A C 1
ATOM 2937 O O . GLU A 1 374 ? 21.704 -10.846 2.805 1.00 52.22 374 GLU A O 1
ATOM 2942 N N . HIS A 1 375 ? 23.321 -9.299 2.635 1.00 59.91 375 HIS A N 1
ATOM 2943 C CA . HIS A 1 375 ? 22.508 -8.149 2.966 1.00 59.91 375 HIS A CA 1
ATOM 2944 C C . HIS A 1 375 ? 22.641 -6.998 1.950 1.00 59.91 375 HIS A C 1
ATOM 2946 O O . HIS A 1 375 ? 23.723 -6.439 1.742 1.00 59.91 375 HIS A O 1
ATOM 2952 N N . TYR A 1 376 ? 21.504 -6.604 1.370 1.00 68.56 376 TYR A N 1
ATOM 2953 C CA . TYR A 1 376 ? 21.330 -5.448 0.488 1.00 68.56 376 TYR A CA 1
ATOM 2954 C C . TYR A 1 376 ? 20.173 -4.591 0.995 1.00 68.56 376 TYR A C 1
ATOM 2956 O O . TYR A 1 376 ? 19.146 -5.132 1.390 1.00 68.56 376 TYR A O 1
ATOM 2964 N N . THR A 1 377 ? 20.323 -3.269 0.942 1.00 70.31 377 THR A N 1
ATOM 2965 C CA . THR A 1 377 ? 19.260 -2.318 1.278 1.00 70.31 377 THR A CA 1
ATOM 2966 C C . THR A 1 377 ? 19.101 -1.346 0.108 1.00 70.31 377 THR A C 1
ATOM 2968 O O . THR A 1 377 ? 20.087 -0.679 -0.222 1.00 70.31 377 THR A O 1
ATOM 2971 N N . PRO A 1 378 ? 17.901 -1.220 -0.485 1.00 74.06 378 PRO A N 1
ATOM 2972 C CA . PRO A 1 378 ? 17.625 -0.257 -1.548 1.00 74.06 378 PRO A CA 1
ATOM 2973 C C . PRO A 1 378 ? 17.975 1.178 -1.167 1.00 74.06 378 PRO A C 1
ATOM 2975 O O . PRO A 1 378 ? 17.857 1.569 0.001 1.00 74.06 378 PRO A O 1
ATOM 2978 N N . GLY A 1 379 ? 18.344 1.994 -2.157 1.00 71.81 379 GLY A N 1
ATOM 2979 C CA . GLY A 1 379 ? 18.772 3.380 -1.935 1.00 71.81 379 GLY A CA 1
ATOM 2980 C C . GLY A 1 379 ? 17.695 4.255 -1.292 1.00 71.81 379 GLY A C 1
ATOM 2981 O O . GLY A 1 379 ? 18.015 5.198 -0.560 1.00 71.81 379 GLY A O 1
ATOM 2982 N N . TRP A 1 380 ? 16.419 3.897 -1.471 1.00 77.38 380 TRP A N 1
ATOM 2983 C CA . TRP A 1 380 ? 15.295 4.596 -0.853 1.00 77.38 380 TRP A CA 1
ATOM 2984 C C . TRP A 1 380 ? 15.037 4.240 0.613 1.00 77.38 380 TRP A C 1
ATOM 2986 O O . TRP A 1 380 ? 14.533 5.068 1.387 1.00 77.38 380 TRP A O 1
ATOM 2996 N N . TYR A 1 381 ? 15.356 3.009 1.009 1.00 75.56 381 TYR A N 1
ATOM 2997 C CA . TYR A 1 381 ? 14.828 2.424 2.230 1.00 75.56 381 TYR A CA 1
ATOM 2998 C C . TYR A 1 381 ? 15.424 3.087 3.481 1.00 75.56 381 TYR A C 1
ATOM 3000 O O . TYR A 1 381 ? 16.638 3.236 3.645 1.00 75.56 381 TYR A O 1
ATOM 3008 N N . GLY A 1 382 ? 14.542 3.553 4.368 1.00 67.00 382 GLY A N 1
ATOM 3009 C CA . GLY A 1 382 ? 14.917 4.295 5.574 1.00 67.00 382 GLY A CA 1
ATOM 3010 C C . GLY A 1 382 ? 15.529 5.682 5.347 1.00 67.00 382 GLY A C 1
ATOM 3011 O O . GLY A 1 382 ? 16.060 6.264 6.291 1.00 67.00 382 GLY A O 1
ATOM 3012 N N . LYS A 1 383 ? 15.464 6.251 4.137 1.00 69.62 383 LYS A N 1
ATOM 3013 C CA . LYS A 1 383 ? 15.953 7.613 3.852 1.00 69.62 383 LYS A CA 1
ATOM 3014 C C . LYS A 1 383 ? 14.841 8.670 3.960 1.00 69.62 383 LYS A C 1
ATOM 3016 O O . LYS A 1 383 ? 13.662 8.353 4.090 1.00 69.62 383 LYS A O 1
ATOM 3021 N N . GLY A 1 384 ? 15.231 9.948 3.938 1.00 56.97 384 GLY A N 1
ATOM 3022 C CA . GLY A 1 384 ? 14.313 11.099 3.863 1.00 56.97 384 GLY A CA 1
ATOM 3023 C C . GLY A 1 384 ? 13.896 11.725 5.201 1.00 56.97 384 GLY A C 1
ATOM 3024 O O . GLY A 1 384 ? 13.464 12.873 5.227 1.00 56.97 384 GLY A O 1
ATOM 3025 N N . MET A 1 385 ? 14.092 11.059 6.346 1.00 59.06 385 MET A N 1
ATOM 3026 C CA . MET A 1 385 ? 13.755 11.689 7.628 1.00 59.06 385 MET A CA 1
ATOM 3027 C C . MET A 1 385 ? 14.842 12.680 8.077 1.00 59.06 385 MET A C 1
ATOM 3029 O O . MET A 1 385 ? 15.986 12.300 8.333 1.00 59.06 385 MET A O 1
ATOM 3033 N N . LYS A 1 386 ? 14.475 13.956 8.246 1.00 46.81 386 LYS A N 1
ATOM 3034 C CA . LYS A 1 386 ? 15.258 14.888 9.070 1.00 46.81 386 LYS A CA 1
ATOM 3035 C C . LYS A 1 386 ? 15.130 14.436 10.530 1.00 46.81 386 LYS A C 1
ATOM 3037 O O . LYS A 1 386 ? 14.010 14.294 11.017 1.00 46.81 386 LYS A O 1
ATOM 3042 N N . LYS A 1 387 ? 16.251 14.211 11.230 1.00 39.62 387 LYS A N 1
ATOM 3043 C CA . LYS A 1 387 ? 16.242 14.147 12.702 1.00 39.62 387 LYS A CA 1
ATOM 3044 C C . LYS A 1 387 ? 15.694 15.493 13.188 1.00 39.62 387 LYS A C 1
ATOM 3046 O O . LYS A 1 387 ? 16.361 16.506 12.989 1.00 39.62 387 LYS A O 1
ATOM 3051 N N . ASN A 1 388 ? 14.470 15.504 13.713 1.00 32.34 388 ASN A N 1
ATOM 3052 C CA . ASN A 1 388 ? 13.899 16.687 14.362 1.00 32.34 388 ASN A CA 1
ATOM 3053 C C . ASN A 1 388 ? 14.563 16.937 15.714 1.00 32.34 388 ASN A C 1
ATOM 3055 O O . ASN A 1 388 ? 14.787 15.946 16.448 1.00 32.34 388 ASN A O 1
#

Nearest PDB structures (foldseek):
  3pkj-assembly7_E  TM=9.224E-01  e=4.665E-26  Homo sapiens
  3pkj-assembly7_B  TM=9.189E-01  e=4.573E-25  Homo sapiens
  3pki-assembly2_B  TM=9.200E-01  e=6.226E-25  Homo sapiens
  3pkj-assembly1_A  TM=9.188E-01  e=1.227E-24  Homo sapiens
  3k35-assembly7_F-2  TM=9.188E-01  e=7.813E-24  Homo sapiens

Radius of gyration: 27.14 Å; Cα contacts (8 Å, |Δi|>4): 627; chains: 1; bounding box: 51×94×72 Å

Organism: Oikopleura dioica (NCBI:txid34765)

Mean predicted aligned error: 10.73 Å

Foldseek 3Di:
DDPDDPDDDPVVVVVVVVVVVVVVVVVVVVVVVVVVVLPDPDDPVVLVVVCVVPVVCNVVSVVSVVVVVVVVQLQAFAADPPVRQVVLLVVVLVVLVPWPAEEEEEADQQCVVLVRAGCRHDLHLVVCVVVVHDRPFDPLLAREHDLLLLLVQLCCVVVSHVAYEYCDQSCNNLQSNRPVLRYFHQQAHQQWKDFPVGDIFGALWGLQQPHAPVGFFSQAADPDPPGGTTIGGLGHAVPRDGPDPGGGCRVSLLVSLVVTQEYEYARDQCPPVVVPVSSHDPRHAYEYEYRGHHPCPVVHPGYHSDRSSVSSVSSCVSVVGDRDDRDLVPRVSLVRHQEDDPPGDQDQTAGRPPNCVDPNQDVVNHPRDPPDDPGDDGNRPSHDDDPD

pLDDT: mean 81.28, std 17.57, range [32.34, 98.81]

InterPro domains:
  IPR003000 Sirtuin family [PF02146] (139-273)
  IPR026590 Sirtuin family, catalytic core domain [PS50305] (82-336)
  IPR029035 DHS-like NAD/FAD-binding domain superfamily [SSF52467] (65-346)
  IPR050134 NAD-dependent sirtuin protein deacylases [PTHR11085] (82-327)